Protein AF-A0A954C661-F1 (afdb_monomer_lite)

Sequence (512 aa):
GLPPFAGRNVVLRALSPQPEQRPPLEALVRALELPTQPAAARAGSGTNPFVVLLLLLGGMFVLSGALGLVGFGLAMFGQFGRLLLVGALTVLLGLGGWVLERSFPNTGFALQLLANRLLWAVAGLGFALEDLADEEGPWFAASAAIFLVTYGIACRRGSTLFAVAAVPDAWIAAGFLGSLLSTGSLTGAAIYSTLVALALIGVAALGQTLAGPRVGVPLWVGALAALWVGVGLSVGLVHDEPLFGTLWLALVLALHAPPIAFAASPYRWIAAGDLLALLAWVPTTVALVQAEQLAFLQLTLLLGAAVVSVAFRAPQLATRPELRLLTVLTGLASTCVGPAALCLYRCSGTSGWALLRGGLESAGRVHETLWVYVAMVLGVSAALVGLGFLFAKDAQRKLEYRLLEVAGALLFFGTFTALSLASYQDTFYPLGVLVGGSALLALGVTQKRAALTVVTVGAMTLNVWIQYFAQLSEFLPVWLLSLGFGLALLGCGLVYERKLKRDVLPQLGAWR

Structure (mmCIF, N/CA/C/O backbone):
data_AF-A0A954C661-F1
#
_entry.id   AF-A0A954C661-F1
#
loop_
_atom_site.group_PDB
_atom_site.id
_atom_site.type_symbol
_atom_site.label_atom_id
_atom_site.label_alt_id
_atom_site.label_comp_id
_atom_site.label_asym_id
_atom_site.label_entity_id
_atom_site.label_seq_id
_atom_site.pdbx_PDB_ins_code
_atom_site.Cartn_x
_atom_site.Cartn_y
_atom_site.Cartn_z
_atom_site.occupancy
_atom_site.B_iso_or_equiv
_atom_site.auth_seq_id
_atom_site.auth_comp_id
_atom_site.auth_asym_id
_atom_site.auth_atom_id
_atom_site.pdbx_PDB_model_num
ATOM 1 N N . GLY A 1 1 ? -38.808 -2.297 25.531 1.00 40.34 1 GLY A N 1
ATOM 2 C CA . GLY A 1 1 ? -37.446 -2.858 25.519 1.00 40.34 1 GLY A CA 1
ATOM 3 C C . GLY A 1 1 ? -37.092 -3.295 26.919 1.00 40.34 1 GLY A C 1
ATOM 4 O O . GLY A 1 1 ? -37.009 -2.444 27.790 1.00 40.34 1 GLY A O 1
ATOM 5 N N . LEU A 1 2 ? -36.966 -4.602 27.152 1.00 41.66 2 LEU A N 1
ATOM 6 C CA . LEU A 1 2 ? -36.466 -5.138 28.421 1.00 41.66 2 LEU A CA 1
ATOM 7 C C . LEU A 1 2 ? -34.935 -4.989 28.459 1.00 41.66 2 LEU A C 1
ATOM 9 O O . LEU A 1 2 ? -34.296 -5.158 27.417 1.00 41.66 2 LEU A O 1
ATOM 13 N N . PRO A 1 3 ? -34.330 -4.668 29.615 1.00 44.31 3 PRO A N 1
ATOM 14 C CA . PRO A 1 3 ? -32.886 -4.511 29.719 1.00 44.31 3 PRO A CA 1
ATOM 15 C C . PRO A 1 3 ? -32.172 -5.825 29.333 1.00 44.31 3 PRO A C 1
ATOM 17 O O . PRO A 1 3 ? -32.574 -6.896 29.799 1.00 44.31 3 PRO A O 1
ATOM 20 N N . PRO A 1 4 ? -31.094 -5.773 28.525 1.00 49.16 4 PRO A N 1
ATOM 21 C CA . PRO A 1 4 ? -30.433 -6.943 27.922 1.00 49.16 4 PRO A CA 1
ATOM 22 C C . PRO A 1 4 ? -29.746 -7.903 28.915 1.00 49.16 4 PRO A C 1
ATOM 24 O O . PRO A 1 4 ? -29.115 -8.871 28.500 1.00 49.16 4 PRO A O 1
ATOM 27 N N . PHE A 1 5 ? -29.892 -7.680 30.222 1.00 51.72 5 PHE A N 1
ATOM 28 C CA . PHE A 1 5 ? -29.296 -8.487 31.289 1.00 51.72 5 PHE A CA 1
ATOM 29 C C . PHE A 1 5 ? -30.315 -9.250 32.150 1.00 51.72 5 PHE A C 1
ATOM 31 O O . PHE A 1 5 ? -29.917 -9.947 33.083 1.00 51.72 5 PHE A O 1
ATOM 38 N N . ALA A 1 6 ? -31.615 -9.175 31.835 1.00 56.09 6 ALA A N 1
ATOM 39 C CA . ALA A 1 6 ? -32.655 -9.809 32.649 1.00 56.09 6 ALA A CA 1
ATOM 40 C C . ALA A 1 6 ? -32.492 -11.342 32.756 1.00 56.09 6 ALA A C 1
ATOM 42 O O . ALA A 1 6 ? -32.626 -11.891 33.844 1.00 56.09 6 ALA A O 1
ATOM 43 N N . GLY A 1 7 ? -32.104 -12.031 31.674 1.00 58.59 7 GLY A N 1
ATOM 44 C CA . GLY A 1 7 ? -31.957 -13.496 31.680 1.00 58.59 7 GLY A CA 1
ATOM 45 C C . GLY A 1 7 ? -30.774 -14.015 32.509 1.00 58.59 7 GLY A C 1
ATOM 46 O O . GLY A 1 7 ? -30.879 -15.048 33.166 1.00 58.59 7 GLY A O 1
ATOM 47 N N . ARG A 1 8 ? -29.655 -13.276 32.554 1.00 60.44 8 ARG A N 1
ATOM 48 C CA . ARG A 1 8 ? -28.437 -13.721 33.259 1.00 60.44 8 ARG A CA 1
ATOM 49 C C . ARG A 1 8 ? -28.608 -13.687 34.782 1.00 60.44 8 ARG A C 1
ATOM 51 O O . ARG A 1 8 ? -28.102 -14.562 35.478 1.00 60.44 8 ARG A O 1
ATOM 58 N N . ASN A 1 9 ? -29.386 -12.727 35.281 1.00 68.88 9 ASN A N 1
ATOM 59 C CA . ASN A 1 9 ? -29.720 -12.620 36.702 1.00 68.88 9 ASN A CA 1
ATOM 60 C C . ASN A 1 9 ? -30.708 -13.699 37.170 1.00 68.88 9 ASN A C 1
ATOM 62 O O . ASN A 1 9 ? -30.659 -14.091 38.333 1.00 68.88 9 ASN A O 1
ATOM 66 N N . VAL A 1 10 ? -31.574 -14.210 36.288 1.00 68.50 10 VAL A N 1
ATOM 67 C CA . VAL A 1 10 ? -32.527 -15.280 36.633 1.00 68.50 10 VAL A CA 1
ATOM 68 C C . VAL A 1 10 ? -31.807 -16.617 36.824 1.00 68.50 10 VAL A C 1
ATOM 70 O O . VAL A 1 10 ? -32.061 -17.301 37.812 1.00 68.50 10 VAL A O 1
ATOM 73 N N . VAL A 1 11 ? -30.843 -16.949 35.957 1.00 72.19 11 VAL A N 1
ATOM 74 C CA . VAL A 1 11 ? -30.038 -18.181 36.083 1.00 72.19 11 VAL A CA 1
ATOM 75 C C . VAL A 1 11 ? -29.143 -18.145 37.327 1.00 72.19 11 VAL A C 1
ATOM 77 O O . VAL A 1 11 ? -29.058 -19.131 38.052 1.00 72.19 11 VAL A O 1
ATOM 80 N N . LEU A 1 12 ? -28.525 -16.998 37.630 1.00 76.81 12 LEU A N 1
ATOM 81 C CA . LEU A 1 12 ? -27.708 -16.850 38.841 1.00 76.81 12 LEU A CA 1
ATOM 82 C C . LEU A 1 12 ? -28.538 -16.949 40.131 1.00 76.81 12 LEU A C 1
ATOM 84 O O . LEU A 1 12 ? -28.075 -17.542 41.099 1.00 76.81 12 LEU A O 1
ATOM 88 N N . ARG A 1 13 ? -29.777 -16.434 40.147 1.00 76.88 13 ARG A N 1
ATOM 89 C CA . ARG A 1 13 ? -30.690 -16.590 41.297 1.00 76.88 13 ARG A CA 1
ATOM 90 C C . ARG A 1 13 ? -31.228 -18.011 41.447 1.00 76.88 13 ARG A C 1
ATOM 92 O O . ARG A 1 13 ? -31.425 -18.464 42.569 1.00 76.88 13 ARG A O 1
ATOM 99 N N . ALA A 1 14 ? -31.420 -18.733 40.346 1.00 78.50 14 ALA A N 1
ATOM 100 C CA . ALA A 1 14 ? -31.822 -20.139 40.376 1.00 78.50 14 ALA A CA 1
ATOM 101 C C . ALA A 1 14 ? -30.772 -21.047 41.034 1.00 78.50 14 ALA A C 1
ATOM 103 O O . ALA A 1 14 ? -31.120 -22.045 41.661 1.00 78.50 14 ALA A O 1
ATOM 104 N N . LEU A 1 15 ? -29.497 -20.664 40.931 1.00 81.50 15 LEU A N 1
ATOM 105 C CA . LEU A 1 15 ? -28.367 -21.339 41.569 1.00 81.50 15 LEU A CA 1
ATOM 106 C C . LEU A 1 15 ? -28.119 -20.872 43.014 1.00 81.50 15 LEU A C 1
ATOM 108 O O . LEU A 1 15 ? -27.133 -21.286 43.622 1.00 81.50 15 LEU A O 1
ATOM 112 N N . SER A 1 16 ? -28.990 -20.028 43.586 1.00 85.88 16 SER A N 1
ATOM 113 C CA . SER A 1 16 ? -28.830 -19.580 44.971 1.00 85.88 16 SER A CA 1
ATOM 114 C C . SER A 1 16 ? -28.959 -20.763 45.952 1.00 85.88 16 SER A C 1
ATOM 116 O O . SER A 1 16 ? -29.875 -21.594 45.820 1.00 85.88 16 SER A O 1
ATOM 118 N N . PRO A 1 17 ? -28.068 -20.861 46.960 1.00 82.12 17 PRO A N 1
ATOM 119 C CA . PRO A 1 17 ? -28.155 -21.874 48.009 1.00 82.12 17 PRO A CA 1
ATOM 120 C C . PRO A 1 17 ? -29.354 -21.652 48.943 1.00 82.12 17 PRO A C 1
ATOM 122 O O . PRO A 1 17 ? -29.774 -22.591 49.613 1.00 82.12 17 PRO A O 1
ATOM 125 N N . GLN A 1 18 ? -29.934 -20.446 48.966 1.00 90.19 18 GLN A N 1
ATOM 126 C CA . GLN A 1 18 ? -31.108 -20.127 49.777 1.00 90.19 18 GLN A CA 1
ATOM 127 C C . GLN A 1 18 ? -32.400 -20.443 48.995 1.00 90.19 18 GLN A C 1
ATOM 129 O O . GLN A 1 18 ? -32.636 -19.817 47.958 1.00 90.19 18 GLN A O 1
ATOM 134 N N . PRO A 1 19 ? -33.249 -21.384 49.463 1.00 84.88 19 PRO A N 1
ATOM 135 C CA . PRO A 1 19 ? -34.445 -21.811 48.732 1.00 84.88 19 PRO A CA 1
ATOM 136 C C . PRO A 1 19 ? -35.436 -20.668 48.487 1.00 84.88 19 PRO A C 1
ATOM 138 O O . PRO A 1 19 ? -36.069 -20.624 47.438 1.00 84.88 19 PRO A O 1
ATOM 141 N N . GLU A 1 20 ? -35.510 -19.710 49.411 1.00 88.50 20 GLU A N 1
ATOM 142 C CA . GLU A 1 20 ? -36.411 -18.550 49.354 1.00 88.50 20 GLU A CA 1
ATOM 143 C C . GLU A 1 20 ? -36.053 -17.558 48.236 1.00 88.50 20 GLU A C 1
ATOM 145 O O . GLU A 1 20 ? -36.896 -16.796 47.773 1.00 88.50 20 GLU A O 1
ATOM 150 N N . GLN A 1 21 ? -34.800 -17.575 47.770 1.00 86.44 21 GLN A N 1
ATOM 151 C CA . GLN A 1 21 ? -34.328 -16.704 46.691 1.00 86.44 21 GLN A CA 1
ATOM 152 C C . GLN A 1 21 ? -34.477 -17.333 45.304 1.00 86.44 21 GLN A C 1
ATOM 154 O O . GLN A 1 21 ? -34.208 -16.671 44.293 1.00 86.44 21 GLN A O 1
ATOM 159 N N . ARG A 1 22 ? -34.878 -18.609 45.237 1.00 85.44 22 ARG A N 1
ATOM 160 C CA . ARG A 1 22 ? -35.066 -19.297 43.965 1.00 85.44 22 ARG A CA 1
ATOM 161 C C . ARG A 1 22 ? -36.372 -18.813 43.341 1.00 85.44 22 ARG A C 1
ATOM 163 O O . ARG A 1 22 ? -37.417 -18.879 43.985 1.00 85.44 22 ARG A O 1
ATOM 170 N N . PRO A 1 23 ? -36.342 -18.313 42.097 1.00 84.88 23 PRO A N 1
ATOM 171 C CA . PRO A 1 23 ? -37.569 -17.948 41.412 1.00 84.88 23 PRO A CA 1
ATOM 172 C C . PRO A 1 23 ? -38.472 -19.187 41.260 1.00 84.88 23 PRO A C 1
ATOM 174 O O . PRO A 1 23 ? -37.956 -20.297 41.088 1.00 84.88 23 PRO A O 1
ATOM 177 N N . PRO A 1 24 ? -39.805 -19.018 41.306 1.00 87.44 24 PRO A N 1
ATOM 178 C CA . PRO A 1 24 ? -40.743 -20.115 41.096 1.00 87.44 24 PRO A CA 1
ATOM 179 C C . PRO A 1 24 ? -40.493 -20.788 39.740 1.00 87.44 24 PRO A C 1
ATOM 181 O O . PRO A 1 24 ? -40.106 -20.127 38.773 1.00 87.44 24 PRO A O 1
ATOM 184 N N . LEU A 1 25 ? -40.719 -22.104 39.672 1.00 79.12 25 LEU A N 1
ATOM 185 C CA . LEU A 1 25 ? -40.379 -22.943 38.514 1.00 79.12 25 LEU A CA 1
ATOM 186 C C . LEU A 1 25 ? -40.955 -22.384 37.199 1.00 79.12 25 LEU A C 1
ATOM 188 O O . LEU A 1 25 ? -40.283 -22.389 36.174 1.00 79.12 25 LEU A O 1
ATOM 192 N N . GLU A 1 26 ? -42.156 -21.807 37.249 1.00 80.06 26 GLU A N 1
ATOM 193 C CA . GLU A 1 26 ? -42.833 -21.169 36.112 1.00 80.06 26 GLU A CA 1
ATOM 194 C C . GLU A 1 26 ? -42.084 -19.946 35.557 1.00 80.06 26 GLU A C 1
ATOM 196 O O . GLU A 1 26 ? -42.061 -19.722 34.347 1.00 80.06 26 GLU A O 1
ATOM 201 N N . ALA A 1 27 ? -41.424 -19.163 36.416 1.00 77.62 27 ALA A N 1
ATOM 202 C CA . ALA A 1 27 ? -40.588 -18.043 35.989 1.00 77.62 27 ALA A CA 1
ATOM 203 C C . ALA A 1 27 ? -39.285 -18.530 35.336 1.00 77.62 27 ALA A C 1
ATOM 205 O O . ALA A 1 27 ? -38.766 -17.872 34.435 1.00 77.62 27 ALA A O 1
ATOM 206 N N . LEU A 1 28 ? -38.783 -19.696 35.758 1.00 76.19 28 LEU A N 1
ATOM 207 C CA . LEU A 1 28 ? -37.637 -20.355 35.137 1.00 76.19 28 LEU A CA 1
ATOM 208 C C . LEU A 1 28 ? -37.994 -20.902 33.753 1.00 76.19 28 LEU A C 1
ATOM 210 O O . LEU A 1 28 ? -37.258 -20.674 32.797 1.00 76.19 28 LEU A O 1
ATOM 214 N N . VAL A 1 29 ? -39.149 -21.566 33.648 1.00 79.50 29 VAL A N 1
ATOM 215 C CA . VAL A 1 29 ? -39.682 -22.096 32.390 1.00 79.50 29 VAL A CA 1
ATOM 216 C C . VAL A 1 29 ? -39.939 -20.954 31.413 1.00 79.50 29 VAL A C 1
ATOM 218 O O . VAL A 1 29 ? -39.407 -21.006 30.317 1.00 79.50 29 VAL A O 1
ATOM 221 N N . ARG A 1 30 ? -40.574 -19.843 31.818 1.00 76.19 30 ARG A N 1
ATOM 222 C CA . ARG A 1 30 ? -40.728 -18.658 30.945 1.00 76.19 30 ARG A CA 1
ATOM 223 C C . ARG A 1 30 ? -39.410 -17.993 30.544 1.00 76.19 30 ARG A C 1
ATOM 225 O O . ARG A 1 30 ? -39.319 -17.429 29.458 1.00 76.19 30 ARG A O 1
ATOM 232 N N . ALA A 1 31 ? -38.394 -18.016 31.407 1.00 73.12 31 ALA A N 1
ATOM 233 C CA . ALA A 1 31 ? -37.071 -17.489 31.074 1.00 73.12 31 ALA A CA 1
ATOM 234 C C . ALA A 1 31 ? -36.296 -18.408 30.110 1.00 73.12 31 ALA A C 1
ATOM 236 O O . ALA A 1 31 ? -35.457 -17.917 29.356 1.00 73.12 31 ALA A O 1
ATOM 237 N N . LEU A 1 32 ? -36.583 -19.713 30.122 1.00 71.06 32 LEU A N 1
ATOM 238 C CA . LEU A 1 32 ? -36.030 -20.719 29.207 1.00 71.06 32 LEU A CA 1
ATOM 239 C C . LEU A 1 32 ? -36.837 -20.840 27.900 1.00 71.06 32 LEU A C 1
ATOM 241 O O . LEU A 1 32 ? -36.259 -21.139 26.861 1.00 71.06 32 LEU A O 1
ATOM 245 N N . GLU A 1 33 ? -38.139 -20.555 27.945 1.00 67.38 33 GLU A N 1
ATOM 246 C CA . GLU A 1 33 ? -39.068 -20.459 26.810 1.00 67.38 33 GLU A CA 1
ATOM 247 C C . GLU A 1 33 ? -39.012 -19.104 26.103 1.00 67.38 33 GLU A C 1
ATOM 249 O O . GLU A 1 33 ? -39.708 -18.913 25.103 1.00 67.38 33 GLU A O 1
ATOM 254 N N . LEU A 1 34 ? -38.181 -18.160 26.578 1.00 58.66 34 LEU A N 1
ATOM 255 C CA . LEU A 1 34 ? -37.786 -17.025 25.750 1.00 58.66 34 LEU A CA 1
ATOM 256 C C . LEU A 1 34 ? -37.363 -17.624 24.414 1.00 58.66 34 LEU A C 1
ATOM 258 O O . LEU A 1 34 ? -36.418 -18.421 24.419 1.00 58.66 34 LEU A O 1
ATOM 262 N N . PRO A 1 35 ? -38.058 -17.295 23.305 1.00 51.53 35 PRO A N 1
ATOM 263 C CA . PRO A 1 35 ? -37.731 -17.869 22.027 1.00 51.53 35 PRO A CA 1
ATOM 264 C C . PRO A 1 35 ? -36.245 -17.640 21.879 1.00 51.53 35 PRO A C 1
ATOM 266 O O . PRO A 1 35 ? -35.772 -16.498 21.946 1.00 51.53 35 PRO A O 1
ATOM 269 N N . THR A 1 36 ? -35.504 -18.732 21.736 1.00 53.09 36 THR A N 1
ATOM 270 C CA . THR A 1 36 ? -34.240 -18.712 21.039 1.00 53.09 36 THR A CA 1
ATOM 271 C C . THR A 1 36 ? -34.598 -18.151 19.674 1.00 53.09 36 THR A C 1
ATOM 273 O O . THR A 1 36 ? -34.849 -18.887 18.728 1.00 53.09 36 THR A O 1
ATOM 276 N N . GLN A 1 37 ? -34.705 -16.815 19.581 1.00 47.53 37 GLN A N 1
ATOM 277 C CA . GLN A 1 37 ? -34.583 -16.097 18.335 1.00 47.53 37 GLN A CA 1
ATOM 278 C C . GLN A 1 37 ? -33.352 -16.745 17.740 1.00 47.53 37 GLN A C 1
ATOM 280 O O . GLN A 1 37 ? -32.292 -16.668 18.380 1.00 47.53 37 GLN A O 1
ATOM 285 N N . PRO A 1 38 ? -33.510 -17.513 16.649 1.00 48.41 38 PRO A N 1
ATOM 286 C CA . PRO A 1 38 ? -32.434 -18.339 16.164 1.00 48.41 38 PRO A CA 1
ATOM 287 C C . PRO A 1 38 ? -31.243 -17.407 16.047 1.00 48.41 38 PRO A C 1
ATOM 289 O O . PRO A 1 38 ? -31.352 -16.327 15.461 1.00 48.41 38 PRO A O 1
ATOM 292 N N . ALA A 1 39 ? -30.125 -17.777 16.673 1.00 47.72 39 ALA A N 1
ATOM 293 C CA . ALA A 1 39 ? -28.903 -16.979 16.659 1.00 47.72 39 ALA A CA 1
ATOM 294 C C . ALA A 1 39 ? -28.480 -16.599 15.219 1.00 47.72 39 ALA A C 1
ATOM 296 O O . ALA A 1 39 ? -27.701 -15.672 15.026 1.00 47.72 39 ALA A O 1
ATOM 297 N N . ALA A 1 40 ? -29.082 -17.241 14.211 1.00 48.53 40 ALA A N 1
ATOM 298 C CA . ALA A 1 40 ? -29.134 -16.848 12.809 1.00 48.53 40 ALA A CA 1
ATOM 299 C C . ALA A 1 40 ? -29.531 -15.380 12.528 1.00 48.53 40 ALA A C 1
ATOM 301 O O . ALA A 1 40 ? -29.049 -14.834 11.545 1.00 48.53 40 ALA A O 1
ATOM 302 N N . ALA A 1 41 ? -30.336 -14.700 13.357 1.00 44.16 41 ALA A N 1
ATOM 303 C CA . ALA A 1 41 ? -30.692 -13.286 13.133 1.00 44.16 41 ALA A CA 1
ATOM 304 C C . ALA A 1 41 ? -29.671 -12.286 13.719 1.00 44.16 41 ALA A C 1
ATOM 306 O O . ALA A 1 41 ? -29.725 -11.094 13.424 1.00 44.16 41 ALA A O 1
ATOM 307 N N . ARG A 1 42 ? -28.725 -12.766 14.540 1.00 42.78 42 ARG A N 1
ATOM 308 C CA . ARG A 1 42 ? -27.545 -12.010 15.002 1.00 42.78 42 ARG A CA 1
ATOM 309 C C . ARG A 1 42 ? -26.240 -12.546 14.414 1.00 42.78 42 ARG A C 1
ATOM 311 O O . ARG A 1 42 ? -25.166 -12.138 14.855 1.00 42.78 42 ARG A O 1
ATOM 318 N N . ALA A 1 43 ? -26.309 -13.398 13.389 1.00 45.50 43 ALA A N 1
ATOM 319 C CA . ALA A 1 43 ? -25.259 -13.418 12.386 1.00 45.50 43 ALA A CA 1
ATOM 320 C C . ALA A 1 43 ? -25.340 -12.046 11.724 1.00 45.50 43 ALA A C 1
ATOM 322 O O . ALA A 1 43 ? -26.183 -11.820 10.858 1.00 45.50 43 ALA A O 1
ATOM 323 N N . GLY A 1 44 ? -24.583 -11.096 12.282 1.00 46.72 44 GLY A N 1
ATOM 324 C CA . GLY A 1 44 ? -24.614 -9.708 11.870 1.00 46.72 44 GLY A CA 1
ATOM 325 C C . GLY A 1 44 ? -24.616 -9.658 10.356 1.00 46.72 44 GLY A C 1
ATOM 326 O O . GLY A 1 44 ? -23.871 -10.397 9.706 1.00 46.72 44 GLY A O 1
ATOM 327 N N . SER A 1 45 ? -25.465 -8.801 9.801 1.00 45.84 45 SER A N 1
ATOM 328 C CA . SER A 1 45 ? -25.268 -8.261 8.469 1.00 45.84 45 SER A CA 1
ATOM 329 C C . SER A 1 45 ? -23.915 -7.547 8.480 1.00 45.84 45 SER A C 1
ATOM 331 O O . SER A 1 45 ? -23.842 -6.325 8.580 1.00 45.84 45 SER A O 1
ATOM 333 N N . GLY A 1 46 ? -22.828 -8.318 8.507 1.00 48.09 46 GLY A N 1
ATOM 334 C CA . GLY A 1 46 ? -21.488 -7.848 8.275 1.00 48.09 46 GLY A CA 1
ATOM 335 C C . GLY A 1 46 ? -21.564 -7.328 6.867 1.00 48.09 46 GLY A C 1
ATOM 336 O O . GLY A 1 46 ? -21.634 -8.114 5.921 1.00 48.09 46 GLY A O 1
ATOM 337 N N . THR A 1 47 ? -21.726 -6.013 6.762 1.00 52.94 47 THR A N 1
ATOM 338 C CA . THR A 1 47 ? -21.820 -5.307 5.501 1.00 52.94 47 THR A CA 1
ATOM 339 C C . THR A 1 47 ? -20.663 -5.815 4.671 1.00 52.94 47 THR A C 1
ATOM 341 O O . THR A 1 47 ? -19.511 -5.692 5.092 1.00 52.94 47 THR A O 1
ATOM 344 N N . ASN A 1 48 ? -20.981 -6.509 3.575 1.00 60.53 48 ASN A N 1
ATOM 345 C CA . ASN A 1 48 ? -19.970 -7.178 2.774 1.00 60.53 48 ASN A CA 1
ATOM 346 C C . ASN A 1 48 ? -18.917 -6.110 2.423 1.00 60.53 48 ASN A C 1
ATOM 348 O O . ASN A 1 48 ? -19.301 -5.084 1.851 1.00 60.53 48 ASN A O 1
ATOM 352 N N . PRO A 1 49 ? -17.635 -6.281 2.798 1.00 55.16 49 PRO A N 1
ATOM 353 C CA . PRO A 1 49 ? -16.611 -5.253 2.608 1.00 55.16 49 PRO A CA 1
ATOM 354 C C . PRO A 1 49 ? -16.510 -4.815 1.143 1.00 55.16 49 PRO A C 1
ATOM 356 O O . PRO A 1 49 ? -16.191 -3.664 0.862 1.00 55.16 49 PRO A O 1
ATOM 359 N N . PHE A 1 50 ? -16.891 -5.697 0.213 1.00 52.62 50 PHE A N 1
ATOM 360 C CA . PHE A 1 50 ? -17.016 -5.385 -1.204 1.00 52.62 50 PHE A CA 1
ATOM 361 C C . PHE A 1 50 ? -18.088 -4.319 -1.504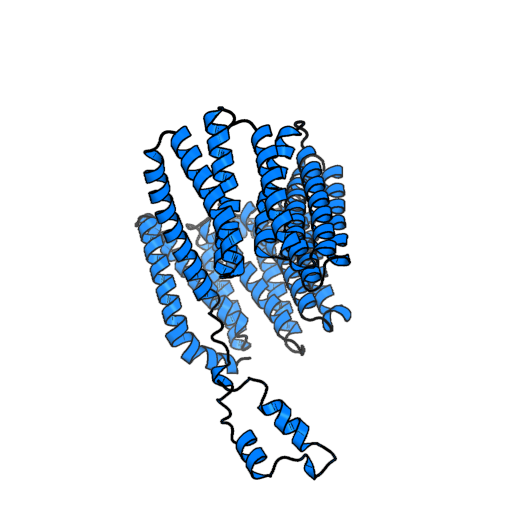 1.00 52.62 50 PHE A C 1
ATOM 363 O O . PHE A 1 50 ? -17.843 -3.403 -2.279 1.00 52.62 50 PHE A O 1
ATOM 370 N N . VAL A 1 51 ? -19.257 -4.379 -0.853 1.00 55.19 51 VAL A N 1
ATOM 371 C CA . VAL A 1 51 ? -20.334 -3.375 -0.988 1.00 55.19 51 VAL A CA 1
ATOM 372 C C . VAL A 1 51 ? -19.918 -2.043 -0.367 1.00 55.19 51 VAL A C 1
ATOM 374 O O . VAL A 1 51 ? -20.197 -0.991 -0.933 1.00 55.19 51 VAL A O 1
ATOM 377 N N . VAL A 1 52 ? -19.210 -2.079 0.766 1.00 59.16 52 VAL A N 1
ATOM 378 C CA . VAL A 1 52 ? -18.661 -0.871 1.403 1.00 59.16 52 VAL A CA 1
ATOM 379 C C . VAL A 1 52 ? -17.647 -0.189 0.484 1.00 59.16 52 VAL A C 1
ATOM 381 O O . VAL A 1 52 ? -17.730 1.020 0.296 1.00 59.16 52 VAL A O 1
ATOM 384 N N . LEU A 1 53 ? -16.741 -0.951 -0.140 1.00 54.34 53 LEU A N 1
ATOM 385 C CA . LEU A 1 53 ? -15.770 -0.422 -1.101 1.00 54.34 53 LEU A CA 1
ATOM 386 C C . LEU A 1 53 ? -16.465 0.236 -2.303 1.00 54.34 53 LEU A C 1
ATOM 388 O O . LEU A 1 53 ? -16.091 1.331 -2.713 1.00 54.34 53 LEU A O 1
ATOM 392 N N . LEU A 1 54 ? -17.513 -0.404 -2.825 1.00 58.72 54 LEU A N 1
ATOM 393 C CA . LEU A 1 54 ? -18.279 0.090 -3.969 1.00 58.72 54 LEU A CA 1
ATOM 394 C C . LEU A 1 54 ? -19.056 1.379 -3.628 1.00 58.72 54 LEU A C 1
ATOM 396 O O . LEU A 1 54 ? -19.087 2.311 -4.431 1.00 58.72 54 LEU A O 1
ATOM 400 N N . LEU A 1 55 ? -19.612 1.475 -2.412 1.00 57.53 55 LEU A N 1
ATOM 401 C CA . LEU A 1 55 ? -20.269 2.684 -1.894 1.00 57.53 55 LEU A CA 1
ATOM 402 C C . LEU A 1 55 ? -19.284 3.825 -1.616 1.00 57.53 55 LEU A C 1
ATOM 404 O O . LEU A 1 55 ? -19.606 4.976 -1.896 1.00 57.53 55 LEU A O 1
ATOM 408 N N . LEU A 1 56 ? -18.093 3.524 -1.091 1.00 57.72 56 LEU A N 1
ATOM 409 C CA . LEU A 1 56 ? -17.037 4.519 -0.892 1.00 57.72 56 LEU A CA 1
ATOM 410 C C . LEU A 1 56 ? -16.577 5.101 -2.230 1.00 57.72 56 LEU A C 1
ATOM 412 O O . LEU A 1 56 ? -16.512 6.321 -2.367 1.00 57.72 56 LEU A O 1
ATOM 416 N N . LEU A 1 57 ? -16.337 4.241 -3.227 1.00 54.00 57 LEU A N 1
ATOM 417 C CA . LEU A 1 57 ? -15.936 4.668 -4.566 1.00 54.00 57 LEU A CA 1
ATOM 418 C C . LEU A 1 57 ? -17.021 5.549 -5.207 1.00 54.00 57 LEU A C 1
ATOM 420 O O . LEU A 1 57 ? -16.725 6.640 -5.683 1.00 54.00 57 LEU A O 1
ATOM 424 N N . GLY A 1 58 ? -18.290 5.126 -5.144 1.00 50.16 58 GLY A N 1
ATOM 425 C CA . GLY A 1 58 ? -19.423 5.918 -5.636 1.00 50.16 58 GLY A CA 1
ATOM 426 C C . GLY A 1 58 ? -19.611 7.249 -4.893 1.00 50.16 58 GLY A C 1
ATOM 427 O O . GLY A 1 58 ? -19.831 8.283 -5.522 1.00 50.16 58 GLY A O 1
ATOM 428 N N . GLY A 1 59 ? -19.472 7.255 -3.564 1.00 54.22 59 GLY A N 1
ATOM 429 C CA . GLY A 1 59 ? -19.581 8.456 -2.732 1.00 54.22 59 GLY A CA 1
ATOM 430 C C . GLY A 1 59 ? -18.478 9.483 -2.997 1.00 54.22 59 GLY A C 1
ATOM 431 O O . GLY A 1 59 ? -18.755 10.682 -3.005 1.00 54.22 59 GLY A O 1
ATOM 432 N N . MET A 1 60 ? -17.251 9.033 -3.284 1.00 57.88 60 MET A N 1
ATOM 433 C CA . MET A 1 60 ? -16.144 9.916 -3.669 1.00 57.88 60 MET A CA 1
ATOM 434 C C . MET A 1 60 ? -16.439 10.696 -4.954 1.00 57.88 60 MET A C 1
ATOM 436 O O . MET A 1 60 ? -16.202 11.904 -4.997 1.00 57.88 60 MET A O 1
ATOM 440 N N . PHE A 1 61 ? -16.999 10.041 -5.977 1.00 52.47 61 PHE A N 1
ATOM 441 C CA . PHE A 1 61 ? -17.362 10.714 -7.229 1.00 52.47 61 PHE A CA 1
ATOM 442 C C . PHE A 1 61 ? -18.458 11.775 -7.022 1.00 52.47 61 PHE A C 1
ATOM 444 O O . PHE A 1 61 ? -18.367 12.867 -7.582 1.00 52.47 61 PHE A O 1
ATOM 451 N N . VAL A 1 62 ? -19.453 11.509 -6.165 1.00 55.31 62 VAL A N 1
ATOM 452 C CA . VAL A 1 62 ? -20.522 12.477 -5.842 1.00 55.31 62 VAL A CA 1
ATOM 453 C C . VAL A 1 62 ? -19.989 13.671 -5.044 1.00 55.31 62 VAL A C 1
ATOM 455 O O . VAL A 1 62 ? -20.306 14.818 -5.359 1.00 55.31 62 VAL A O 1
ATOM 458 N N . LEU A 1 63 ? -19.151 13.420 -4.034 1.00 57.56 63 LEU A N 1
ATOM 459 C CA . LEU A 1 63 ? -18.525 14.473 -3.233 1.00 57.56 63 LEU A CA 1
ATOM 460 C C . LEU A 1 63 ? -17.639 15.385 -4.094 1.00 57.56 63 LEU A C 1
ATOM 462 O O . LEU A 1 63 ? -17.690 16.604 -3.941 1.00 57.56 63 LEU A O 1
ATOM 466 N N . SER A 1 64 ? -16.872 14.809 -5.025 1.00 55.12 64 SER A N 1
ATOM 467 C CA . SER A 1 64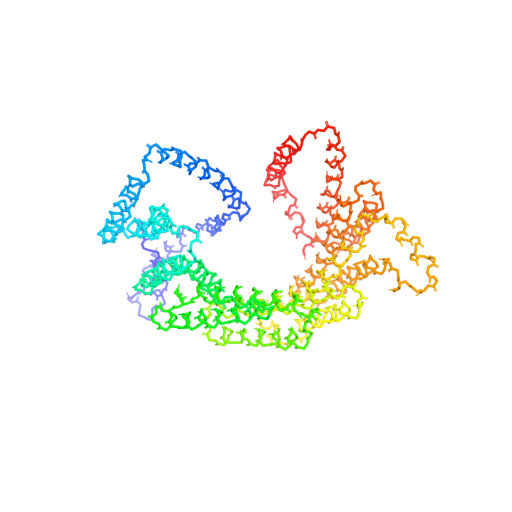 ? -16.050 15.565 -5.978 1.00 55.12 64 SER A CA 1
ATOM 468 C C . SER A 1 64 ? -16.896 16.520 -6.834 1.00 55.12 64 SER A C 1
ATOM 470 O O . SER A 1 64 ? -16.556 17.698 -6.948 1.00 55.12 64 SER A O 1
ATOM 472 N N . GLY A 1 65 ? -18.050 16.064 -7.339 1.00 48.22 65 GLY A N 1
ATOM 473 C CA . GLY A 1 65 ? -18.994 16.916 -8.074 1.00 48.22 65 GLY A CA 1
ATOM 474 C C . GLY A 1 65 ? -19.581 18.057 -7.229 1.00 48.22 65 GLY A C 1
ATOM 475 O O . GLY A 1 65 ? -19.668 19.193 -7.696 1.00 48.22 65 GLY A O 1
ATOM 476 N N . ALA A 1 66 ? -19.928 17.792 -5.966 1.00 56.41 66 ALA A N 1
ATOM 477 C CA . ALA A 1 66 ? -20.450 18.810 -5.050 1.00 56.41 66 ALA A CA 1
ATOM 478 C C . ALA A 1 66 ? -19.401 19.881 -4.692 1.00 56.41 66 ALA A C 1
ATOM 480 O O . ALA A 1 66 ? -19.716 21.072 -4.652 1.00 56.41 66 ALA A O 1
ATOM 481 N N . LEU A 1 67 ? -18.146 19.474 -4.478 1.00 60.84 67 LEU A N 1
ATOM 482 C CA . LEU A 1 67 ? -17.034 20.393 -4.215 1.00 60.84 67 LEU A CA 1
ATOM 483 C C . LEU A 1 67 ? -16.734 21.298 -5.416 1.00 60.84 67 LEU A C 1
ATOM 485 O O . LEU A 1 67 ? -16.470 22.483 -5.222 1.00 60.84 67 LEU A O 1
ATOM 489 N N . GLY A 1 68 ? -16.846 20.782 -6.645 1.00 55.50 68 GLY A N 1
ATOM 490 C CA . GLY A 1 68 ? -16.721 21.593 -7.860 1.00 55.50 68 GLY A CA 1
ATOM 491 C C . GLY A 1 68 ? -17.761 22.717 -7.935 1.00 55.50 68 GLY A C 1
ATOM 492 O O . GLY A 1 68 ? -17.432 23.846 -8.295 1.00 55.50 68 GLY A O 1
ATOM 493 N N . LEU A 1 69 ? -18.998 22.445 -7.511 1.00 57.41 69 LEU A N 1
ATOM 494 C CA . LEU A 1 69 ? -20.094 23.420 -7.514 1.00 57.41 69 LEU A CA 1
ATOM 495 C C . LEU A 1 69 ? -19.899 24.522 -6.457 1.00 57.41 69 LEU A C 1
ATOM 497 O O . LEU A 1 69 ? -20.133 25.699 -6.731 1.00 57.41 69 LEU A O 1
ATOM 501 N N . VAL A 1 70 ? -19.396 24.161 -5.272 1.00 69.75 70 VAL A N 1
ATOM 502 C CA . VAL A 1 70 ? -19.020 25.124 -4.221 1.00 69.75 70 VAL A CA 1
ATOM 503 C C . VAL A 1 70 ? -17.813 25.963 -4.644 1.00 69.75 70 VAL A C 1
ATOM 505 O O . VAL A 1 70 ? -17.819 27.177 -4.447 1.00 69.75 70 VAL A O 1
ATOM 508 N N . GLY A 1 71 ? -16.804 25.348 -5.268 1.00 69.06 71 GLY A N 1
ATOM 509 C CA . GLY A 1 71 ? -15.641 26.054 -5.808 1.00 69.06 71 GLY A CA 1
ATOM 510 C C . GLY A 1 71 ? -16.033 27.095 -6.860 1.00 69.06 71 GLY A C 1
ATOM 511 O O . GLY A 1 71 ? -15.568 28.233 -6.804 1.00 69.06 71 GLY A O 1
ATOM 512 N N . PHE A 1 72 ? -16.960 26.742 -7.756 1.00 69.31 72 PHE A N 1
ATOM 513 C CA . PHE A 1 72 ? -17.504 27.664 -8.753 1.00 69.31 72 PHE A CA 1
ATOM 514 C C . PHE A 1 72 ? -18.300 28.815 -8.116 1.00 69.31 72 PHE A C 1
ATOM 516 O O . PHE A 1 72 ? -18.133 29.970 -8.498 1.00 69.31 72 PHE A O 1
ATOM 523 N N . GLY A 1 73 ? -19.115 28.537 -7.093 1.00 68.19 73 GLY A N 1
ATOM 524 C CA . GLY A 1 73 ? -19.850 29.574 -6.360 1.00 68.19 73 GLY A CA 1
ATOM 525 C C . GLY A 1 73 ? -18.938 30.535 -5.590 1.00 68.19 73 GLY A C 1
ATOM 526 O O . GLY A 1 73 ? -19.166 31.744 -5.582 1.00 68.19 73 GLY A O 1
ATOM 527 N N . LEU A 1 74 ? -17.860 30.021 -4.992 1.00 68.19 74 LEU A N 1
ATOM 528 C CA . LEU A 1 74 ? -16.859 30.841 -4.309 1.00 68.19 74 LEU A CA 1
ATOM 529 C C . LEU A 1 74 ? -16.071 31.721 -5.282 1.00 68.19 74 LEU A C 1
ATOM 531 O O . LEU A 1 74 ? -15.655 32.812 -4.893 1.00 68.19 74 LEU A O 1
ATOM 535 N N . ALA A 1 75 ? -15.924 31.304 -6.546 1.00 76.19 75 ALA A N 1
ATOM 536 C CA . ALA A 1 75 ? -15.228 32.074 -7.572 1.00 76.19 75 ALA A CA 1
ATOM 537 C C . ALA A 1 75 ? -15.833 33.478 -7.799 1.00 76.19 75 ALA A C 1
ATOM 539 O O . ALA A 1 75 ? -15.111 34.409 -8.148 1.00 76.19 75 ALA A O 1
ATOM 540 N N . MET A 1 76 ? -17.132 33.644 -7.527 1.00 80.19 76 MET A N 1
ATOM 541 C CA . MET A 1 76 ? -17.864 34.908 -7.684 1.00 80.19 76 MET A CA 1
ATOM 542 C C . MET A 1 76 ? -17.517 35.965 -6.624 1.00 80.19 76 MET A C 1
ATOM 544 O O . MET A 1 76 ? -17.790 37.147 -6.821 1.00 80.19 76 MET A O 1
ATOM 548 N N . PHE A 1 77 ? -16.910 35.567 -5.505 1.00 80.06 77 PHE A N 1
ATOM 549 C CA . PHE A 1 77 ? -16.443 36.494 -4.476 1.00 80.06 77 PHE A CA 1
ATOM 550 C C . PHE A 1 77 ? -14.987 36.894 -4.744 1.00 80.06 77 PHE A C 1
ATOM 552 O O . PHE A 1 77 ? -14.173 36.051 -5.130 1.00 80.06 77 PHE A O 1
ATOM 559 N N . GLY A 1 78 ? -14.629 38.158 -4.493 1.00 87.12 78 GLY A N 1
ATOM 560 C CA . GLY A 1 78 ? -13.222 38.581 -4.446 1.00 87.12 78 GLY A CA 1
ATOM 561 C C . GLY A 1 78 ? -12.451 37.841 -3.342 1.00 87.12 78 GLY A C 1
ATOM 562 O O . GLY A 1 78 ? -13.059 37.365 -2.382 1.00 87.12 78 GLY A O 1
ATOM 563 N N . GLN A 1 79 ? -11.121 37.740 -3.455 1.00 86.62 79 GLN A N 1
ATOM 564 C CA . GLN A 1 79 ? -10.275 36.966 -2.526 1.00 86.62 79 GLN A CA 1
ATOM 565 C C . GLN A 1 79 ? -10.504 37.343 -1.050 1.00 86.62 79 GLN A C 1
ATOM 567 O O . GLN A 1 79 ? -10.691 36.462 -0.211 1.00 86.62 79 GLN A O 1
ATOM 572 N N . PHE A 1 80 ? -10.610 38.641 -0.747 1.00 90.62 80 PHE A N 1
ATOM 573 C CA . PHE A 1 80 ? -10.890 39.132 0.607 1.00 90.62 80 PHE A CA 1
ATOM 574 C C . PHE A 1 80 ? -12.273 38.701 1.119 1.00 90.62 80 PHE A C 1
ATOM 576 O O . PHE A 1 80 ? -12.415 38.254 2.256 1.00 90.62 80 PHE A O 1
ATOM 583 N N . GLY A 1 81 ? -13.294 38.756 0.257 1.00 88.62 81 GLY A N 1
ATOM 584 C CA . GLY A 1 81 ? -14.640 38.281 0.583 1.00 88.62 81 GLY A CA 1
ATOM 585 C C . GLY A 1 81 ? -14.676 36.777 0.864 1.00 88.62 81 GLY A C 1
ATOM 586 O O . GLY A 1 81 ? -15.346 36.348 1.802 1.00 88.62 81 GLY A O 1
ATOM 587 N N . ARG A 1 82 ? -13.905 35.978 0.109 1.00 87.75 82 ARG A N 1
ATOM 588 C CA . ARG A 1 82 ? -13.743 34.538 0.374 1.00 87.75 82 ARG A CA 1
ATOM 589 C C . ARG A 1 82 ? -13.085 34.298 1.729 1.00 87.75 82 ARG A C 1
ATOM 591 O O . ARG A 1 82 ? -13.593 33.474 2.486 1.00 87.75 82 ARG A O 1
ATOM 598 N N . LEU A 1 83 ? -12.003 35.017 2.051 1.00 91.06 83 LEU A N 1
ATOM 599 C CA . LEU A 1 83 ? -11.320 34.880 3.340 1.00 91.06 83 LEU A CA 1
ATOM 600 C C . LEU A 1 83 ? -12.262 35.211 4.501 1.00 91.06 83 LEU A C 1
ATOM 602 O O . LEU A 1 83 ? -12.380 34.412 5.427 1.00 91.06 83 LEU A O 1
ATOM 606 N N . LEU A 1 84 ? -12.967 36.346 4.440 1.00 92.56 84 LEU A N 1
ATOM 607 C CA . LEU A 1 84 ? -13.917 36.737 5.484 1.00 92.56 84 LEU A CA 1
ATOM 608 C C . LEU A 1 84 ? -15.036 35.709 5.655 1.00 92.56 84 LEU A C 1
ATOM 610 O O . LEU A 1 84 ? -15.352 35.334 6.782 1.00 92.56 84 LEU A O 1
ATOM 614 N N . LEU A 1 85 ? -15.615 35.225 4.553 1.00 89.88 85 LEU A N 1
ATOM 615 C CA . LEU A 1 85 ? -16.692 34.239 4.590 1.00 89.88 85 LEU A CA 1
ATOM 616 C C . LEU A 1 85 ? -16.224 32.912 5.201 1.00 89.88 85 LEU A C 1
ATOM 618 O O . LEU A 1 85 ? -16.861 32.397 6.121 1.00 89.88 85 LEU A O 1
ATOM 622 N N . VAL A 1 86 ? -15.108 32.363 4.712 1.00 90.75 86 VAL A N 1
ATOM 623 C CA . VAL A 1 86 ? -14.561 31.086 5.193 1.00 90.75 86 VAL A CA 1
ATOM 624 C C . VAL A 1 86 ? -14.061 31.223 6.632 1.00 90.75 86 VAL A C 1
ATOM 626 O O . VAL A 1 86 ? -14.311 30.337 7.448 1.00 90.75 86 VAL A O 1
ATOM 629 N N . GLY A 1 87 ? -13.425 32.341 6.982 1.00 92.81 87 GLY A N 1
ATOM 630 C CA . GLY A 1 87 ? -12.983 32.649 8.342 1.00 92.81 87 GLY A CA 1
ATOM 631 C C . GLY A 1 87 ? -14.151 32.745 9.325 1.00 92.81 87 GLY A C 1
ATOM 632 O O . GLY A 1 87 ? -14.155 32.051 10.343 1.00 92.81 87 GLY A O 1
ATOM 633 N N . ALA A 1 88 ? -15.185 33.525 8.993 1.00 92.81 88 ALA A N 1
ATOM 634 C CA . ALA A 1 88 ? -16.391 33.643 9.813 1.00 92.81 88 ALA A CA 1
ATOM 635 C C . ALA A 1 88 ? -17.096 32.291 9.979 1.00 92.81 88 ALA A C 1
ATOM 637 O O . ALA A 1 88 ? -17.455 31.919 11.096 1.00 92.81 88 ALA A O 1
ATOM 638 N N . LEU A 1 89 ? -17.234 31.518 8.896 1.00 91.44 89 LEU A N 1
ATOM 639 C CA . LEU A 1 89 ? -17.805 30.174 8.949 1.00 91.44 89 LEU A CA 1
ATOM 640 C C . LEU A 1 89 ? -16.981 29.255 9.858 1.00 91.44 89 LEU A C 1
ATOM 642 O O . LEU A 1 89 ? -17.548 28.555 10.690 1.00 91.44 89 LEU A O 1
ATOM 646 N N . THR A 1 90 ? -15.652 29.289 9.755 1.00 92.88 90 THR A N 1
ATOM 647 C CA . THR A 1 90 ? -14.748 28.483 10.590 1.00 92.88 90 THR A CA 1
ATOM 648 C C . THR A 1 90 ? -14.949 28.781 12.075 1.00 92.88 90 THR A C 1
ATOM 650 O O . THR A 1 90 ? -15.125 27.858 12.874 1.00 92.88 90 THR A O 1
ATOM 653 N N . VAL A 1 91 ? -15.002 30.065 12.444 1.00 96.19 91 VAL A N 1
ATOM 654 C CA . VAL A 1 91 ? -15.243 30.502 13.827 1.00 96.19 91 VAL A CA 1
ATOM 655 C C . VAL A 1 91 ? -16.640 30.092 14.301 1.00 96.19 91 VAL A C 1
ATOM 657 O O . VAL A 1 91 ? -16.769 29.511 15.379 1.00 96.19 91 VAL A O 1
ATOM 660 N N . LEU A 1 92 ? -17.683 30.332 13.498 1.00 94.75 92 LEU A N 1
ATOM 661 C CA . LEU A 1 92 ? -19.065 29.980 13.840 1.00 94.75 92 LEU A CA 1
ATOM 662 C C . LEU A 1 92 ? -19.251 28.471 14.018 1.00 94.75 92 LEU A C 1
ATOM 664 O O . LEU A 1 92 ? -19.907 28.047 14.966 1.00 94.75 92 LEU A O 1
ATOM 668 N N . LEU A 1 93 ? -18.653 27.653 13.150 1.00 91.56 93 LEU A N 1
ATOM 669 C CA . LEU A 1 93 ? -18.697 26.196 13.264 1.00 91.56 93 LEU A CA 1
ATOM 670 C C . LEU A 1 93 ? -17.905 25.694 14.474 1.00 91.56 93 LEU A C 1
ATOM 672 O O . LEU A 1 93 ? -18.363 24.783 15.164 1.00 91.56 93 LEU A O 1
ATOM 676 N N . GLY A 1 94 ? -16.754 26.302 14.772 1.00 92.06 94 GLY A N 1
ATOM 677 C CA . GLY A 1 94 ? -15.952 25.970 15.949 1.00 92.06 94 GLY A CA 1
ATOM 678 C C . GLY A 1 94 ? -16.688 26.281 17.255 1.00 92.06 94 GLY A C 1
ATOM 679 O O . GLY A 1 94 ? -16.842 25.403 18.106 1.00 92.06 94 GLY A O 1
ATOM 680 N N . LEU A 1 95 ? -17.206 27.508 17.389 1.00 95.69 95 LEU A N 1
ATOM 681 C CA . LEU A 1 95 ? -17.972 27.952 18.558 1.00 95.69 95 LEU A CA 1
ATOM 682 C C . LEU A 1 95 ? -19.309 27.216 18.675 1.00 95.69 95 LEU A C 1
ATOM 684 O O . LEU A 1 95 ? -19.633 26.691 19.739 1.00 95.69 95 LEU A O 1
ATOM 688 N N . GLY A 1 96 ? -20.066 27.125 17.580 1.00 93.19 96 GLY A N 1
ATOM 689 C CA . GLY A 1 96 ? -21.339 26.411 17.527 1.00 93.19 96 GLY A CA 1
ATOM 690 C C . GLY A 1 96 ? -21.161 24.932 17.844 1.00 93.19 96 GLY A C 1
ATOM 691 O O . GLY A 1 96 ? -21.911 24.377 18.642 1.00 93.19 96 GLY A O 1
ATOM 692 N N . GLY A 1 97 ? -20.111 24.310 17.312 1.00 92.00 97 GLY A N 1
ATOM 693 C CA . GLY A 1 97 ? -19.744 22.944 17.644 1.00 92.00 97 GLY A CA 1
ATOM 694 C C . GLY A 1 97 ? -19.363 22.766 19.115 1.00 92.00 97 GLY A C 1
ATOM 695 O O . GLY A 1 97 ? -19.727 21.752 19.705 1.00 92.00 97 GLY A O 1
ATOM 696 N N . TRP A 1 98 ? -18.670 23.730 19.731 1.00 94.62 98 TRP A N 1
ATOM 697 C CA . TRP A 1 98 ? -18.327 23.701 21.162 1.00 94.62 98 TRP A CA 1
ATOM 698 C C . TRP A 1 98 ? -19.553 23.841 22.071 1.00 94.62 98 TRP A C 1
ATOM 700 O O . TRP A 1 98 ? -19.681 23.115 23.057 1.00 94.62 98 TRP A O 1
ATOM 710 N N . VAL A 1 99 ? -20.484 24.733 21.722 1.00 96.19 99 VAL A N 1
ATOM 711 C CA . VAL A 1 99 ? -21.741 24.918 22.462 1.00 96.19 99 VAL A CA 1
ATOM 712 C C . VAL A 1 99 ? -22.652 23.697 22.302 1.00 96.19 99 VAL A C 1
ATOM 714 O O . VAL A 1 99 ? -23.146 23.162 23.297 1.00 96.19 99 VAL A O 1
ATOM 717 N N . LEU A 1 100 ? -22.852 23.226 21.065 1.00 93.50 100 LEU A N 1
ATOM 718 C CA . LEU A 1 100 ? -23.762 22.121 20.753 1.00 93.50 100 LEU A CA 1
ATOM 719 C C . LEU A 1 100 ? -23.289 20.784 21.305 1.00 93.50 100 LEU A C 1
ATOM 721 O O . LEU A 1 100 ? -24.127 19.936 21.574 1.00 93.50 100 LEU A O 1
ATOM 725 N N . GLU A 1 101 ? -21.991 20.583 21.520 1.00 92.31 101 GLU A N 1
ATOM 726 C CA . GLU A 1 101 ? -21.459 19.325 22.053 1.00 92.31 101 GLU A CA 1
ATOM 727 C C . GLU A 1 101 ? -22.063 18.942 23.413 1.00 92.31 101 GLU A C 1
ATOM 729 O O . GLU A 1 101 ? -22.184 17.755 23.710 1.00 92.31 101 GLU A O 1
ATOM 734 N N . ARG A 1 102 ? -22.513 19.923 24.212 1.00 93.81 102 ARG A N 1
ATOM 735 C CA . ARG A 1 102 ? -23.175 19.669 25.503 1.00 93.81 102 ARG A CA 1
ATOM 736 C C . ARG A 1 102 ? -24.531 18.974 25.355 1.00 93.81 102 ARG A C 1
ATOM 738 O O . ARG A 1 102 ? -24.879 18.154 26.198 1.00 93.81 102 ARG A O 1
ATOM 745 N N . SER A 1 103 ? -25.278 19.295 24.299 1.00 94.44 103 SER A N 1
ATOM 746 C CA . SER A 1 103 ? -26.639 18.784 24.063 1.00 94.44 103 SER A CA 1
ATOM 747 C C . SER A 1 103 ? -26.691 17.719 22.961 1.00 94.44 103 SER A C 1
ATOM 749 O O . SER A 1 103 ? -27.510 16.806 23.007 1.00 94.44 103 SER A O 1
ATOM 751 N N . PHE A 1 104 ? -25.799 17.820 21.975 1.00 90.88 104 PHE A N 1
ATOM 752 C CA . PHE A 1 104 ? -25.714 16.992 20.773 1.00 90.88 104 PHE A CA 1
ATOM 753 C C . PHE A 1 104 ? -24.243 16.640 20.491 1.00 90.88 104 PHE A C 1
ATOM 755 O O . PHE A 1 104 ? -23.617 17.239 19.609 1.00 90.88 104 PHE A O 1
ATOM 762 N N . PRO A 1 105 ? -23.663 15.664 21.214 1.00 85.06 105 PRO A N 1
ATOM 763 C CA . PRO A 1 105 ? -22.224 15.396 21.186 1.00 85.06 105 PRO A CA 1
ATOM 764 C C . PRO A 1 105 ? -21.705 15.054 19.785 1.00 85.06 105 PRO A C 1
ATOM 766 O O . PRO A 1 105 ? -20.666 15.563 19.381 1.00 85.06 105 PRO A O 1
ATOM 769 N N . ASN A 1 106 ? -22.450 14.266 19.003 1.00 84.81 106 ASN A N 1
ATOM 770 C CA . ASN A 1 106 ? -22.032 13.875 17.651 1.00 84.81 106 ASN A CA 1
ATOM 771 C C . ASN A 1 106 ? -22.045 15.053 16.667 1.00 84.81 106 ASN A C 1
ATOM 773 O O . ASN A 1 106 ? -21.127 15.198 15.861 1.00 84.81 106 ASN A O 1
ATOM 777 N N . THR A 1 107 ? -23.063 15.912 16.743 1.00 85.19 107 THR A N 1
ATOM 778 C CA . THR A 1 107 ? -23.165 17.101 15.889 1.00 85.19 107 THR A CA 1
ATOM 779 C C . THR A 1 107 ? -22.095 18.114 16.270 1.00 85.19 107 THR A C 1
ATOM 781 O O . THR A 1 107 ? -21.352 18.569 15.405 1.00 85.19 107 THR A O 1
ATOM 784 N N . GLY A 1 108 ? -21.950 18.409 17.566 1.00 87.81 108 GLY A N 1
ATOM 785 C CA . GLY A 1 108 ? -20.905 19.300 18.064 1.00 87.81 108 GLY A CA 1
ATOM 786 C C . GLY A 1 108 ? -19.503 18.822 17.680 1.00 87.81 108 GLY A C 1
ATOM 787 O O . GLY A 1 108 ? -18.680 19.613 17.224 1.00 87.81 108 GLY A O 1
ATOM 788 N N . PHE A 1 109 ? -19.263 17.511 17.761 1.00 87.25 109 PHE A N 1
ATOM 789 C CA . PHE A 1 109 ? -18.030 16.877 17.304 1.00 87.25 109 PHE A CA 1
ATOM 790 C C . PHE A 1 109 ? -17.767 17.104 15.808 1.00 87.25 109 PHE A C 1
ATOM 792 O O . PHE A 1 109 ? -16.682 17.555 15.439 1.00 87.25 109 PHE A O 1
ATOM 799 N N . ALA A 1 110 ? -18.752 16.816 14.951 1.00 87.56 110 ALA A N 1
ATOM 800 C CA . ALA A 1 110 ? -18.616 16.951 13.502 1.00 87.56 110 ALA A CA 1
ATOM 801 C C . ALA A 1 110 ? -18.357 18.404 13.078 1.00 87.56 110 ALA A C 1
ATOM 803 O O . ALA A 1 110 ? -17.486 18.652 12.244 1.00 87.56 110 ALA A O 1
ATOM 804 N N . LEU A 1 111 ? -19.053 19.366 13.695 1.00 87.06 111 LEU A N 1
ATOM 805 C CA . LEU A 1 111 ? -18.862 20.791 13.416 1.00 87.06 111 LEU A CA 1
ATOM 806 C C . LEU A 1 111 ? -17.457 21.271 13.785 1.00 87.06 111 LEU A C 1
ATOM 808 O O . LEU A 1 111 ? -16.850 22.030 13.036 1.00 87.06 111 LEU A O 1
ATOM 812 N N . GLN A 1 112 ? -16.905 20.789 14.899 1.00 91.94 112 GLN A N 1
ATOM 813 C CA . GLN A 1 112 ? -15.544 21.145 15.295 1.00 91.94 112 GLN A CA 1
ATOM 814 C C . GLN A 1 112 ? -14.482 20.501 14.404 1.00 91.94 112 GLN A C 1
ATOM 816 O O . GLN A 1 112 ? -13.470 21.134 14.113 1.00 91.94 112 GLN A O 1
ATOM 821 N N . LEU A 1 113 ? -14.701 19.265 13.945 1.00 89.00 113 LEU A N 1
ATOM 822 C CA . LEU A 1 113 ? -13.803 18.629 12.982 1.00 89.00 113 LEU A CA 1
ATOM 823 C C . LEU A 1 113 ? -13.813 19.388 11.649 1.00 89.00 113 LEU A C 1
ATOM 825 O O . LEU A 1 113 ? -12.754 19.621 11.070 1.00 89.00 113 LEU A O 1
ATOM 829 N N . LEU A 1 114 ? -14.995 19.817 11.197 1.00 90.06 114 LEU A N 1
ATOM 830 C CA . LEU A 1 114 ? -15.147 20.633 9.996 1.00 90.06 114 LEU A CA 1
ATOM 831 C C . LEU A 1 114 ? -14.462 21.996 10.150 1.00 90.06 114 LEU A C 1
ATOM 833 O O . LEU A 1 114 ? -13.682 22.371 9.281 1.00 90.06 114 LEU A O 1
ATOM 837 N N . ALA A 1 115 ? -14.681 22.696 11.266 1.00 91.31 115 ALA A N 1
ATOM 838 C CA . ALA A 1 115 ? -13.999 23.954 11.567 1.00 91.31 115 ALA A CA 1
ATOM 839 C C . ALA A 1 115 ? -12.472 23.789 11.527 1.00 91.31 115 ALA A C 1
ATOM 841 O O . ALA A 1 115 ? -11.775 24.562 10.880 1.00 91.31 115 ALA A O 1
ATOM 842 N N . ASN A 1 116 ? -11.951 22.720 12.131 1.00 91.25 116 ASN A N 1
ATOM 843 C CA . ASN A 1 116 ? -10.523 22.426 12.106 1.00 91.25 116 ASN A CA 1
ATOM 844 C C . ASN A 1 116 ? -9.981 22.200 10.683 1.00 91.25 116 ASN A C 1
ATOM 846 O O . ASN A 1 116 ? -8.876 22.628 10.369 1.00 91.25 116 ASN A O 1
ATOM 850 N N . ARG A 1 117 ? -10.756 21.560 9.797 1.00 92.31 117 ARG A N 1
ATOM 851 C CA . ARG A 1 117 ? -10.364 21.381 8.389 1.00 92.31 117 ARG A CA 1
ATOM 852 C C . ARG A 1 117 ? -10.448 22.683 7.592 1.00 92.31 117 ARG A C 1
ATOM 854 O O . ARG A 1 117 ? -9.614 22.895 6.720 1.00 92.31 117 ARG A O 1
ATOM 861 N N . LEU A 1 118 ? -11.392 23.569 7.911 1.00 90.94 118 LEU A N 1
ATOM 862 C CA . LEU A 1 118 ? -11.499 24.879 7.263 1.00 90.94 118 LEU A CA 1
ATOM 863 C C . LEU A 1 118 ? -10.338 25.823 7.604 1.00 90.94 118 LEU A C 1
ATOM 865 O O . LEU A 1 118 ? -10.066 26.720 6.811 1.00 90.94 118 LEU A O 1
ATOM 869 N N . LEU A 1 119 ? -9.596 25.593 8.696 1.00 92.31 119 LEU A N 1
ATOM 870 C CA . LEU A 1 119 ? -8.372 26.354 8.994 1.00 92.31 119 LEU A CA 1
ATOM 871 C C . LEU A 1 119 ? -7.355 26.306 7.842 1.00 92.31 119 LEU A C 1
ATOM 873 O O . LEU A 1 119 ? -6.693 27.306 7.587 1.00 92.31 119 LEU A O 1
ATOM 877 N N . TRP A 1 120 ? -7.283 25.196 7.099 1.00 92.62 120 TRP A N 1
ATOM 878 C CA . TRP A 1 120 ? -6.445 25.091 5.898 1.00 92.62 120 TRP A CA 1
ATOM 879 C C . TRP A 1 120 ? -6.880 26.051 4.790 1.00 92.62 120 TRP A C 1
ATOM 881 O O . TRP A 1 120 ? -6.044 26.692 4.159 1.00 92.62 120 TRP A O 1
ATOM 891 N N . ALA A 1 121 ? -8.190 26.178 4.572 1.00 90.50 121 ALA A N 1
ATOM 892 C CA . ALA A 1 121 ? -8.733 27.104 3.586 1.00 90.50 121 ALA A CA 1
ATOM 893 C C . ALA A 1 121 ? -8.529 28.564 4.017 1.00 90.50 121 ALA A C 1
ATOM 895 O O . ALA A 1 121 ? -8.202 29.402 3.182 1.00 90.50 121 ALA A O 1
ATOM 896 N N . VAL A 1 122 ? -8.670 28.861 5.316 1.00 92.44 122 VAL A N 1
ATOM 897 C CA . VAL A 1 122 ? -8.368 30.189 5.874 1.00 92.44 122 VAL A CA 1
ATOM 898 C C . VAL A 1 122 ? -6.893 30.538 5.672 1.00 92.44 122 VAL A C 1
ATOM 900 O O . VAL A 1 122 ? -6.604 31.622 5.176 1.00 92.44 122 VAL A O 1
ATOM 903 N N . ALA A 1 123 ? -5.973 29.621 5.992 1.00 92.69 123 ALA A N 1
ATOM 904 C CA . ALA A 1 123 ? -4.539 29.829 5.800 1.00 92.69 123 ALA A CA 1
ATOM 905 C C . ALA A 1 123 ? -4.194 30.079 4.323 1.00 92.69 123 ALA A C 1
ATOM 907 O O . ALA A 1 123 ? -3.596 31.101 4.005 1.00 92.69 123 ALA A O 1
ATOM 908 N N . GLY A 1 124 ? -4.656 29.213 3.413 1.00 91.56 124 GLY A N 1
ATOM 909 C CA . GLY A 1 124 ? -4.377 29.360 1.982 1.00 91.56 124 GLY A CA 1
ATOM 910 C C . GLY A 1 124 ? -4.941 30.645 1.370 1.00 91.56 124 GLY A C 1
ATOM 911 O O . GLY A 1 124 ? -4.272 31.284 0.565 1.00 91.56 124 GLY A O 1
ATOM 912 N N . LEU A 1 125 ? -6.145 31.067 1.775 1.00 91.00 125 LEU A N 1
ATOM 913 C CA . LEU A 1 125 ? -6.718 32.342 1.329 1.00 91.00 125 LEU A CA 1
ATOM 914 C C . LEU A 1 125 ? -5.972 33.549 1.909 1.00 91.00 125 LEU A C 1
ATOM 916 O O . LEU A 1 125 ? -5.826 34.548 1.212 1.00 91.00 125 LEU A O 1
ATOM 920 N N . GLY A 1 126 ? -5.505 33.461 3.157 1.00 92.75 126 GLY A N 1
ATOM 921 C CA . GLY A 1 126 ? -4.670 34.491 3.773 1.00 92.75 126 GLY A CA 1
ATOM 922 C C . GLY A 1 126 ? -3.339 34.650 3.042 1.00 92.75 126 GLY A C 1
ATOM 923 O O . GLY A 1 126 ? -2.977 35.761 2.674 1.00 92.75 126 GLY A O 1
ATOM 924 N N . PHE A 1 127 ? -2.657 33.543 2.743 1.00 94.88 127 PHE A N 1
ATOM 925 C CA . PHE A 1 127 ? -1.397 33.576 1.998 1.00 94.88 127 PHE A CA 1
ATOM 926 C C . PHE A 1 127 ? -1.575 34.077 0.567 1.00 94.88 127 PHE A C 1
ATOM 928 O O . PHE A 1 127 ? -0.754 34.849 0.095 1.00 94.88 127 PHE A O 1
ATOM 935 N N . ALA A 1 128 ? -2.672 33.716 -0.103 1.00 91.44 128 ALA A N 1
ATOM 936 C CA . ALA A 1 128 ? -2.969 34.228 -1.439 1.00 91.44 128 ALA A CA 1
ATOM 937 C C . ALA A 1 128 ? -3.242 35.744 -1.472 1.00 91.44 128 ALA A C 1
ATOM 939 O O . ALA A 1 128 ? -3.032 36.368 -2.505 1.00 91.44 128 ALA A O 1
ATOM 940 N N . LEU A 1 129 ? -3.733 36.332 -0.375 1.00 92.62 129 LEU A N 1
ATOM 941 C CA . LEU A 1 129 ? -3.970 37.778 -0.280 1.00 92.62 129 LEU A CA 1
ATOM 942 C C . LEU A 1 129 ? -2.685 38.577 -0.055 1.00 92.62 129 LEU A C 1
ATOM 944 O O . LEU A 1 129 ? -2.584 39.695 -0.547 1.00 92.62 129 LEU A O 1
ATOM 948 N N . GLU A 1 130 ? -1.733 38.000 0.674 1.00 94.44 130 GLU A N 1
ATOM 949 C CA . GLU A 1 130 ? -0.439 38.621 0.992 1.00 94.44 130 GLU A CA 1
ATOM 950 C C . GLU A 1 130 ? 0.665 38.248 -0.017 1.00 94.44 130 GLU A C 1
ATOM 952 O O . GLU A 1 130 ? 1.823 38.584 0.199 1.00 94.44 130 GLU A O 1
ATOM 957 N N . ASP A 1 131 ? 0.323 37.538 -1.099 1.00 93.69 131 ASP A N 1
ATOM 958 C CA . ASP A 1 131 ? 1.271 37.006 -2.097 1.00 93.69 131 ASP A CA 1
ATOM 959 C C . ASP A 1 131 ? 2.342 36.064 -1.500 1.00 93.69 131 ASP A C 1
ATOM 961 O O . ASP A 1 131 ? 3.442 35.907 -2.015 1.00 93.69 131 ASP A O 1
ATOM 965 N N . LEU A 1 132 ? 1.995 35.395 -0.396 1.00 94.00 132 LEU A N 1
ATOM 966 C CA . LEU A 1 132 ? 2.841 34.446 0.340 1.00 94.00 132 LEU A CA 1
ATOM 967 C C . LEU A 1 132 ? 2.531 32.982 -0.005 1.00 94.00 132 LEU A C 1
ATOM 969 O O . LEU A 1 132 ? 3.021 32.065 0.653 1.00 94.00 132 LEU A O 1
ATOM 973 N N . ALA A 1 133 ? 1.656 32.733 -0.984 1.00 91.06 133 ALA A N 1
ATOM 974 C CA . ALA A 1 133 ? 1.184 31.384 -1.303 1.00 91.06 133 ALA A CA 1
ATOM 975 C C . ALA A 1 133 ? 2.306 30.456 -1.797 1.00 91.06 133 ALA A C 1
ATOM 977 O O . ALA A 1 133 ? 2.213 29.245 -1.583 1.00 91.06 133 ALA A O 1
ATOM 978 N N . ASP A 1 134 ? 3.355 31.023 -2.391 1.00 92.19 134 ASP A N 1
ATOM 979 C CA . ASP A 1 134 ? 4.517 30.290 -2.894 1.00 92.19 134 ASP A CA 1
ATOM 980 C C . ASP A 1 134 ? 5.649 30.174 -1.853 1.00 92.19 134 ASP A C 1
ATOM 982 O O . ASP A 1 134 ? 6.630 29.465 -2.077 1.00 92.19 134 ASP A O 1
ATOM 986 N N . GLU A 1 135 ? 5.522 30.826 -0.691 1.00 92.56 135 GLU A N 1
ATOM 987 C CA . GLU A 1 135 ? 6.527 30.769 0.370 1.00 92.56 135 GLU A CA 1
ATOM 988 C C . GLU A 1 135 ? 6.295 29.589 1.325 1.00 92.56 135 GLU A C 1
ATOM 990 O O . GLU A 1 135 ? 5.239 29.432 1.935 1.00 92.56 135 GLU A O 1
ATOM 995 N N . GLU A 1 136 ? 7.324 28.776 1.546 1.00 91.56 136 GLU A N 1
ATOM 996 C CA . GLU A 1 136 ? 7.236 27.569 2.383 1.00 91.56 136 GLU A CA 1
ATOM 997 C C . GLU A 1 136 ? 7.112 27.873 3.887 1.00 91.56 136 GLU A C 1
ATOM 999 O O . GLU A 1 136 ? 6.486 27.119 4.638 1.00 91.56 136 GLU A O 1
ATOM 1004 N N . GLY A 1 137 ? 7.695 28.990 4.337 1.00 93.81 137 GLY A N 1
ATOM 1005 C CA . GLY A 1 137 ? 7.717 29.429 5.738 1.00 93.81 137 GLY A CA 1
ATOM 1006 C C . GLY A 1 137 ? 6.321 29.603 6.347 1.00 93.81 137 GLY A C 1
ATOM 1007 O O . GLY A 1 137 ? 6.011 28.962 7.360 1.00 93.81 137 GLY A O 1
ATOM 1008 N N . PRO A 1 138 ? 5.454 30.430 5.737 1.00 94.81 138 PRO A N 1
ATOM 1009 C CA . PRO A 1 138 ? 4.065 30.596 6.155 1.00 94.81 138 PRO A CA 1
ATOM 1010 C C . PRO A 1 138 ? 3.300 29.269 6.226 1.00 94.81 138 PRO A C 1
ATOM 1012 O O . PRO A 1 138 ? 2.614 28.998 7.218 1.00 94.81 138 PRO A O 1
ATOM 1015 N N . TRP A 1 139 ? 3.472 28.391 5.234 1.00 93.38 139 TRP A N 1
ATOM 1016 C CA . TRP A 1 139 ? 2.820 27.083 5.225 1.00 93.38 139 TRP A CA 1
ATOM 1017 C C . TRP A 1 139 ? 3.308 26.151 6.336 1.00 93.38 139 TRP A C 1
ATOM 1019 O O . TRP A 1 139 ? 2.485 25.463 6.952 1.00 93.38 139 TRP A O 1
ATOM 1029 N N . PHE A 1 140 ? 4.605 26.151 6.657 1.00 94.06 140 PHE A N 1
ATOM 1030 C CA . PHE A 1 140 ? 5.129 25.446 7.829 1.00 94.06 140 PHE A CA 1
ATOM 1031 C C . PHE A 1 140 ? 4.477 25.952 9.123 1.00 94.06 140 PHE A C 1
ATOM 1033 O O . PHE A 1 140 ? 3.966 25.157 9.914 1.00 94.06 140 PHE A O 1
ATOM 1040 N N . ALA A 1 141 ? 4.432 27.271 9.328 1.00 94.31 141 AL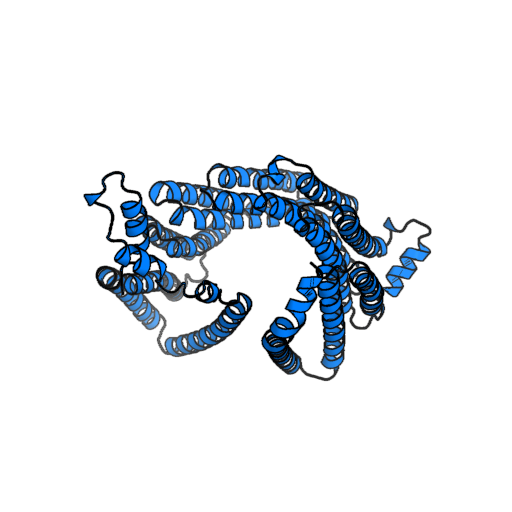A A N 1
ATOM 1041 C CA . ALA A 1 141 ? 3.853 27.854 10.535 1.00 94.31 141 ALA A CA 1
ATOM 1042 C C . ALA A 1 141 ? 2.356 27.519 10.679 1.00 94.31 141 ALA A C 1
ATOM 1044 O O . ALA A 1 141 ? 1.914 27.092 11.750 1.00 94.31 141 ALA A O 1
ATOM 1045 N N . ALA A 1 142 ? 1.580 27.651 9.598 1.00 95.31 142 ALA A N 1
ATOM 1046 C CA . ALA A 1 142 ? 0.157 27.313 9.592 1.00 95.31 142 ALA A CA 1
ATOM 1047 C C . ALA A 1 142 ? -0.090 25.825 9.858 1.00 95.31 142 ALA A C 1
ATOM 1049 O O . ALA A 1 142 ? -0.902 25.479 10.714 1.00 95.31 142 ALA A O 1
ATOM 1050 N N . SER A 1 143 ? 0.617 24.939 9.160 1.00 94.62 143 SER A N 1
ATOM 1051 C CA . SER A 1 143 ? 0.460 23.491 9.322 1.00 94.62 143 SER A CA 1
ATOM 1052 C C . SER A 1 143 ? 0.857 23.016 10.722 1.00 94.62 143 SER A C 1
ATOM 1054 O O . SER A 1 143 ? 0.122 22.234 11.325 1.00 94.62 143 SER A O 1
ATOM 1056 N N . ALA A 1 144 ? 1.940 23.552 11.296 1.00 95.00 144 ALA A N 1
ATOM 1057 C CA . ALA A 1 144 ? 2.333 23.283 12.676 1.00 95.00 144 ALA A CA 1
ATOM 1058 C C . ALA A 1 144 ? 1.273 23.772 13.679 1.00 95.00 144 ALA A C 1
ATOM 1060 O O . ALA A 1 144 ? 0.909 23.040 14.601 1.00 95.00 144 ALA A O 1
ATOM 1061 N N . ALA A 1 145 ? 0.721 24.974 13.486 1.00 96.62 145 ALA A N 1
ATOM 1062 C CA . ALA A 1 145 ? -0.342 25.502 14.340 1.00 96.62 145 ALA A CA 1
ATOM 1063 C C . ALA A 1 145 ? -1.625 24.657 14.252 1.00 96.62 145 ALA A C 1
ATOM 1065 O O . ALA A 1 145 ? -2.189 24.279 15.282 1.00 96.62 145 ALA A O 1
ATOM 1066 N N . ILE A 1 146 ? -2.061 24.304 13.038 1.00 95.88 146 ILE A N 1
ATOM 1067 C CA . ILE A 1 146 ? -3.236 23.451 12.811 1.00 95.88 146 ILE A CA 1
ATOM 1068 C C . ILE A 1 146 ? -3.009 22.068 13.424 1.00 95.88 146 ILE A C 1
ATOM 1070 O O . ILE A 1 146 ? -3.897 21.554 14.107 1.00 95.88 146 ILE A O 1
ATOM 1074 N N . PHE A 1 147 ? -1.821 21.485 13.259 1.00 96.50 147 PHE A N 1
ATOM 1075 C CA . PHE A 1 147 ? -1.450 20.231 13.907 1.00 96.50 147 PHE A CA 1
ATOM 1076 C C . PHE A 1 147 ? -1.582 20.323 15.430 1.00 96.50 147 PHE A C 1
ATOM 1078 O O . PHE A 1 147 ? -2.271 19.495 16.027 1.00 96.50 147 PHE A O 1
ATOM 1085 N N . LEU A 1 148 ? -0.987 21.341 16.060 1.00 96.38 148 LEU A N 1
ATOM 1086 C CA . LEU A 1 148 ? -1.035 21.527 17.513 1.00 96.38 148 LEU A CA 1
ATOM 1087 C C . LEU A 1 148 ? -2.468 21.704 18.026 1.00 96.38 148 LEU A C 1
ATOM 1089 O O . LEU A 1 148 ? -2.827 21.114 19.045 1.00 96.38 148 LEU A O 1
ATOM 1093 N N . VAL A 1 149 ? -3.308 22.459 17.311 1.00 95.62 149 VAL A N 1
ATOM 1094 C CA . VAL A 1 149 ? -4.732 22.624 17.645 1.00 95.62 149 VAL A CA 1
ATOM 1095 C C . VAL A 1 149 ? -5.473 21.292 17.525 1.00 95.62 149 VAL A C 1
ATOM 1097 O O . VAL A 1 149 ? -6.130 20.860 18.476 1.00 95.62 149 VAL A O 1
ATOM 1100 N N . THR A 1 150 ? -5.328 20.600 16.394 1.00 95.50 150 THR A N 1
ATOM 1101 C CA . THR A 1 150 ? -5.987 19.312 16.122 1.00 95.50 150 THR A CA 1
ATOM 1102 C C . THR A 1 150 ? -5.590 18.265 17.158 1.00 95.50 150 THR A C 1
ATOM 1104 O O . THR A 1 150 ? -6.438 17.568 17.723 1.00 95.50 150 THR A O 1
ATOM 1107 N N . TYR A 1 151 ? -4.293 18.183 17.443 1.00 96.19 151 TYR A N 1
ATOM 1108 C CA . TYR A 1 151 ? -3.718 17.256 18.400 1.00 96.19 151 TYR A CA 1
ATOM 1109 C C . TYR A 1 151 ? -4.108 17.600 19.841 1.00 96.19 151 TYR A C 1
ATOM 1111 O O . TYR A 1 151 ? -4.505 16.717 20.599 1.00 96.19 151 TYR A O 1
ATOM 1119 N N . GLY A 1 152 ? -4.104 18.882 20.211 1.00 96.56 152 GLY A N 1
ATOM 1120 C CA . GLY A 1 152 ? -4.583 19.349 21.510 1.00 96.56 152 GLY A CA 1
ATOM 1121 C C . GLY A 1 152 ? -6.052 18.988 21.749 1.00 96.56 152 GLY A C 1
ATOM 1122 O O . GLY A 1 152 ? -6.403 18.483 22.819 1.00 96.56 152 GLY A O 1
ATOM 1123 N N . ILE A 1 153 ? -6.910 19.155 20.734 1.00 94.50 153 ILE A N 1
ATOM 1124 C CA . ILE A 1 153 ? -8.313 18.715 20.782 1.00 94.50 153 ILE A CA 1
ATOM 1125 C C . ILE A 1 153 ? -8.396 17.188 20.912 1.00 94.50 153 ILE A C 1
ATOM 1127 O O . ILE A 1 153 ? -9.198 16.695 21.713 1.00 94.50 153 ILE A O 1
ATOM 1131 N N . ALA A 1 154 ? -7.567 16.440 20.175 1.00 95.81 154 ALA A N 1
ATOM 1132 C CA . ALA A 1 154 ? -7.505 14.982 20.266 1.00 95.81 154 ALA A CA 1
ATOM 1133 C C . ALA A 1 154 ? -7.167 14.521 21.690 1.00 95.81 154 ALA A C 1
ATOM 1135 O O . ALA A 1 154 ? -7.913 13.715 22.249 1.00 95.81 154 ALA A O 1
ATOM 1136 N N . CYS A 1 155 ? -6.111 15.081 22.291 1.00 96.00 155 CYS A N 1
ATOM 1137 C CA . CYS A 1 155 ? -5.675 14.809 23.661 1.00 96.00 155 CYS A CA 1
ATOM 1138 C C . CYS A 1 155 ? -6.764 15.143 24.679 1.00 96.00 155 CYS A C 1
ATOM 1140 O O . CYS A 1 155 ? -7.148 14.287 25.471 1.00 96.00 155 CYS A O 1
ATOM 1142 N N . ARG A 1 156 ? -7.327 16.357 24.614 1.00 95.25 156 ARG A N 1
ATOM 1143 C CA . ARG A 1 156 ? -8.373 16.805 25.546 1.00 95.25 156 ARG A CA 1
ATOM 1144 C C . ARG A 1 156 ? -9.602 15.894 25.525 1.00 95.25 156 ARG A C 1
ATOM 1146 O O . ARG A 1 156 ? -10.262 15.728 26.545 1.00 95.25 156 ARG A O 1
ATOM 1153 N N . ARG A 1 157 ? -9.934 15.332 24.360 1.00 91.69 157 ARG A N 1
ATOM 1154 C CA . ARG A 1 157 ? -11.127 14.492 24.168 1.00 91.69 157 ARG A CA 1
ATOM 1155 C C . ARG A 1 157 ? -10.880 12.992 24.235 1.00 91.69 157 ARG A C 1
ATOM 1157 O O . ARG A 1 157 ? -11.846 12.233 24.237 1.00 91.69 157 ARG A O 1
ATOM 1164 N N . GLY A 1 158 ? -9.630 12.545 24.176 1.00 93.75 158 GLY A N 1
ATOM 1165 C CA . GLY A 1 158 ? -9.325 11.144 23.891 1.00 93.75 158 GLY A CA 1
ATOM 1166 C C . GLY A 1 158 ? -9.925 10.663 22.558 1.00 93.75 158 GLY A C 1
ATOM 1167 O O . GLY A 1 158 ? -10.430 9.539 22.486 1.00 93.75 158 GLY A O 1
ATOM 1168 N N . SER A 1 159 ? -9.944 11.515 21.520 1.00 93.56 159 SER A N 1
ATOM 1169 C CA . SER A 1 159 ? -10.603 11.220 20.235 1.00 93.56 159 SER A CA 1
ATOM 1170 C C . SER A 1 159 ? -9.634 10.701 19.172 1.00 93.56 159 SER A C 1
ATOM 1172 O O . SER A 1 159 ? -8.737 11.415 18.727 1.00 93.56 159 SER A O 1
ATOM 1174 N N . THR A 1 160 ? -9.886 9.481 18.690 1.00 92.00 160 THR A N 1
ATOM 1175 C CA . THR A 1 160 ? -9.110 8.855 17.608 1.00 92.00 160 THR A CA 1
ATOM 1176 C C . THR A 1 160 ? -9.279 9.563 16.272 1.00 92.00 160 THR A C 1
ATOM 1178 O O . THR A 1 160 ? -8.314 9.674 15.531 1.00 92.00 160 THR A O 1
ATOM 1181 N N . LEU A 1 161 ? -10.466 10.090 15.965 1.00 90.81 161 LEU A N 1
ATOM 1182 C CA . LEU A 1 161 ? -10.704 10.776 14.692 1.00 90.81 161 LEU A CA 1
ATOM 1183 C C . LEU A 1 161 ? -9.884 12.066 14.577 1.00 90.81 161 LEU A C 1
ATOM 1185 O O . LEU A 1 161 ? -9.277 12.292 13.537 1.00 90.81 161 LEU A O 1
ATOM 1189 N N . PHE A 1 162 ? -9.800 12.872 15.642 1.00 92.31 162 PHE A N 1
ATOM 1190 C CA . PHE A 1 162 ? -8.926 14.052 15.644 1.00 92.31 162 PHE A CA 1
ATOM 1191 C C . PHE A 1 162 ? -7.446 13.664 15.602 1.00 92.31 162 PHE A C 1
ATOM 1193 O O . PHE A 1 162 ? -6.682 14.297 14.888 1.00 92.31 162 PHE A O 1
ATOM 1200 N N . ALA A 1 163 ? -7.041 12.597 16.296 1.00 93.25 163 ALA A N 1
ATOM 1201 C CA . ALA A 1 163 ? -5.664 12.113 16.222 1.00 93.25 163 ALA A CA 1
ATOM 1202 C C . ALA A 1 163 ? -5.290 11.626 14.808 1.00 93.25 163 ALA A C 1
ATOM 1204 O O . ALA A 1 163 ? -4.225 11.978 14.317 1.00 93.25 163 ALA A O 1
ATOM 1205 N N . VAL A 1 164 ? -6.175 10.887 14.122 1.00 91.62 164 VAL A N 1
ATOM 1206 C CA . VAL A 1 164 ? -6.002 10.508 12.704 1.00 91.62 164 VAL A CA 1
ATOM 1207 C C . VAL A 1 164 ? -5.912 11.749 11.826 1.00 91.62 164 VAL A C 1
ATOM 1209 O O . VAL A 1 164 ? -5.059 11.819 10.951 1.00 91.62 164 VAL A O 1
ATOM 1212 N N . ALA A 1 165 ? -6.764 12.740 12.077 1.00 90.56 165 ALA A N 1
ATOM 1213 C CA . ALA A 1 165 ? -6.776 13.972 11.312 1.00 90.56 165 ALA A CA 1
ATOM 1214 C C . ALA A 1 165 ? -5.503 14.813 11.545 1.00 90.56 165 ALA A C 1
ATOM 1216 O O . ALA A 1 165 ? -5.075 15.497 10.622 1.00 90.56 165 ALA A O 1
ATOM 1217 N N . ALA A 1 166 ? -4.874 14.740 12.721 1.00 93.81 166 ALA A N 1
ATOM 1218 C CA . ALA A 1 166 ? -3.631 15.451 13.028 1.00 93.81 166 ALA A CA 1
ATOM 1219 C C . ALA A 1 166 ? -2.410 14.878 12.282 1.00 93.81 166 ALA A C 1
ATOM 1221 O O . ALA A 1 166 ? -1.455 15.608 12.037 1.00 93.81 166 ALA A O 1
ATOM 1222 N N . VAL A 1 167 ? -2.430 13.595 11.895 1.00 92.75 167 VAL A N 1
ATOM 1223 C CA . VAL A 1 167 ? -1.326 12.953 11.155 1.00 92.75 167 VAL A CA 1
ATOM 1224 C C . VAL A 1 167 ? -0.980 13.700 9.859 1.00 92.75 167 VAL A C 1
ATOM 1226 O O . VAL A 1 167 ? 0.167 14.124 9.742 1.00 92.75 167 VAL A O 1
ATOM 1229 N N . PRO A 1 168 ? -1.904 13.914 8.898 1.00 91.69 168 PRO A N 1
ATOM 1230 C CA . PRO A 1 168 ? -1.577 14.651 7.681 1.00 91.69 168 PRO A CA 1
ATOM 1231 C C . PRO A 1 168 ? -1.129 16.087 7.974 1.00 91.69 168 PRO A C 1
ATOM 1233 O O . PRO A 1 168 ? -0.250 16.582 7.282 1.00 91.69 168 PRO A O 1
ATOM 1236 N N . ASP A 1 169 ? -1.659 16.734 9.019 1.00 92.50 169 ASP A N 1
ATOM 1237 C CA . ASP A 1 169 ? -1.250 18.096 9.380 1.00 92.50 169 ASP A CA 1
ATOM 1238 C C . ASP A 1 169 ? 0.229 18.131 9.821 1.00 92.50 169 ASP A C 1
ATOM 1240 O O . ASP A 1 169 ? 0.995 18.986 9.377 1.00 92.50 169 ASP A O 1
ATOM 1244 N N . ALA A 1 170 ? 0.660 17.143 10.615 1.00 92.00 170 ALA A N 1
ATOM 1245 C CA . ALA A 1 170 ? 2.059 16.975 11.014 1.00 92.00 170 ALA A CA 1
ATOM 1246 C C . ALA A 1 170 ? 2.978 16.658 9.827 1.00 92.00 170 ALA A C 1
ATOM 1248 O O . ALA A 1 170 ? 4.109 17.134 9.769 1.00 92.00 170 ALA A O 1
ATOM 1249 N N . TRP A 1 171 ? 2.494 15.855 8.880 1.00 90.88 171 TRP A N 1
ATOM 1250 C CA . TRP A 1 171 ? 3.229 15.503 7.668 1.00 90.88 171 TRP A CA 1
ATOM 1251 C C . TRP A 1 171 ? 3.420 16.685 6.730 1.00 90.88 171 TRP A C 1
ATOM 1253 O O . TRP A 1 171 ? 4.500 16.846 6.175 1.00 90.88 171 TRP A O 1
ATOM 1263 N N . ILE A 1 172 ? 2.398 17.525 6.572 1.00 89.88 172 ILE A N 1
ATOM 1264 C CA . ILE A 1 172 ? 2.509 18.743 5.770 1.00 89.88 172 ILE A CA 1
ATOM 1265 C C . ILE A 1 172 ? 3.492 19.715 6.437 1.00 89.88 172 ILE A C 1
ATOM 1267 O O . ILE A 1 172 ? 4.366 20.247 5.757 1.00 89.88 172 ILE A O 1
ATOM 1271 N N . ALA A 1 173 ? 3.427 19.872 7.765 1.00 91.31 173 ALA A N 1
ATOM 1272 C CA . ALA A 1 173 ? 4.400 20.673 8.512 1.00 91.31 173 ALA A CA 1
ATOM 1273 C C . ALA A 1 173 ? 5.826 20.151 8.342 1.00 91.31 173 ALA A C 1
ATOM 1275 O O . ALA A 1 173 ? 6.744 20.915 8.054 1.00 91.31 173 ALA A O 1
ATOM 1276 N N . ALA A 1 174 ? 6.004 18.836 8.449 1.00 89.06 174 ALA A N 1
ATOM 1277 C CA . ALA A 1 174 ? 7.271 18.201 8.150 1.00 89.06 174 ALA A CA 1
ATOM 1278 C C . ALA A 1 174 ? 7.704 18.453 6.694 1.00 89.06 174 ALA A C 1
ATOM 1280 O O . ALA A 1 174 ? 8.854 18.797 6.467 1.00 89.06 174 ALA A O 1
ATOM 1281 N N . GLY A 1 175 ? 6.822 18.349 5.704 1.00 87.50 175 GLY A N 1
ATOM 1282 C CA . GLY A 1 175 ? 7.163 18.626 4.306 1.00 87.50 175 GLY A CA 1
ATOM 1283 C C . GLY A 1 175 ? 7.748 20.029 4.112 1.00 87.50 175 GLY A C 1
ATOM 1284 O O . GLY A 1 175 ? 8.863 20.164 3.611 1.00 87.50 175 GLY A O 1
ATOM 1285 N N . PHE A 1 176 ? 7.043 21.057 4.591 1.00 90.69 176 PHE A N 1
ATOM 1286 C CA . PHE A 1 176 ? 7.493 22.446 4.460 1.00 90.69 176 PHE A CA 1
ATOM 1287 C C . PHE A 1 176 ? 8.766 22.744 5.255 1.00 90.69 176 PHE A C 1
ATOM 1289 O O . PHE A 1 176 ? 9.672 23.384 4.733 1.00 90.69 176 PHE A O 1
ATOM 1296 N N . LEU A 1 177 ? 8.896 22.226 6.482 1.00 89.06 177 LEU A N 1
ATOM 1297 C CA . LEU A 1 177 ? 10.136 22.377 7.248 1.00 89.06 177 LEU A CA 1
ATOM 1298 C C . LEU A 1 177 ? 11.327 21.698 6.558 1.00 89.06 177 LEU A C 1
ATOM 1300 O O . LEU A 1 177 ? 12.436 22.221 6.597 1.00 89.06 177 LEU A O 1
ATOM 1304 N N . GLY A 1 178 ? 11.109 20.556 5.906 1.00 86.62 178 GLY A N 1
ATOM 1305 C CA . GLY A 1 178 ? 12.160 19.855 5.170 1.00 86.62 178 GLY A CA 1
ATOM 1306 C C . GLY A 1 178 ? 12.647 20.650 3.970 1.00 86.62 178 GLY A C 1
ATOM 1307 O O . GLY A 1 178 ? 13.846 20.672 3.701 1.00 86.62 178 GLY A O 1
ATOM 1308 N N . SER A 1 179 ? 11.727 21.331 3.292 1.00 87.00 179 SER A N 1
ATOM 1309 C CA . SER A 1 179 ? 12.048 22.188 2.156 1.00 87.00 179 SER A CA 1
ATOM 1310 C C . SER A 1 179 ? 12.834 23.436 2.589 1.00 87.00 179 SER A C 1
ATOM 1312 O O . SER A 1 179 ? 13.919 23.688 2.058 1.00 87.00 179 SER A O 1
ATOM 1314 N N . LEU A 1 180 ? 12.421 24.080 3.691 1.00 87.00 180 LEU A N 1
ATOM 1315 C CA . LEU A 1 180 ? 13.142 25.205 4.309 1.00 87.00 180 LEU A CA 1
ATOM 1316 C C . LEU A 1 180 ? 14.559 24.843 4.775 1.00 87.00 180 LEU A C 1
ATOM 1318 O O . LEU A 1 180 ? 15.464 25.673 4.734 1.00 87.00 180 LEU A O 1
ATOM 1322 N N . LEU A 1 181 ? 14.747 23.615 5.265 1.00 84.62 181 LEU A N 1
ATOM 1323 C CA . LEU A 1 181 ? 16.037 23.109 5.739 1.00 84.62 181 LEU A CA 1
ATOM 1324 C C . LEU A 1 181 ? 16.859 22.437 4.632 1.00 84.62 181 LEU A C 1
ATOM 1326 O O . LEU A 1 181 ? 17.930 21.893 4.920 1.00 84.62 181 LEU A O 1
ATOM 1330 N N . SER A 1 182 ? 16.370 22.417 3.390 1.00 85.38 182 SER A N 1
ATOM 1331 C CA . SER A 1 182 ? 17.029 21.687 2.316 1.00 85.38 182 SER A CA 1
ATOM 1332 C C . SER A 1 182 ? 18.409 22.286 2.021 1.00 85.38 182 SER A C 1
ATOM 1334 O O . SER A 1 182 ? 18.575 23.461 1.710 1.00 85.38 182 SER A O 1
ATOM 1336 N N . THR A 1 183 ? 19.445 21.456 2.149 1.00 78.88 183 THR A N 1
ATOM 1337 C CA . THR A 1 183 ? 20.846 21.850 1.917 1.00 78.88 183 THR A CA 1
ATOM 1338 C C . THR A 1 183 ? 21.350 21.456 0.529 1.00 78.88 183 THR A C 1
ATOM 1340 O O . THR A 1 183 ? 22.516 21.671 0.212 1.00 78.88 183 THR A O 1
ATOM 1343 N N . GLY A 1 184 ? 20.504 20.812 -0.283 1.00 83.56 184 GLY A N 1
ATOM 1344 C CA . GLY A 1 184 ? 20.885 20.195 -1.557 1.00 83.56 184 GLY A CA 1
ATOM 1345 C C . GLY A 1 184 ? 21.636 18.861 -1.426 1.00 83.56 184 GLY A C 1
ATOM 1346 O O . GLY A 1 184 ? 21.934 18.236 -2.439 1.00 83.56 184 GLY A O 1
ATOM 1347 N N . SER A 1 185 ? 21.928 18.388 -0.207 1.00 87.75 185 SER A N 1
ATOM 1348 C CA . SER A 1 185 ? 22.556 17.076 -0.004 1.00 87.75 185 SER A CA 1
ATOM 1349 C C . SER A 1 185 ? 21.606 15.928 -0.358 1.00 87.75 185 SER A C 1
ATOM 1351 O O . SER A 1 185 ? 20.474 15.887 0.130 1.00 87.75 185 SER A O 1
ATOM 1353 N N . LEU A 1 186 ? 22.109 14.930 -1.094 1.00 82.75 186 LEU A N 1
ATOM 1354 C CA . LEU A 1 186 ? 21.393 13.681 -1.395 1.00 82.75 186 LEU A CA 1
ATOM 1355 C C . LEU A 1 186 ? 20.973 12.933 -0.117 1.00 82.75 186 LEU A C 1
ATOM 1357 O O . LEU A 1 186 ? 19.878 12.377 -0.039 1.00 82.75 186 LEU A O 1
ATOM 1361 N N . THR A 1 187 ? 21.802 12.975 0.931 1.00 87.06 187 THR A N 1
ATOM 1362 C CA . THR A 1 187 ? 21.510 12.325 2.221 1.00 87.06 187 THR A CA 1
ATOM 1363 C C . THR A 1 187 ? 20.521 13.112 3.082 1.00 87.06 187 THR A C 1
ATOM 1365 O O . THR A 1 187 ? 19.937 12.558 4.017 1.00 87.06 187 THR A O 1
ATOM 1368 N N . GLY A 1 188 ? 20.291 14.392 2.762 1.00 86.38 188 GLY A N 1
ATOM 1369 C CA . GLY A 1 188 ? 19.476 15.304 3.562 1.00 86.38 188 GLY A CA 1
ATOM 1370 C C . GLY A 1 188 ? 18.041 14.813 3.746 1.00 86.38 188 GLY A C 1
ATOM 1371 O O . GLY A 1 188 ? 17.541 14.797 4.868 1.00 86.38 188 GLY A O 1
ATOM 1372 N N . ALA A 1 189 ? 17.401 14.323 2.680 1.00 85.12 189 ALA A N 1
ATOM 1373 C CA . ALA A 1 189 ? 16.019 13.842 2.738 1.00 85.12 189 ALA A CA 1
ATOM 1374 C C . ALA A 1 189 ? 15.860 12.582 3.616 1.00 85.12 189 ALA A C 1
ATOM 1376 O O . ALA A 1 189 ? 14.883 12.449 4.362 1.00 85.12 189 ALA A O 1
ATOM 1377 N N . ALA A 1 190 ? 16.834 11.665 3.572 1.00 85.62 190 ALA A N 1
ATOM 1378 C CA . ALA A 1 190 ? 16.839 10.458 4.402 1.00 85.62 190 ALA A CA 1
ATOM 1379 C C . ALA A 1 190 ? 17.042 10.796 5.890 1.00 85.62 190 ALA A C 1
ATOM 1381 O O . ALA A 1 190 ? 16.359 10.241 6.750 1.00 85.62 190 ALA A O 1
ATOM 1382 N N . ILE A 1 191 ? 17.928 11.752 6.196 1.00 87.88 191 ILE A N 1
ATOM 1383 C CA . ILE A 1 191 ? 18.123 12.262 7.562 1.00 87.88 191 ILE A CA 1
ATOM 1384 C C . ILE A 1 191 ? 16.851 12.944 8.061 1.00 87.88 191 ILE A C 1
ATOM 1386 O O . ILE A 1 191 ? 16.362 12.646 9.152 1.00 87.88 191 ILE A O 1
ATOM 1390 N N . TYR A 1 192 ? 16.288 13.824 7.239 1.00 87.44 192 TYR A N 1
ATOM 1391 C CA . TYR A 1 192 ? 15.122 14.618 7.582 1.00 87.44 192 TYR A CA 1
ATOM 1392 C C . TYR A 1 192 ? 13.881 13.759 7.866 1.00 87.44 192 TYR A C 1
ATOM 1394 O O . TYR A 1 192 ? 13.251 13.910 8.912 1.00 87.44 192 TYR A O 1
ATOM 1402 N N . SER A 1 193 ? 13.563 12.798 6.995 1.00 86.56 193 SER A N 1
ATOM 1403 C CA . SER A 1 193 ? 12.435 11.872 7.201 1.00 86.56 193 SER A CA 1
ATOM 1404 C C . SER A 1 193 ? 12.576 11.040 8.482 1.00 86.56 193 SER A C 1
ATOM 1406 O O . SER A 1 193 ? 11.595 10.861 9.207 1.00 86.56 193 SER A O 1
ATOM 1408 N N . THR A 1 194 ? 13.792 10.606 8.829 1.00 86.44 194 THR A N 1
ATOM 1409 C CA . THR A 1 194 ? 14.062 9.930 10.106 1.00 86.44 194 THR A CA 1
ATOM 1410 C C . THR A 1 194 ? 13.832 10.853 11.304 1.00 86.44 194 THR A C 1
ATOM 1412 O O . THR A 1 194 ? 13.225 10.433 12.289 1.00 86.44 194 THR A O 1
ATOM 1415 N N . LEU A 1 195 ? 14.268 12.115 11.238 1.00 90.50 195 LEU A N 1
ATOM 1416 C CA . LEU A 1 195 ? 14.019 13.091 12.306 1.00 90.50 195 LEU A CA 1
ATOM 1417 C C . LEU A 1 195 ? 12.520 13.360 12.491 1.00 90.50 195 LEU A C 1
ATOM 1419 O O . LEU A 1 195 ? 12.041 13.399 13.623 1.00 90.50 195 LEU A O 1
ATOM 1423 N N . VAL A 1 196 ? 11.769 13.470 11.393 1.00 89.12 196 VAL A N 1
ATOM 1424 C CA . VAL A 1 196 ? 10.304 13.599 11.417 1.00 89.12 196 VAL A CA 1
ATOM 1425 C C . VAL A 1 196 ? 9.665 12.376 12.067 1.00 89.12 196 VAL A C 1
ATOM 1427 O O . VAL A 1 196 ? 8.810 12.521 12.941 1.00 89.12 196 VAL A O 1
ATOM 1430 N N . ALA A 1 197 ? 10.103 11.171 11.700 1.00 90.12 197 ALA A N 1
ATOM 1431 C CA . ALA A 1 197 ? 9.620 9.947 12.321 1.00 90.12 197 ALA A CA 1
ATOM 1432 C C . ALA A 1 197 ? 9.900 9.928 13.831 1.00 90.12 197 ALA A C 1
ATOM 1434 O O . ALA A 1 197 ? 8.994 9.645 14.610 1.00 90.12 197 ALA A O 1
ATOM 1435 N N . LEU A 1 198 ? 11.110 10.294 14.265 1.00 91.56 198 LEU A N 1
ATOM 1436 C CA . LEU A 1 198 ? 11.469 10.389 15.685 1.00 91.56 198 LEU A CA 1
ATOM 1437 C C . LEU A 1 198 ? 10.614 11.420 16.435 1.00 91.56 198 LEU A C 1
ATOM 1439 O O . LEU A 1 198 ? 10.153 11.144 17.544 1.00 91.56 198 LEU A O 1
ATOM 1443 N N . ALA A 1 199 ? 10.354 12.579 15.826 1.00 92.69 199 ALA A N 1
ATOM 1444 C CA . ALA A 1 199 ? 9.468 13.588 16.394 1.00 92.69 199 ALA A CA 1
ATOM 1445 C C . ALA A 1 199 ? 8.039 13.043 16.549 1.00 92.69 199 ALA A C 1
ATOM 1447 O O . ALA A 1 199 ? 7.460 13.136 17.632 1.00 92.69 199 ALA A O 1
ATOM 1448 N N . LEU A 1 200 ? 7.494 12.397 15.513 1.00 91.81 200 LEU A N 1
ATOM 1449 C CA . LEU A 1 200 ? 6.172 11.768 15.559 1.00 91.81 200 LEU A CA 1
ATOM 1450 C C . LEU A 1 200 ? 6.099 10.633 16.586 1.00 91.81 200 LEU A C 1
ATOM 1452 O O . LEU A 1 200 ? 5.090 10.529 17.277 1.00 91.81 200 LEU A O 1
ATOM 1456 N N . ILE A 1 201 ? 7.158 9.833 16.747 1.00 91.44 201 ILE A N 1
ATOM 1457 C CA . ILE A 1 201 ? 7.285 8.826 17.813 1.00 91.44 201 ILE A CA 1
ATOM 1458 C C . ILE A 1 201 ? 7.195 9.493 19.189 1.00 91.44 201 ILE A C 1
ATOM 1460 O O . ILE A 1 201 ? 6.446 9.029 20.050 1.00 91.44 201 ILE A O 1
ATOM 1464 N N . GLY A 1 202 ? 7.916 10.599 19.394 1.00 92.94 202 GLY A N 1
ATOM 1465 C CA . GLY A 1 202 ? 7.876 11.369 20.636 1.00 92.94 202 GLY A CA 1
ATOM 1466 C C . GLY A 1 202 ? 6.479 11.913 20.939 1.00 92.94 202 GLY A C 1
ATOM 1467 O O . GLY A 1 202 ? 5.969 11.734 22.049 1.00 92.94 202 GLY A O 1
ATOM 1468 N N . VAL A 1 203 ? 5.816 12.511 19.943 1.00 94.06 203 VAL A N 1
ATOM 1469 C CA . VAL A 1 203 ? 4.445 13.018 20.105 1.00 94.06 203 VAL A CA 1
ATOM 1470 C C . VAL A 1 203 ? 3.457 11.869 20.329 1.00 94.06 203 VAL A C 1
ATOM 1472 O O . VAL A 1 203 ? 2.609 11.969 21.211 1.00 94.06 203 VAL A O 1
ATOM 1475 N N . ALA A 1 204 ? 3.586 10.753 19.610 1.00 91.75 204 ALA A N 1
ATOM 1476 C CA . ALA A 1 204 ? 2.753 9.565 19.787 1.00 91.75 204 ALA A CA 1
ATOM 1477 C C . ALA A 1 204 ? 2.869 8.991 21.205 1.00 91.75 204 ALA A C 1
ATOM 1479 O O . ALA A 1 204 ? 1.851 8.703 21.843 1.00 91.75 204 ALA A O 1
ATOM 1480 N N . ALA A 1 205 ? 4.096 8.873 21.722 1.00 91.50 205 ALA A N 1
ATOM 1481 C CA . ALA A 1 205 ? 4.362 8.429 23.084 1.00 91.50 205 ALA A CA 1
ATOM 1482 C C . ALA A 1 205 ? 3.730 9.379 24.112 1.00 91.50 205 ALA A C 1
ATOM 1484 O O . ALA A 1 205 ? 3.033 8.918 25.016 1.00 91.50 205 ALA A O 1
ATOM 1485 N N . LEU A 1 206 ? 3.887 10.694 23.933 1.00 93.56 206 LEU A N 1
ATOM 1486 C CA . LEU A 1 206 ? 3.264 11.704 24.791 1.00 93.56 206 LEU A CA 1
ATOM 1487 C C . LEU A 1 206 ? 1.726 11.642 24.744 1.00 93.56 206 LEU A C 1
ATOM 1489 O O . LEU A 1 206 ? 1.058 11.718 25.769 1.00 93.56 206 LEU A O 1
ATOM 1493 N N . GLY A 1 207 ? 1.132 11.462 23.567 1.00 92.75 207 GLY A N 1
ATOM 1494 C CA . GLY A 1 207 ? -0.322 11.341 23.422 1.00 92.75 207 GLY A CA 1
ATOM 1495 C C . GLY A 1 207 ? -0.865 10.080 24.069 1.00 92.75 207 GLY A C 1
ATOM 1496 O O . GLY A 1 207 ? -1.934 10.095 24.681 1.00 92.75 207 GLY A O 1
ATOM 1497 N N . GLN A 1 208 ? -0.100 8.992 23.980 1.00 91.88 208 GLN A N 1
ATOM 1498 C CA . GLN A 1 208 ? -0.424 7.737 24.638 1.00 91.88 208 GLN A CA 1
ATOM 1499 C C . GLN A 1 208 ? -0.373 7.862 26.164 1.00 91.88 208 GLN A C 1
ATOM 1501 O O . GLN A 1 208 ? -1.243 7.298 26.827 1.00 91.88 208 GLN A O 1
ATOM 1506 N N . THR A 1 209 ? 0.600 8.590 26.723 1.00 92.75 209 THR A N 1
ATOM 1507 C CA . THR A 1 209 ? 0.692 8.804 28.177 1.00 92.75 209 THR A CA 1
ATOM 1508 C C . THR A 1 209 ? -0.380 9.763 28.690 1.00 92.75 209 THR A C 1
ATOM 1510 O O . THR A 1 209 ? -0.965 9.495 29.736 1.00 92.75 209 THR A O 1
ATOM 1513 N N . LEU A 1 210 ? -0.683 10.839 27.955 1.00 94.00 210 LEU A N 1
ATOM 1514 C CA . LEU A 1 210 ? -1.636 11.867 28.390 1.00 94.00 210 LEU A CA 1
ATOM 1515 C C . LEU A 1 210 ? -3.106 11.475 28.189 1.00 94.00 210 LEU A C 1
ATOM 1517 O O . LEU A 1 210 ? -3.937 11.744 29.052 1.00 94.00 210 LEU A O 1
ATOM 1521 N N . ALA A 1 211 ? -3.444 10.873 27.048 1.00 94.44 211 ALA A N 1
ATOM 1522 C CA . ALA A 1 211 ? -4.831 10.654 26.623 1.00 94.44 211 ALA A CA 1
ATOM 1523 C C . ALA A 1 211 ? -5.132 9.193 26.242 1.00 94.44 211 ALA A C 1
ATOM 1525 O O . ALA A 1 211 ? -6.223 8.865 25.759 1.00 94.44 211 ALA A O 1
ATOM 1526 N N . GLY A 1 212 ? -4.175 8.294 26.474 1.00 92.62 212 GLY A N 1
ATOM 1527 C CA . GLY A 1 212 ? -4.320 6.868 26.231 1.00 92.62 212 GLY A CA 1
ATOM 1528 C C . GLY A 1 212 ? -4.153 6.460 24.761 1.00 92.62 212 GLY A C 1
ATOM 1529 O O . GLY A 1 212 ? -3.832 7.264 23.879 1.00 92.62 212 GLY A O 1
ATOM 1530 N N . PRO A 1 213 ? -4.400 5.174 24.454 1.00 90.94 213 PRO A N 1
ATOM 1531 C CA . PRO A 1 213 ? -4.110 4.603 23.140 1.00 90.94 213 PRO A CA 1
ATOM 1532 C C . PRO A 1 213 ? -4.939 5.229 22.017 1.00 90.94 213 PRO A C 1
ATOM 1534 O O . PRO A 1 213 ? -4.514 5.209 20.872 1.00 90.94 213 PRO A O 1
ATOM 1537 N N . ARG A 1 214 ? -6.101 5.823 22.314 1.00 91.31 214 ARG A N 1
ATOM 1538 C CA . ARG A 1 214 ? -6.958 6.445 21.294 1.00 91.31 214 ARG A CA 1
ATOM 1539 C C . ARG A 1 214 ? -6.281 7.599 20.561 1.00 91.31 214 ARG A C 1
ATOM 1541 O O . ARG A 1 214 ? -6.646 7.837 19.415 1.00 91.31 214 ARG A O 1
ATOM 1548 N N . VAL A 1 215 ? -5.338 8.282 21.209 1.00 92.94 215 VAL A N 1
ATOM 1549 C CA . VAL A 1 215 ? -4.660 9.467 20.670 1.00 92.94 215 VAL A CA 1
ATOM 1550 C C . VAL A 1 215 ? -3.243 9.150 20.206 1.00 92.94 215 VAL A C 1
ATOM 1552 O O . VAL A 1 215 ? -2.868 9.548 19.109 1.00 92.94 215 VAL A O 1
ATOM 1555 N N . GLY A 1 216 ? -2.467 8.396 20.991 1.00 89.38 216 GLY A N 1
ATOM 1556 C CA . GLY A 1 216 ? -1.086 8.074 20.612 1.00 89.38 216 GLY A CA 1
ATOM 1557 C C . GLY A 1 216 ? -0.978 7.175 19.378 1.00 89.38 216 GLY A C 1
ATOM 1558 O O . GLY A 1 216 ? -0.053 7.299 18.585 1.00 89.38 216 GLY A O 1
ATOM 1559 N N . VAL A 1 217 ? -1.943 6.282 19.166 1.00 87.94 217 VAL A N 1
ATOM 1560 C CA . VAL A 1 217 ? -1.869 5.265 18.109 1.00 87.94 217 VAL A CA 1
ATOM 1561 C C . VAL A 1 217 ? -1.889 5.822 16.690 1.00 87.94 217 VAL A C 1
ATOM 1563 O O . VAL A 1 217 ? -1.039 5.403 15.907 1.00 87.94 217 VAL A O 1
ATOM 1566 N N . PRO A 1 218 ? -2.829 6.704 16.298 1.00 90.31 218 PRO A N 1
ATOM 1567 C CA . PRO A 1 218 ? -2.807 7.249 14.945 1.00 90.31 218 PRO A CA 1
ATOM 1568 C C . PRO A 1 218 ? -1.475 7.919 14.607 1.00 90.31 218 PRO A C 1
ATOM 1570 O O . PRO A 1 218 ? -0.985 7.777 13.492 1.00 90.31 218 PRO A O 1
ATOM 1573 N N . LEU A 1 219 ? -0.845 8.564 15.591 1.00 89.75 219 LEU A N 1
ATOM 1574 C CA . LEU A 1 219 ? 0.479 9.157 15.428 1.00 89.75 219 LEU A CA 1
ATOM 1575 C C . LEU A 1 219 ? 1.593 8.117 15.317 1.00 89.75 219 LEU A C 1
ATOM 1577 O O . LEU A 1 219 ? 2.506 8.329 14.529 1.00 89.75 219 LEU A O 1
ATOM 1581 N N . TRP A 1 220 ? 1.507 6.980 16.018 1.00 89.81 220 TRP A N 1
ATOM 1582 C CA . TRP A 1 220 ? 2.414 5.853 15.767 1.00 89.81 220 TRP A CA 1
ATOM 1583 C C . TRP A 1 220 ? 2.315 5.376 14.316 1.00 89.81 220 TRP A C 1
ATOM 1585 O O . TRP A 1 220 ? 3.342 5.186 13.679 1.00 89.81 220 TRP A O 1
ATOM 1595 N N . VAL A 1 221 ? 1.103 5.241 13.764 1.00 87.44 221 VAL A N 1
ATOM 1596 C CA . VAL A 1 221 ? 0.913 4.889 12.342 1.00 87.44 221 VAL A CA 1
ATOM 1597 C C . VAL A 1 221 ? 1.510 5.963 11.427 1.00 87.44 221 VAL A C 1
ATOM 1599 O O . VAL A 1 221 ? 2.199 5.635 10.466 1.00 87.44 221 VAL A O 1
ATOM 1602 N N . GLY A 1 222 ? 1.308 7.242 11.758 1.00 88.00 222 GLY A N 1
ATOM 1603 C CA . GLY A 1 222 ? 1.941 8.359 11.058 1.00 88.00 222 GLY A CA 1
ATOM 1604 C C . GLY A 1 222 ? 3.471 8.311 11.097 1.00 88.00 222 GLY A C 1
ATOM 1605 O O . GLY A 1 222 ? 4.107 8.615 10.093 1.00 88.00 222 GLY A O 1
ATOM 1606 N N . ALA A 1 223 ? 4.060 7.899 12.221 1.00 88.44 223 ALA A N 1
ATOM 1607 C CA . ALA A 1 223 ? 5.501 7.740 12.367 1.00 88.44 223 ALA A CA 1
ATOM 1608 C C . ALA A 1 223 ? 6.045 6.559 11.553 1.00 88.44 223 ALA A C 1
ATOM 1610 O O . ALA A 1 223 ? 7.066 6.707 10.889 1.00 88.44 223 ALA A O 1
ATOM 1611 N N . LEU A 1 224 ? 5.350 5.415 11.557 1.00 88.69 224 LEU A N 1
ATOM 1612 C CA . LEU A 1 224 ? 5.710 4.253 10.734 1.00 88.69 224 LEU A CA 1
ATOM 1613 C C . LEU A 1 224 ? 5.716 4.622 9.247 1.00 88.69 224 LEU A C 1
ATOM 1615 O O . LEU A 1 224 ? 6.688 4.362 8.547 1.00 88.69 224 LEU A O 1
ATOM 1619 N N . ALA A 1 225 ? 4.690 5.335 8.777 1.00 87.12 225 ALA A N 1
ATOM 1620 C CA . ALA A 1 225 ? 4.664 5.830 7.404 1.00 87.12 225 ALA A CA 1
ATOM 1621 C C . ALA A 1 225 ? 5.860 6.761 7.087 1.00 87.12 225 ALA A C 1
ATOM 1623 O O . ALA A 1 225 ? 6.376 6.734 5.971 1.00 87.12 225 ALA A O 1
ATOM 1624 N N . ALA A 1 226 ? 6.344 7.552 8.054 1.00 86.81 226 ALA A N 1
ATOM 1625 C CA . ALA A 1 226 ? 7.481 8.453 7.848 1.00 86.81 226 ALA A CA 1
ATOM 1626 C C . ALA A 1 226 ? 8.790 7.660 7.759 1.00 86.81 226 ALA A C 1
ATOM 1628 O O . ALA A 1 226 ? 9.640 7.958 6.918 1.00 86.81 226 ALA A O 1
ATOM 1629 N N . LEU A 1 227 ? 8.911 6.593 8.557 1.00 87.56 227 LEU A N 1
ATOM 1630 C CA . LEU A 1 227 ? 10.005 5.637 8.429 1.00 87.56 227 LEU A CA 1
ATOM 1631 C C . LEU A 1 227 ? 9.993 4.972 7.047 1.00 87.56 227 LEU A C 1
ATOM 1633 O O . LEU A 1 227 ? 11.052 4.892 6.435 1.00 87.56 227 LEU A O 1
ATOM 1637 N N . TRP A 1 228 ? 8.832 4.583 6.505 1.00 85.56 228 TRP A N 1
ATOM 1638 C CA . TRP A 1 228 ? 8.723 4.041 5.140 1.00 85.56 228 TRP A CA 1
ATOM 1639 C C . TRP A 1 228 ? 9.272 4.981 4.067 1.00 85.56 228 TRP A C 1
ATOM 1641 O O . TRP A 1 228 ? 9.976 4.531 3.161 1.00 85.56 228 TRP A O 1
ATOM 1651 N N . VAL A 1 229 ? 8.997 6.284 4.175 1.00 84.12 229 VAL A N 1
ATOM 1652 C CA . VAL A 1 229 ? 9.586 7.284 3.270 1.00 84.12 229 VAL A CA 1
ATOM 1653 C C . VAL A 1 229 ? 11.105 7.309 3.419 1.00 84.12 229 VAL A C 1
ATOM 1655 O O . VAL A 1 229 ? 11.814 7.261 2.414 1.00 84.12 229 VAL A O 1
ATOM 1658 N N . GLY A 1 230 ? 11.611 7.293 4.655 1.00 83.31 230 GLY A N 1
ATOM 1659 C CA . GLY A 1 230 ? 13.046 7.202 4.926 1.00 83.31 230 GLY A CA 1
ATOM 1660 C C . GLY A 1 230 ? 13.688 5.952 4.324 1.00 83.31 230 GLY A C 1
ATOM 1661 O O . GLY A 1 230 ? 14.747 6.044 3.703 1.00 83.31 230 GLY A O 1
ATOM 1662 N N . VAL A 1 231 ? 13.032 4.793 4.421 1.00 83.12 231 VAL A N 1
ATOM 1663 C CA . VAL A 1 231 ? 13.486 3.553 3.778 1.00 83.12 231 VAL A CA 1
ATOM 1664 C C . VAL A 1 231 ? 13.538 3.718 2.260 1.00 83.12 231 VAL A C 1
ATOM 1666 O O . VAL A 1 231 ? 14.559 3.398 1.658 1.00 83.12 231 VAL A O 1
ATOM 1669 N N . GLY A 1 232 ? 12.478 4.236 1.634 1.00 83.12 232 GLY A N 1
ATOM 1670 C CA . GLY A 1 232 ? 12.443 4.429 0.183 1.00 83.12 232 GLY A CA 1
ATOM 1671 C C . GLY A 1 232 ? 13.567 5.331 -0.324 1.00 83.12 232 GLY A C 1
ATOM 1672 O O . GLY A 1 232 ? 14.255 4.974 -1.280 1.00 83.12 232 GLY A O 1
ATOM 1673 N N . LEU A 1 233 ? 13.817 6.441 0.373 1.00 83.19 233 LEU A N 1
ATOM 1674 C CA . LEU A 1 233 ? 14.937 7.339 0.082 1.00 83.19 233 LEU A CA 1
ATOM 1675 C C . LEU A 1 233 ? 16.290 6.637 0.262 1.00 83.19 233 LEU A C 1
ATOM 1677 O O . LEU A 1 233 ? 17.171 6.766 -0.583 1.00 83.19 233 LEU A O 1
ATOM 1681 N N . SER A 1 234 ? 16.438 5.842 1.324 1.00 81.25 234 SER A N 1
ATOM 1682 C CA . SER A 1 234 ? 17.675 5.101 1.605 1.00 81.25 234 SER A CA 1
ATOM 1683 C C . SER A 1 234 ? 18.001 4.089 0.521 1.00 81.25 234 SER A C 1
ATOM 1685 O O . SER A 1 234 ? 19.166 3.933 0.177 1.00 81.25 234 SER A O 1
ATOM 1687 N N . VAL A 1 235 ? 16.988 3.414 -0.029 1.00 81.88 235 VAL A N 1
ATOM 1688 C CA . VAL A 1 235 ? 17.195 2.450 -1.113 1.00 81.88 235 VAL A CA 1
ATOM 1689 C C . VAL A 1 235 ? 17.701 3.140 -2.382 1.00 81.88 235 VAL A C 1
ATOM 1691 O O . VAL A 1 235 ? 18.575 2.587 -3.043 1.00 81.88 235 VAL A O 1
ATOM 1694 N N . GLY A 1 236 ? 17.236 4.357 -2.685 1.00 82.06 236 GLY A N 1
ATOM 1695 C CA . GLY A 1 236 ? 17.821 5.172 -3.758 1.00 82.06 236 GLY A CA 1
ATOM 1696 C C . GLY A 1 236 ? 19.303 5.472 -3.510 1.00 82.06 236 GLY A C 1
ATOM 1697 O O . GLY A 1 236 ? 20.136 5.266 -4.387 1.00 82.06 236 GLY A O 1
ATOM 1698 N N . LEU A 1 237 ? 19.649 5.831 -2.270 1.00 86.31 237 LEU A N 1
ATOM 1699 C CA . LEU A 1 237 ? 21.030 6.120 -1.869 1.00 86.31 237 LEU A CA 1
ATOM 1700 C C . LEU A 1 237 ? 21.949 4.891 -1.851 1.00 86.31 237 LEU A C 1
ATOM 1702 O O . LEU A 1 237 ? 23.159 5.065 -1.825 1.00 86.31 237 LEU A O 1
ATOM 1706 N N . VAL A 1 238 ? 21.433 3.656 -1.882 1.00 84.06 238 VAL A N 1
ATOM 1707 C CA . VAL A 1 238 ? 22.290 2.455 -1.973 1.00 84.06 238 VAL A CA 1
ATOM 1708 C C . VAL A 1 238 ? 23.090 2.437 -3.280 1.00 84.06 238 VAL A C 1
ATOM 1710 O O . VAL A 1 238 ? 24.161 1.833 -3.319 1.00 84.06 238 VAL A O 1
ATOM 1713 N N . HIS A 1 239 ? 22.593 3.079 -4.342 1.00 82.25 239 HIS A N 1
ATOM 1714 C CA . HIS A 1 239 ? 23.328 3.191 -5.599 1.00 82.25 239 HIS A CA 1
ATOM 1715 C C . HIS A 1 239 ? 24.442 4.242 -5.519 1.00 82.25 239 HIS A C 1
ATOM 1717 O O . HIS A 1 239 ? 25.594 3.926 -5.804 1.00 82.25 239 HIS A O 1
ATOM 1723 N N . ASP A 1 240 ? 24.100 5.458 -5.087 1.00 86.31 240 ASP A N 1
ATOM 1724 C CA . ASP A 1 240 ? 25.017 6.603 -5.113 1.00 86.31 240 ASP A CA 1
ATOM 1725 C C . ASP A 1 240 ? 26.008 6.605 -3.933 1.00 86.31 240 ASP A C 1
ATOM 1727 O O . ASP A 1 240 ? 27.165 6.981 -4.084 1.00 86.31 240 ASP A O 1
ATOM 1731 N N . GLU A 1 241 ? 25.567 6.154 -2.755 1.00 89.38 241 GLU A N 1
ATOM 1732 C CA . GLU A 1 241 ? 26.297 6.199 -1.481 1.00 89.38 241 GLU A CA 1
ATOM 1733 C C . GLU A 1 241 ? 26.118 4.872 -0.704 1.00 89.38 241 GLU A C 1
ATOM 1735 O O . GLU A 1 241 ? 25.447 4.822 0.336 1.00 89.38 241 GLU A O 1
ATOM 1740 N N . PRO A 1 242 ? 26.706 3.753 -1.175 1.00 84.38 242 PRO A N 1
ATOM 1741 C CA . PRO A 1 242 ? 26.344 2.398 -0.746 1.00 84.38 242 PRO A CA 1
ATOM 1742 C C . PRO A 1 242 ? 26.543 2.144 0.752 1.00 84.38 242 PRO A C 1
ATOM 1744 O O . PRO A 1 242 ? 25.720 1.476 1.386 1.00 84.38 242 PRO A O 1
ATOM 1747 N N . LEU A 1 243 ? 27.614 2.692 1.341 1.00 86.50 243 LEU A N 1
ATOM 1748 C CA . LEU A 1 243 ? 27.877 2.563 2.775 1.00 86.50 243 LEU A CA 1
ATOM 1749 C C . LEU A 1 243 ? 26.808 3.296 3.596 1.00 86.50 243 LEU A C 1
ATOM 1751 O O . LEU A 1 243 ? 26.251 2.713 4.527 1.00 86.50 243 LEU A O 1
ATOM 1755 N N . PHE A 1 244 ? 26.498 4.546 3.235 1.00 88.19 244 PHE A N 1
ATOM 1756 C CA . PHE A 1 244 ? 25.475 5.336 3.917 1.00 88.19 244 PHE A CA 1
ATOM 1757 C C . PHE A 1 244 ? 24.098 4.697 3.745 1.00 88.19 244 PHE A C 1
ATOM 1759 O O . PHE A 1 244 ? 23.444 4.424 4.745 1.00 88.19 244 PHE A O 1
ATOM 1766 N N . GLY A 1 245 ? 23.688 4.381 2.513 1.00 85.81 245 GLY A N 1
ATOM 1767 C CA . GLY A 1 245 ? 22.390 3.769 2.225 1.00 85.81 245 GLY A CA 1
ATOM 1768 C C . GLY A 1 245 ? 22.166 2.473 3.009 1.00 85.81 245 GLY A C 1
ATOM 1769 O O . GLY A 1 245 ? 21.110 2.291 3.613 1.00 85.81 245 GLY A O 1
ATOM 1770 N N . THR A 1 246 ? 23.183 1.608 3.096 1.00 82.12 246 THR A N 1
ATOM 1771 C CA . THR A 1 246 ? 23.091 0.335 3.835 1.00 82.12 246 THR A CA 1
ATOM 1772 C C . THR A 1 246 ? 23.019 0.539 5.351 1.00 82.12 246 THR A C 1
ATOM 1774 O O . THR A 1 246 ? 22.168 -0.058 6.017 1.00 82.12 246 THR A O 1
ATOM 1777 N N . LEU A 1 247 ? 23.889 1.383 5.919 1.00 86.12 247 LEU A N 1
ATOM 1778 C CA . LEU A 1 247 ? 23.881 1.669 7.359 1.00 86.12 247 LEU A CA 1
ATOM 1779 C C . LEU A 1 247 ? 22.605 2.406 7.782 1.00 86.12 247 LEU A C 1
ATOM 1781 O O . LEU A 1 247 ? 22.036 2.106 8.832 1.00 86.12 247 LEU A O 1
ATOM 1785 N N . TRP A 1 248 ? 22.127 3.335 6.954 1.00 86.75 248 TRP A N 1
ATOM 1786 C CA . TRP A 1 248 ? 20.914 4.101 7.215 1.00 86.75 248 TRP A CA 1
ATOM 1787 C C . TRP A 1 248 ? 19.675 3.216 7.184 1.00 86.75 248 TRP A C 1
ATOM 1789 O O . TRP A 1 248 ? 18.820 3.303 8.059 1.00 86.75 248 TRP A O 1
ATOM 1799 N N . LEU A 1 249 ? 19.613 2.290 6.233 1.00 85.00 249 LEU A N 1
ATOM 1800 C CA . LEU A 1 249 ? 18.559 1.293 6.163 1.00 85.00 249 LEU A CA 1
ATOM 1801 C C . LEU A 1 249 ? 18.502 0.428 7.434 1.00 85.00 249 LEU A C 1
ATOM 1803 O O . LEU A 1 249 ? 17.424 0.220 7.993 1.00 85.00 249 LEU A O 1
ATOM 1807 N N . ALA A 1 250 ? 19.655 -0.027 7.936 1.00 83.19 250 ALA A N 1
ATOM 1808 C CA . ALA A 1 250 ? 19.730 -0.759 9.201 1.00 83.19 250 ALA A CA 1
ATOM 1809 C C . ALA A 1 250 ? 19.267 0.097 10.394 1.00 83.19 250 ALA A C 1
ATOM 1811 O O . ALA A 1 250 ? 18.529 -0.393 11.253 1.00 83.19 250 ALA A O 1
ATOM 1812 N N . LEU A 1 251 ? 19.644 1.380 10.425 1.00 87.94 251 LEU A N 1
ATOM 1813 C CA . LEU A 1 251 ? 19.187 2.331 11.439 1.00 87.94 251 LEU A CA 1
ATOM 1814 C C . LEU A 1 251 ? 17.662 2.503 11.403 1.00 87.94 251 LEU A C 1
ATOM 1816 O O . LEU A 1 251 ? 17.012 2.374 12.438 1.00 87.94 251 LEU A O 1
ATOM 1820 N N . VAL A 1 252 ? 17.072 2.742 10.229 1.00 86.12 252 VAL A N 1
ATOM 1821 C CA . VAL A 1 252 ? 15.620 2.926 10.078 1.00 86.12 252 VAL A CA 1
ATOM 1822 C C . VAL A 1 252 ? 14.860 1.660 10.486 1.00 86.12 252 VAL A C 1
ATOM 1824 O O . VAL A 1 252 ? 13.845 1.750 11.177 1.00 86.12 252 VAL A O 1
ATOM 1827 N N . LEU A 1 253 ? 15.370 0.467 10.164 1.00 84.69 253 LEU A N 1
ATOM 1828 C CA . LEU A 1 253 ? 14.801 -0.793 10.655 1.00 84.69 253 LEU A CA 1
ATOM 1829 C C . LEU A 1 253 ? 14.879 -0.900 12.187 1.00 84.69 253 LEU A C 1
ATOM 1831 O O . LEU A 1 253 ? 13.896 -1.280 12.824 1.00 84.69 253 LEU A O 1
ATOM 1835 N N . ALA A 1 254 ? 15.999 -0.508 12.802 1.00 86.25 254 ALA A N 1
ATOM 1836 C CA . ALA A 1 254 ? 16.135 -0.490 14.259 1.00 86.25 254 ALA A CA 1
ATOM 1837 C C . ALA A 1 254 ? 15.138 0.476 14.931 1.00 86.25 254 ALA A C 1
ATOM 1839 O O . ALA A 1 254 ? 14.611 0.176 16.005 1.00 86.25 254 ALA A O 1
ATOM 1840 N N . LEU A 1 255 ? 14.800 1.591 14.274 1.00 87.06 255 LEU A N 1
ATOM 1841 C CA . LEU A 1 255 ? 13.809 2.562 14.753 1.00 87.06 255 LEU A CA 1
ATOM 1842 C C . LEU A 1 255 ? 12.358 2.049 14.757 1.00 87.06 255 LEU A C 1
ATOM 1844 O O . LEU A 1 255 ? 11.488 2.710 15.323 1.00 87.06 255 LEU A O 1
ATOM 1848 N N . HIS A 1 256 ? 12.085 0.854 14.226 1.00 85.25 256 HIS A N 1
ATOM 1849 C CA . HIS A 1 256 ? 10.789 0.181 14.389 1.00 85.25 256 HIS A CA 1
ATOM 1850 C C . HIS A 1 256 ? 10.665 -0.571 15.722 1.00 85.25 256 HIS A C 1
ATOM 1852 O O . HIS A 1 256 ? 9.558 -0.932 16.131 1.00 85.25 256 HIS A O 1
ATOM 1858 N N . ALA A 1 257 ? 11.770 -0.787 16.445 1.00 84.38 257 ALA A N 1
ATOM 1859 C CA . ALA A 1 257 ? 11.746 -1.478 17.732 1.00 84.38 257 ALA A CA 1
ATOM 1860 C C . ALA A 1 257 ? 10.951 -0.727 18.826 1.00 84.38 257 ALA A C 1
ATOM 1862 O O . ALA A 1 257 ? 10.166 -1.381 19.522 1.00 84.38 257 ALA A O 1
ATOM 1863 N N . PRO A 1 258 ? 11.060 0.611 18.989 1.00 80.88 258 PRO A N 1
ATOM 1864 C CA . PRO A 1 258 ? 10.283 1.340 19.991 1.00 80.88 258 PRO A CA 1
ATOM 1865 C C . PRO A 1 258 ? 8.755 1.226 19.816 1.00 80.88 258 PRO A C 1
ATOM 1867 O O . PRO A 1 258 ? 8.101 0.878 20.802 1.00 80.88 258 PRO A O 1
ATOM 1870 N N . PRO A 1 259 ? 8.151 1.413 18.620 1.00 78.69 259 PRO A N 1
ATOM 1871 C CA . PRO A 1 259 ? 6.724 1.143 18.429 1.00 78.69 259 PRO A CA 1
ATOM 1872 C C . PRO A 1 259 ? 6.312 -0.279 18.849 1.00 78.69 259 PRO A C 1
ATOM 1874 O O . PRO A 1 259 ? 5.288 -0.463 19.504 1.00 78.69 259 PRO A O 1
ATOM 1877 N N . ILE A 1 260 ? 7.123 -1.296 18.537 1.00 83.62 260 ILE A N 1
ATOM 1878 C CA . ILE A 1 260 ? 6.838 -2.696 18.901 1.00 83.62 260 ILE A CA 1
ATOM 1879 C C . ILE A 1 260 ? 6.889 -2.900 20.423 1.00 83.62 260 ILE A C 1
ATOM 1881 O O . ILE A 1 260 ? 6.032 -3.586 20.990 1.00 83.62 260 ILE A O 1
ATOM 1885 N N . ALA A 1 261 ? 7.874 -2.301 21.094 1.00 83.06 261 ALA A N 1
ATOM 1886 C CA . ALA A 1 261 ? 8.068 -2.439 22.534 1.00 83.06 261 ALA A CA 1
ATOM 1887 C C . ALA A 1 261 ? 7.032 -1.645 23.354 1.00 83.06 261 ALA A C 1
ATOM 1889 O O . ALA A 1 261 ? 6.503 -2.149 24.351 1.00 83.06 261 ALA A O 1
ATOM 1890 N N . PHE A 1 262 ? 6.716 -0.418 22.931 1.00 78.44 262 PHE A N 1
ATOM 1891 C CA . PHE A 1 262 ? 6.011 0.565 23.761 1.00 78.44 262 PHE A CA 1
ATOM 1892 C C . PHE A 1 262 ? 4.561 0.849 23.341 1.00 78.44 262 PHE A C 1
ATOM 1894 O O . PHE A 1 262 ? 3.775 1.310 24.176 1.00 78.44 262 PHE A O 1
ATOM 1901 N N . ALA A 1 263 ? 4.143 0.532 22.108 1.00 76.88 263 ALA A N 1
ATOM 1902 C CA . ALA A 1 263 ? 2.745 0.725 21.713 1.00 76.88 263 ALA A CA 1
ATOM 1903 C C . ALA A 1 263 ? 1.806 -0.168 22.545 1.00 76.88 263 ALA A C 1
ATOM 1905 O O . ALA A 1 263 ? 2.184 -1.242 23.011 1.00 76.88 263 ALA A O 1
ATOM 1906 N N . ALA A 1 264 ? 0.560 0.252 22.756 1.00 78.69 264 ALA A N 1
ATOM 1907 C CA . ALA A 1 264 ? -0.444 -0.592 23.404 1.00 78.69 264 ALA A CA 1
ATOM 1908 C C . ALA A 1 264 ? -0.922 -1.713 22.458 1.00 78.69 264 ALA A C 1
ATOM 1910 O O . ALA A 1 264 ? -0.932 -1.540 21.242 1.00 78.69 264 ALA A O 1
ATOM 1911 N N . SER A 1 265 ? -1.369 -2.855 22.992 1.00 78.50 265 SER A N 1
ATOM 1912 C CA . SER A 1 265 ? -2.129 -3.839 22.196 1.00 78.50 265 SER A CA 1
ATOM 1913 C C . SER A 1 265 ? -3.457 -3.210 21.738 1.00 78.50 265 SER A C 1
ATOM 1915 O O . SER A 1 265 ? -4.090 -2.538 22.559 1.00 78.50 265 SER A O 1
ATOM 1917 N N . PRO A 1 266 ? -3.903 -3.379 20.475 1.00 73.06 266 PRO A N 1
ATOM 1918 C CA . PRO A 1 266 ? -3.391 -4.275 19.421 1.00 73.06 266 PRO A CA 1
ATOM 1919 C C . PRO A 1 266 ? -2.262 -3.705 18.538 1.00 73.06 266 PRO A C 1
ATOM 1921 O O . PRO A 1 266 ? -1.774 -4.383 17.642 1.00 73.06 266 PRO A O 1
ATOM 1924 N N . TYR A 1 267 ? -1.814 -2.476 18.760 1.00 74.69 267 TYR A N 1
ATOM 1925 C CA . TYR A 1 267 ? -0.952 -1.733 17.831 1.00 74.69 267 TYR A CA 1
ATOM 1926 C C . TYR A 1 267 ? 0.500 -2.189 17.791 1.00 74.69 267 TYR A C 1
ATOM 1928 O O . TYR A 1 267 ? 1.163 -2.001 16.774 1.00 74.69 267 TYR A O 1
ATOM 1936 N N . ARG A 1 268 ? 0.956 -2.899 18.828 1.00 81.38 268 ARG A N 1
ATOM 1937 C CA . ARG A 1 268 ? 2.200 -3.684 18.752 1.00 81.38 268 ARG A CA 1
ATOM 1938 C C . ARG A 1 268 ? 2.211 -4.610 17.536 1.00 81.38 268 ARG A C 1
ATOM 1940 O O . ARG A 1 268 ? 3.259 -4.807 16.937 1.00 81.38 268 ARG A O 1
ATOM 1947 N N . TRP A 1 269 ? 1.052 -5.147 17.150 1.00 80.38 269 TRP A N 1
ATOM 1948 C CA . TRP A 1 269 ? 0.930 -6.018 15.983 1.00 80.38 269 TRP A CA 1
ATOM 1949 C C . TRP A 1 269 ? 0.969 -5.262 14.667 1.00 80.38 269 TRP A C 1
ATOM 1951 O O . TRP A 1 269 ? 1.505 -5.793 13.703 1.00 80.38 269 TRP A O 1
ATOM 1961 N N . ILE A 1 270 ? 0.463 -4.027 14.632 1.00 79.50 270 ILE A N 1
ATOM 1962 C CA . ILE A 1 270 ? 0.604 -3.170 13.453 1.00 79.50 270 ILE A CA 1
ATOM 1963 C C . ILE A 1 270 ? 2.079 -2.829 13.255 1.00 79.50 270 ILE A C 1
ATOM 1965 O O . ILE A 1 270 ? 2.594 -3.059 12.175 1.00 79.50 270 ILE A O 1
ATOM 1969 N N . ALA A 1 271 ? 2.781 -2.402 14.307 1.00 81.69 271 ALA A N 1
ATOM 1970 C CA . ALA A 1 271 ? 4.215 -2.122 14.239 1.00 81.69 271 ALA A CA 1
ATOM 1971 C C . ALA A 1 271 ? 5.059 -3.362 13.890 1.00 81.69 271 ALA A C 1
ATOM 1973 O O . ALA A 1 271 ? 6.000 -3.275 13.109 1.00 81.69 271 ALA A O 1
ATOM 1974 N N . ALA A 1 272 ? 4.720 -4.532 14.440 1.00 82.62 272 ALA A N 1
ATOM 1975 C CA . ALA A 1 272 ? 5.398 -5.777 14.090 1.00 82.62 272 ALA A CA 1
ATOM 1976 C C . ALA A 1 272 ? 5.115 -6.189 12.638 1.00 82.62 272 ALA A C 1
ATOM 1978 O O . ALA A 1 272 ? 6.025 -6.615 11.936 1.00 82.62 272 ALA A O 1
ATOM 1979 N N . GLY A 1 273 ? 3.866 -6.050 12.185 1.00 81.44 273 GLY A N 1
ATOM 1980 C CA . GLY A 1 273 ? 3.478 -6.281 10.795 1.00 81.44 273 GLY A CA 1
ATOM 1981 C C . GLY A 1 273 ? 4.167 -5.316 9.832 1.00 81.44 273 GLY A C 1
ATOM 1982 O O . GLY A 1 273 ? 4.576 -5.733 8.757 1.00 81.44 273 GLY A O 1
ATOM 1983 N N . ASP A 1 274 ? 4.351 -4.066 10.243 1.00 83.44 274 ASP A N 1
ATOM 1984 C CA . ASP A 1 274 ? 5.040 -3.024 9.487 1.00 83.44 274 ASP A CA 1
ATOM 1985 C C . ASP A 1 274 ? 6.540 -3.314 9.335 1.00 83.44 274 ASP A C 1
ATOM 1987 O O . ASP A 1 274 ? 7.053 -3.359 8.219 1.00 83.44 274 ASP A O 1
ATOM 1991 N N . LEU A 1 275 ? 7.222 -3.655 10.436 1.00 86.06 275 LEU A N 1
ATOM 1992 C CA . LEU A 1 275 ? 8.614 -4.110 10.396 1.00 86.06 275 LEU A CA 1
ATOM 1993 C C . LEU A 1 275 ? 8.774 -5.349 9.510 1.00 86.06 275 LEU A C 1
ATOM 1995 O O . LEU A 1 275 ? 9.716 -5.445 8.728 1.00 86.06 275 LEU A O 1
ATOM 1999 N N . LEU A 1 276 ? 7.856 -6.308 9.625 1.00 83.00 276 LEU A N 1
ATOM 2000 C CA . LEU A 1 276 ? 7.850 -7.484 8.766 1.00 83.00 276 LEU A CA 1
ATOM 2001 C C . LEU A 1 276 ? 7.685 -7.079 7.290 1.00 83.00 276 LEU A C 1
ATOM 2003 O O . LEU A 1 276 ? 8.488 -7.494 6.457 1.00 83.00 276 LEU A O 1
ATOM 2007 N N . ALA A 1 277 ? 6.724 -6.214 6.965 1.00 82.88 277 ALA A N 1
ATOM 2008 C CA . ALA A 1 277 ? 6.532 -5.706 5.610 1.00 82.88 277 ALA A CA 1
ATOM 2009 C C . ALA A 1 277 ? 7.791 -5.006 5.069 1.00 82.88 277 ALA A C 1
ATOM 2011 O O . ALA A 1 277 ? 8.166 -5.244 3.921 1.00 82.88 277 ALA A O 1
ATOM 2012 N N . LEU A 1 278 ? 8.501 -4.237 5.897 1.00 84.38 278 LEU A N 1
ATOM 2013 C CA . LEU A 1 278 ? 9.789 -3.646 5.535 1.00 84.38 278 LEU A CA 1
ATOM 2014 C C . LEU A 1 278 ? 10.875 -4.690 5.291 1.00 84.38 278 LEU A C 1
ATOM 2016 O O . LEU A 1 278 ? 11.593 -4.589 4.302 1.00 84.38 278 LEU A O 1
ATOM 2020 N N . LEU A 1 279 ? 10.971 -5.724 6.128 1.00 82.12 279 LEU A N 1
ATOM 2021 C CA . LEU A 1 279 ? 11.914 -6.827 5.913 1.00 82.12 279 LEU A CA 1
ATOM 2022 C C . LEU A 1 279 ? 11.659 -7.566 4.592 1.00 82.12 279 LEU A C 1
ATOM 2024 O O . LEU A 1 279 ? 12.596 -8.106 4.010 1.00 82.12 279 LEU A O 1
ATOM 2028 N N . ALA A 1 280 ? 10.419 -7.576 4.099 1.00 80.88 280 ALA A N 1
ATOM 2029 C CA . ALA A 1 280 ? 10.100 -8.103 2.776 1.00 80.88 280 ALA A CA 1
ATOM 2030 C C . ALA A 1 280 ? 10.395 -7.110 1.643 1.00 80.88 280 ALA A C 1
ATOM 2032 O O . ALA A 1 280 ? 10.915 -7.499 0.593 1.00 80.88 280 ALA A O 1
ATOM 2033 N N . TRP A 1 281 ? 10.047 -5.840 1.845 1.00 84.56 281 TRP A N 1
ATOM 2034 C CA . TRP A 1 281 ? 10.121 -4.803 0.823 1.00 84.56 281 TRP A CA 1
ATOM 2035 C C . TRP A 1 281 ? 11.551 -4.343 0.556 1.00 84.56 281 TRP A C 1
ATOM 2037 O O . TRP A 1 281 ? 11.967 -4.262 -0.591 1.00 84.56 281 TRP A O 1
ATOM 2047 N N . VAL A 1 282 ? 12.336 -4.112 1.604 1.00 87.00 282 VAL A N 1
ATOM 2048 C CA . VAL A 1 282 ? 13.687 -3.553 1.516 1.00 87.00 282 VAL A CA 1
ATOM 2049 C C . VAL A 1 282 ? 14.625 -4.371 0.623 1.00 87.00 282 VAL A C 1
ATOM 2051 O O . VAL A 1 282 ? 15.171 -3.797 -0.320 1.00 87.00 282 VAL A O 1
ATOM 2054 N N . PRO A 1 283 ? 14.804 -5.691 0.835 1.00 85.19 283 PRO A N 1
ATOM 2055 C CA . PRO A 1 283 ? 15.680 -6.487 -0.025 1.00 85.19 283 PRO A CA 1
ATOM 2056 C C . PRO A 1 283 ? 15.164 -6.526 -1.463 1.00 85.19 283 PRO A C 1
ATOM 2058 O O . PRO A 1 283 ? 15.951 -6.455 -2.401 1.00 85.19 283 PRO A O 1
ATOM 2061 N N . THR A 1 284 ? 13.838 -6.555 -1.630 1.00 83.69 284 THR A N 1
ATOM 2062 C CA . THR A 1 284 ? 13.185 -6.523 -2.940 1.00 83.69 284 THR A CA 1
ATOM 2063 C C . THR A 1 284 ? 13.524 -5.246 -3.704 1.00 83.69 284 THR A C 1
ATOM 2065 O O . THR A 1 284 ? 13.923 -5.312 -4.864 1.00 83.69 284 THR A O 1
ATOM 2068 N N . THR A 1 285 ? 13.411 -4.085 -3.060 1.00 84.81 285 THR A N 1
ATOM 2069 C CA . THR A 1 285 ? 13.728 -2.798 -3.682 1.00 84.81 285 THR A CA 1
ATOM 2070 C C . THR A 1 285 ? 15.226 -2.668 -3.947 1.00 84.81 285 THR A C 1
ATOM 2072 O O . THR A 1 285 ? 15.606 -2.219 -5.022 1.00 84.81 285 THR A O 1
ATOM 2075 N N . VAL A 1 286 ? 16.090 -3.137 -3.038 1.00 85.38 286 VAL A N 1
ATOM 2076 C CA . VAL A 1 286 ? 17.544 -3.183 -3.282 1.00 85.38 286 VAL A CA 1
ATOM 2077 C C . VAL A 1 286 ? 17.870 -4.069 -4.486 1.00 85.38 286 VAL A C 1
ATOM 2079 O O . VAL A 1 286 ? 18.655 -3.663 -5.336 1.00 85.38 286 VAL A O 1
ATOM 2082 N N . ALA A 1 287 ? 17.231 -5.235 -4.621 1.00 85.62 287 ALA A N 1
ATOM 2083 C CA . ALA A 1 287 ? 17.400 -6.105 -5.783 1.00 85.62 287 ALA A CA 1
ATOM 2084 C C . ALA A 1 287 ? 16.895 -5.465 -7.088 1.00 85.62 287 ALA A C 1
ATOM 2086 O O . ALA A 1 287 ? 17.453 -5.735 -8.148 1.00 85.62 287 ALA A O 1
ATOM 2087 N N . LEU A 1 288 ? 15.864 -4.616 -7.022 1.00 85.44 288 LEU A N 1
ATOM 2088 C CA . LEU A 1 288 ? 15.369 -3.848 -8.168 1.00 85.44 288 LEU A CA 1
ATOM 2089 C C . LEU A 1 288 ? 16.325 -2.724 -8.573 1.00 85.44 288 LEU A C 1
ATOM 2091 O O . LEU A 1 288 ? 16.579 -2.547 -9.760 1.00 85.44 288 LEU A O 1
ATOM 2095 N N . VAL A 1 289 ? 16.877 -1.990 -7.606 1.00 85.62 289 VAL A N 1
ATOM 2096 C CA . VAL A 1 289 ? 17.879 -0.945 -7.873 1.00 85.62 289 VAL A CA 1
ATOM 2097 C C . VAL A 1 289 ? 19.168 -1.568 -8.412 1.00 85.62 289 VAL A C 1
ATOM 2099 O O . VAL A 1 289 ? 19.751 -1.070 -9.368 1.00 85.62 289 VAL A O 1
ATOM 2102 N N . GLN A 1 290 ? 19.573 -2.711 -7.860 1.00 86.19 290 GLN A N 1
ATOM 2103 C CA . GLN A 1 290 ? 20.762 -3.465 -8.261 1.00 86.19 290 GLN A CA 1
ATOM 2104 C C . GLN A 1 290 ? 20.416 -4.600 -9.241 1.00 86.19 290 GLN A C 1
ATOM 2106 O O . GLN A 1 290 ? 20.971 -5.697 -9.158 1.00 86.19 290 GLN A O 1
ATOM 2111 N N . ALA A 1 291 ? 19.494 -4.354 -10.180 1.00 83.81 291 ALA A N 1
ATOM 2112 C CA . ALA A 1 291 ? 18.926 -5.366 -11.081 1.00 83.81 291 ALA A CA 1
ATOM 2113 C C . ALA A 1 291 ? 19.946 -6.109 -11.964 1.00 83.81 291 ALA A C 1
ATOM 2115 O O . ALA A 1 291 ? 19.583 -7.076 -12.638 1.00 83.81 291 ALA A O 1
ATOM 2116 N N . GLU A 1 292 ? 21.183 -5.626 -12.059 1.00 84.88 292 GLU A N 1
ATOM 2117 C CA . GLU A 1 292 ? 22.282 -6.273 -12.790 1.00 84.88 292 GLU A CA 1
ATOM 2118 C C . GLU A 1 292 ? 22.940 -7.400 -11.986 1.00 84.88 292 GLU A C 1
ATOM 2120 O O . GLU A 1 292 ? 23.543 -8.307 -12.552 1.00 84.88 292 GLU A O 1
ATOM 2125 N N . GLN A 1 293 ? 22.782 -7.390 -10.663 1.00 88.81 293 GLN A N 1
ATOM 2126 C CA . GLN A 1 293 ? 23.409 -8.349 -9.767 1.00 88.81 293 GLN A CA 1
ATOM 2127 C C . GLN A 1 293 ? 22.379 -9.361 -9.267 1.00 88.81 293 GLN A C 1
ATOM 2129 O O . GLN A 1 293 ? 21.684 -9.163 -8.268 1.00 88.81 293 GLN A O 1
ATOM 2134 N N . LEU A 1 294 ? 22.325 -10.511 -9.942 1.00 88.94 294 LEU A N 1
ATOM 2135 C CA . LEU A 1 294 ? 21.397 -11.604 -9.629 1.00 88.94 294 LEU A CA 1
ATOM 2136 C C . LEU A 1 294 ? 21.531 -12.124 -8.178 1.00 88.94 294 LEU A C 1
ATOM 2138 O O . LEU A 1 294 ? 20.581 -12.679 -7.624 1.00 88.94 294 LEU A O 1
ATOM 2142 N N . ALA A 1 295 ? 22.676 -11.879 -7.532 1.00 89.81 295 ALA A N 1
ATOM 2143 C CA . ALA A 1 295 ? 22.925 -12.193 -6.127 1.00 89.81 295 ALA A CA 1
ATOM 2144 C C . ALA A 1 295 ? 21.927 -11.520 -5.163 1.00 89.81 295 ALA A C 1
ATOM 2146 O O . ALA A 1 295 ? 21.450 -12.178 -4.238 1.00 89.81 295 ALA A O 1
ATOM 2147 N N . PHE A 1 296 ? 21.542 -10.254 -5.380 1.00 87.00 296 PHE A N 1
ATOM 2148 C CA . PHE A 1 296 ? 20.578 -9.573 -4.496 1.00 87.00 296 PHE A CA 1
ATOM 2149 C C . PHE A 1 296 ? 19.171 -10.158 -4.608 1.00 87.00 296 PHE A C 1
ATOM 2151 O O . PHE A 1 296 ? 18.432 -10.248 -3.624 1.00 87.00 296 PHE A O 1
ATOM 2158 N N . LEU A 1 297 ? 18.810 -10.615 -5.804 1.00 89.25 297 LEU A N 1
ATOM 2159 C CA . LEU A 1 297 ? 17.541 -11.282 -6.047 1.00 89.25 297 LEU A CA 1
ATOM 2160 C C . LEU A 1 297 ? 17.492 -12.661 -5.384 1.00 89.25 297 LEU A C 1
ATOM 2162 O O . LEU A 1 297 ? 16.509 -12.994 -4.721 1.00 89.25 297 LEU A O 1
ATOM 2166 N N . GLN A 1 298 ? 18.576 -13.433 -5.489 1.00 91.12 298 GLN A N 1
ATOM 2167 C CA . GLN A 1 298 ? 18.724 -14.696 -4.764 1.00 91.12 298 GLN A CA 1
ATOM 2168 C C . GLN A 1 298 ? 18.692 -14.480 -3.248 1.00 91.12 298 GLN A C 1
ATOM 2170 O O . GLN A 1 298 ? 18.006 -15.219 -2.548 1.00 91.12 298 GLN A O 1
ATOM 2175 N N . LEU A 1 299 ? 19.365 -13.447 -2.736 1.00 88.06 299 LEU A N 1
ATOM 2176 C CA . LEU A 1 299 ? 19.337 -13.102 -1.316 1.00 88.06 299 LEU A CA 1
ATOM 2177 C C . LEU A 1 299 ? 17.917 -12.763 -0.843 1.00 88.06 299 LEU A C 1
ATOM 2179 O O . LEU A 1 299 ? 17.492 -13.253 0.200 1.00 88.06 299 LEU A O 1
ATOM 2183 N N . THR A 1 300 ? 17.165 -11.986 -1.627 1.00 88.56 300 THR A N 1
ATOM 2184 C CA . THR A 1 300 ? 15.758 -11.651 -1.340 1.00 88.56 300 THR A CA 1
ATOM 2185 C C . THR A 1 300 ? 14.893 -12.907 -1.278 1.00 88.56 300 THR A C 1
ATOM 2187 O O . THR A 1 300 ? 14.127 -13.102 -0.335 1.00 88.56 300 THR A O 1
ATOM 2190 N N . LEU A 1 301 ? 15.064 -13.810 -2.246 1.00 91.56 301 LEU A N 1
ATOM 2191 C CA . LEU A 1 301 ? 14.377 -15.098 -2.274 1.00 91.56 301 LEU A CA 1
ATOM 2192 C C . LEU A 1 301 ? 14.707 -15.967 -1.061 1.00 91.56 301 LEU A C 1
ATOM 2194 O O . LEU A 1 301 ? 13.795 -16.510 -0.435 1.00 91.56 301 LEU A O 1
ATOM 2198 N N . LEU A 1 302 ? 15.994 -16.081 -0.724 1.00 91.50 302 LEU A N 1
ATOM 2199 C CA . LEU A 1 302 ? 16.472 -16.847 0.424 1.00 91.50 302 LEU A CA 1
ATOM 2200 C C . LEU A 1 302 ? 15.949 -16.264 1.736 1.00 91.50 302 LEU A C 1
ATOM 2202 O O . LEU A 1 302 ? 15.514 -17.026 2.597 1.00 91.50 302 LEU A O 1
ATOM 2206 N N . LEU A 1 303 ? 15.929 -14.937 1.876 1.00 88.38 303 LEU A N 1
ATOM 2207 C CA . LEU A 1 303 ? 15.379 -14.272 3.052 1.00 88.38 303 LEU A CA 1
ATOM 2208 C C . LEU A 1 303 ? 13.874 -14.529 3.175 1.00 88.38 303 LEU A C 1
ATOM 2210 O O . LEU A 1 303 ? 13.420 -14.967 4.230 1.00 88.38 303 LEU A O 1
ATOM 2214 N N . GLY A 1 304 ? 13.105 -14.337 2.100 1.00 90.88 304 GLY A N 1
ATOM 2215 C CA . GLY A 1 304 ? 11.670 -14.624 2.094 1.00 90.88 304 GLY A CA 1
ATOM 2216 C C . GLY A 1 304 ? 11.370 -16.086 2.438 1.00 90.88 304 GLY A C 1
ATOM 2217 O O . GLY A 1 304 ? 10.554 -16.368 3.319 1.00 90.88 304 GLY A O 1
ATOM 2218 N N . ALA A 1 305 ? 12.111 -17.027 1.844 1.00 92.75 305 ALA A N 1
ATOM 2219 C CA . ALA A 1 305 ? 11.986 -18.453 2.134 1.00 92.75 305 ALA A CA 1
ATOM 2220 C C . ALA A 1 305 ? 12.383 -18.798 3.581 1.00 92.75 305 ALA A C 1
ATOM 2222 O O . ALA A 1 305 ? 11.730 -19.632 4.218 1.00 92.75 305 ALA A O 1
ATOM 2223 N N . ALA A 1 306 ? 13.412 -18.145 4.129 1.00 91.31 306 ALA A N 1
ATOM 2224 C CA . ALA A 1 306 ? 13.807 -18.288 5.526 1.00 91.31 306 ALA A CA 1
ATOM 2225 C C . ALA A 1 306 ? 12.710 -17.772 6.468 1.00 91.31 306 ALA A C 1
ATOM 2227 O O . ALA A 1 306 ? 12.361 -18.466 7.421 1.00 91.31 306 ALA A O 1
ATOM 2228 N N . VAL A 1 307 ? 12.098 -16.621 6.170 1.00 90.12 307 VAL A N 1
ATOM 2229 C CA . VAL A 1 307 ? 10.977 -16.061 6.944 1.00 90.12 307 VAL A CA 1
ATOM 2230 C C . VAL A 1 307 ? 9.768 -17.002 6.922 1.00 90.12 307 VAL A C 1
ATOM 2232 O O . VAL A 1 307 ? 9.221 -17.313 7.983 1.00 90.12 307 VAL A O 1
ATOM 2235 N N . VAL A 1 308 ? 9.391 -17.538 5.752 1.00 92.62 308 VAL A N 1
ATOM 2236 C CA . VAL A 1 308 ? 8.342 -18.570 5.651 1.00 92.62 308 VAL A CA 1
ATOM 2237 C C . VAL A 1 308 ? 8.719 -19.796 6.491 1.00 92.62 308 VAL A C 1
ATOM 2239 O O . VAL A 1 308 ? 7.913 -20.278 7.285 1.00 92.62 308 VAL A O 1
ATOM 2242 N N . SER A 1 309 ? 9.958 -20.275 6.385 1.00 92.44 309 SER A N 1
ATOM 2243 C CA . SER A 1 309 ? 10.438 -21.444 7.133 1.00 92.44 309 SER A CA 1
ATOM 2244 C C . SER A 1 309 ? 10.380 -21.232 8.647 1.00 92.44 309 SER A C 1
ATOM 2246 O O . SER A 1 309 ? 9.924 -22.117 9.375 1.00 92.44 309 SER A O 1
ATOM 2248 N N . VAL A 1 310 ? 10.778 -20.053 9.131 1.00 90.31 310 VAL A N 1
ATOM 2249 C CA . VAL A 1 310 ? 10.664 -19.659 10.542 1.00 90.31 310 VAL A CA 1
ATOM 2250 C C . VAL A 1 310 ? 9.198 -19.634 10.972 1.00 90.31 310 VAL A C 1
ATOM 2252 O O . VAL A 1 310 ? 8.877 -20.168 12.033 1.00 90.31 310 VAL A O 1
ATOM 2255 N N . ALA A 1 311 ? 8.290 -19.119 10.136 1.00 91.12 311 ALA A N 1
ATOM 2256 C CA . ALA A 1 311 ? 6.857 -19.104 10.429 1.00 91.12 311 ALA A CA 1
ATOM 2257 C C . ALA A 1 311 ? 6.267 -20.510 10.645 1.00 91.12 311 ALA A C 1
ATOM 2259 O O . ALA A 1 311 ? 5.356 -20.688 11.456 1.00 91.12 311 ALA A O 1
ATOM 2260 N N . PHE A 1 312 ? 6.781 -21.523 9.942 1.00 90.75 312 PHE A N 1
ATOM 2261 C CA . PHE A 1 312 ? 6.350 -22.913 10.109 1.00 90.75 312 PHE A CA 1
ATOM 2262 C C . PHE A 1 312 ? 7.080 -23.658 11.234 1.00 90.75 312 PHE A C 1
ATOM 2264 O O . PHE A 1 312 ? 6.475 -24.536 11.848 1.00 90.75 312 PHE A O 1
ATOM 2271 N N . ARG A 1 313 ? 8.346 -23.327 11.518 1.00 92.31 313 ARG A N 1
ATOM 2272 C CA . ARG A 1 313 ? 9.182 -24.059 12.488 1.00 92.31 313 ARG A CA 1
ATOM 2273 C C . ARG A 1 313 ? 9.174 -23.483 13.900 1.00 92.31 313 ARG A C 1
ATOM 2275 O O . ARG A 1 313 ? 9.428 -24.227 14.841 1.00 92.31 313 ARG A O 1
ATOM 2282 N N . ALA A 1 314 ? 8.911 -22.189 14.078 1.00 91.25 314 ALA A N 1
ATOM 2283 C CA . ALA A 1 314 ? 8.999 -21.559 15.390 1.00 91.25 314 ALA A CA 1
ATOM 2284 C C . ALA A 1 314 ? 7.799 -21.951 16.283 1.00 91.25 314 ALA A C 1
ATOM 2286 O O . ALA A 1 314 ? 6.669 -21.525 16.016 1.00 91.25 314 ALA A O 1
ATOM 2287 N N . PRO A 1 315 ? 8.009 -22.684 17.397 1.00 88.94 315 PRO A N 1
ATOM 2288 C CA . PRO A 1 315 ? 6.914 -23.117 18.273 1.00 88.94 315 PRO A CA 1
ATOM 2289 C C . PRO A 1 315 ? 6.191 -21.932 18.931 1.00 88.94 315 PRO A C 1
ATOM 2291 O O . PRO A 1 315 ? 4.991 -21.990 19.191 1.00 88.94 315 PRO A O 1
ATOM 2294 N N . GLN A 1 316 ? 6.897 -20.816 19.131 1.00 89.56 316 GLN A N 1
ATOM 2295 C CA . GLN A 1 316 ? 6.327 -19.576 19.662 1.00 89.56 316 GLN A CA 1
ATOM 2296 C C . GLN A 1 316 ? 5.283 -18.951 18.720 1.00 89.56 316 GLN A C 1
ATOM 2298 O O . GLN A 1 316 ? 4.328 -18.340 19.190 1.00 89.56 316 GLN A O 1
ATOM 2303 N N . LEU A 1 317 ? 5.429 -19.120 17.400 1.00 86.56 317 LEU A N 1
ATOM 2304 C CA . LEU A 1 317 ? 4.449 -18.642 16.419 1.00 86.56 317 LEU A CA 1
ATOM 2305 C C . LEU A 1 317 ? 3.250 -19.593 16.311 1.00 86.56 317 LEU A C 1
ATOM 2307 O O . LEU A 1 317 ? 2.140 -19.159 16.016 1.00 86.56 317 LEU A O 1
ATOM 2311 N N . ALA A 1 318 ? 3.421 -20.881 16.624 1.00 87.00 318 ALA A N 1
ATOM 2312 C CA . ALA A 1 318 ? 2.314 -21.839 16.629 1.00 87.00 318 ALA A CA 1
ATOM 2313 C C . ALA A 1 318 ? 1.231 -21.487 17.668 1.00 87.00 318 ALA A C 1
ATOM 2315 O O . ALA A 1 318 ? 0.036 -21.667 17.402 1.00 87.00 318 ALA A O 1
ATOM 2316 N N . THR A 1 319 ? 1.635 -20.926 18.815 1.00 89.88 319 THR A N 1
ATOM 2317 C CA . THR A 1 319 ? 0.713 -20.453 19.863 1.00 89.88 319 THR A CA 1
ATOM 2318 C C . THR A 1 319 ? 0.029 -19.128 19.509 1.00 89.88 319 THR A C 1
ATOM 2320 O O . THR A 1 319 ? -0.965 -18.773 20.140 1.00 89.88 319 THR A O 1
ATOM 2323 N N . ARG A 1 320 ? 0.507 -18.411 18.478 1.00 87.81 320 ARG A N 1
ATOM 2324 C CA . ARG A 1 320 ? 0.013 -17.091 18.055 1.00 87.81 320 ARG A CA 1
ATOM 2325 C C . ARG A 1 320 ? -0.327 -17.080 16.554 1.00 87.81 320 ARG A C 1
ATOM 2327 O O . ARG A 1 320 ? 0.492 -16.640 15.746 1.00 87.81 320 ARG A O 1
ATOM 2334 N N . PRO A 1 321 ? -1.530 -17.542 16.157 1.00 86.44 321 PRO A N 1
ATOM 2335 C CA . PRO A 1 321 ? -1.886 -17.736 14.747 1.00 86.44 321 PRO A CA 1
ATOM 2336 C C . PRO A 1 321 ? -1.819 -16.452 13.911 1.00 86.44 321 PRO A C 1
ATOM 2338 O O . PRO A 1 321 ? -1.428 -16.509 12.751 1.00 86.44 321 PRO A O 1
ATOM 2341 N N . GLU A 1 322 ? -2.154 -15.302 14.495 1.00 84.94 322 GLU A N 1
ATOM 2342 C CA . GLU A 1 322 ? -2.115 -13.999 13.817 1.00 84.94 322 GLU A CA 1
ATOM 2343 C C . GLU A 1 322 ? -0.690 -13.612 13.411 1.00 84.94 322 GLU A C 1
ATOM 2345 O O . GLU A 1 322 ? -0.443 -13.260 12.260 1.00 84.94 322 GLU A O 1
ATOM 2350 N N . LEU A 1 323 ? 0.268 -13.757 14.332 1.00 84.19 323 LEU A N 1
ATOM 2351 C CA . LEU A 1 323 ? 1.679 -13.513 14.044 1.00 84.19 323 LEU A CA 1
ATOM 2352 C C . LEU A 1 323 ? 2.214 -14.481 13.007 1.00 84.19 323 LEU A C 1
ATOM 2354 O O . LEU A 1 323 ? 2.882 -14.060 12.073 1.00 84.19 323 LEU A O 1
ATOM 2358 N N . ARG A 1 324 ? 1.892 -15.769 13.149 1.00 89.25 324 ARG A N 1
ATOM 2359 C CA . ARG A 1 324 ? 2.295 -16.777 12.173 1.00 89.25 324 ARG A CA 1
ATOM 2360 C C . ARG A 1 324 ? 1.799 -16.418 10.775 1.00 89.25 324 ARG A C 1
ATOM 2362 O O . ARG A 1 324 ? 2.577 -16.483 9.831 1.00 89.25 324 ARG A O 1
ATOM 2369 N N . LEU A 1 325 ? 0.533 -16.019 10.653 1.00 89.25 325 LEU A N 1
ATOM 2370 C CA . LEU A 1 325 ? -0.055 -15.585 9.391 1.00 89.25 325 LEU A CA 1
ATOM 2371 C C . LEU A 1 325 ? 0.678 -14.366 8.821 1.00 89.25 325 LEU A C 1
ATOM 2373 O O . LEU A 1 325 ? 1.059 -14.392 7.655 1.00 89.25 325 LEU A O 1
ATOM 2377 N N . LEU A 1 326 ? 0.926 -13.336 9.635 1.00 85.81 326 LEU A N 1
ATOM 2378 C CA . LEU A 1 326 ? 1.677 -12.150 9.212 1.00 85.81 326 LEU A CA 1
ATOM 2379 C C . LEU A 1 326 ? 3.090 -12.513 8.736 1.00 85.81 326 LEU A C 1
ATOM 2381 O O . LEU A 1 326 ? 3.512 -12.056 7.676 1.00 85.81 326 LEU A O 1
ATOM 2385 N N . THR A 1 327 ? 3.801 -13.381 9.460 1.00 87.62 327 THR A N 1
ATOM 2386 C CA . THR A 1 327 ? 5.141 -13.848 9.072 1.00 87.62 327 THR A CA 1
ATOM 2387 C C . THR A 1 327 ? 5.108 -14.652 7.769 1.00 87.62 327 THR A C 1
ATOM 2389 O O . THR A 1 327 ? 5.949 -14.424 6.904 1.00 87.62 327 THR A O 1
ATOM 2392 N N . VAL A 1 328 ? 4.118 -15.536 7.572 1.00 92.19 328 VAL A N 1
ATOM 2393 C CA . VAL A 1 328 ? 3.933 -16.259 6.297 1.00 92.19 328 VAL A CA 1
ATOM 2394 C C . VAL A 1 328 ? 3.679 -15.282 5.151 1.00 92.19 328 VAL A C 1
ATOM 2396 O O . VAL A 1 328 ? 4.353 -15.372 4.131 1.00 92.19 328 VAL A O 1
ATOM 2399 N N . LEU A 1 329 ? 2.748 -14.335 5.312 1.00 90.62 329 LEU A N 1
ATOM 2400 C CA . LEU A 1 329 ? 2.424 -13.346 4.277 1.00 90.62 329 LEU A CA 1
ATOM 2401 C C . LEU A 1 329 ? 3.628 -12.472 3.923 1.00 90.62 329 LEU A C 1
ATOM 2403 O O . LEU A 1 329 ? 3.850 -12.177 2.755 1.00 90.62 329 LEU A O 1
ATOM 2407 N N . THR A 1 330 ? 4.430 -12.116 4.921 1.00 87.81 330 THR A N 1
ATOM 2408 C CA . THR A 1 330 ? 5.656 -11.336 4.745 1.00 87.81 330 THR A CA 1
ATOM 2409 C C . THR A 1 330 ? 6.702 -12.107 3.958 1.00 87.81 330 THR A C 1
ATOM 2411 O O . THR A 1 330 ? 7.228 -11.609 2.964 1.00 87.81 330 THR A O 1
ATOM 2414 N N . GLY A 1 331 ? 6.981 -13.344 4.376 1.00 90.56 331 GLY A N 1
ATOM 2415 C CA . GLY A 1 331 ? 7.923 -14.199 3.668 1.00 90.56 331 GLY A CA 1
ATOM 2416 C C . GLY A 1 331 ? 7.475 -14.437 2.225 1.00 90.56 331 GLY A C 1
ATOM 2417 O O . GLY A 1 331 ? 8.273 -14.292 1.307 1.00 90.56 331 GLY A O 1
ATOM 2418 N N . LEU A 1 332 ? 6.177 -14.681 2.010 1.00 93.50 332 LEU A N 1
ATOM 2419 C CA . LEU A 1 332 ? 5.589 -14.818 0.678 1.00 93.50 332 LEU A CA 1
ATOM 2420 C C . LEU A 1 332 ? 5.712 -13.546 -0.163 1.00 93.50 332 LEU A C 1
ATOM 2422 O O . LEU A 1 332 ? 6.082 -13.642 -1.330 1.00 93.50 332 LEU A O 1
ATOM 2426 N N . ALA A 1 333 ? 5.432 -12.370 0.403 1.00 89.69 333 ALA A N 1
ATOM 2427 C CA . ALA A 1 333 ? 5.579 -11.098 -0.297 1.00 89.69 333 ALA A CA 1
ATOM 2428 C C . ALA A 1 333 ? 7.031 -10.890 -0.749 1.00 89.69 333 ALA A C 1
ATOM 2430 O O . ALA A 1 333 ? 7.266 -10.612 -1.920 1.00 89.69 333 ALA A O 1
ATOM 2431 N N . SER A 1 334 ? 8.001 -11.127 0.137 1.00 88.62 334 SER A N 1
ATOM 2432 C CA . SER A 1 334 ? 9.429 -11.050 -0.195 1.00 88.62 334 SER A CA 1
ATOM 2433 C C . SER A 1 334 ? 9.816 -12.041 -1.299 1.00 88.62 334 SER A C 1
ATOM 2435 O O . SER A 1 334 ? 10.442 -11.671 -2.290 1.00 88.62 334 SER A O 1
ATOM 2437 N N . THR A 1 335 ? 9.373 -13.296 -1.178 1.00 93.88 335 THR A N 1
ATOM 2438 C CA . THR A 1 335 ? 9.667 -14.353 -2.152 1.00 93.88 335 THR A CA 1
ATOM 2439 C C . THR A 1 335 ? 9.010 -14.110 -3.514 1.00 93.88 335 THR A C 1
ATOM 2441 O O . THR A 1 335 ? 9.558 -14.536 -4.524 1.00 93.88 335 THR A O 1
ATOM 2444 N N . CYS A 1 336 ? 7.854 -13.443 -3.581 1.00 94.94 336 CYS A N 1
ATOM 2445 C CA . CYS A 1 336 ? 7.110 -13.270 -4.833 1.00 94.94 336 CYS A CA 1
ATOM 2446 C C . CYS A 1 336 ? 7.395 -11.933 -5.530 1.00 94.94 336 CYS A C 1
ATOM 2448 O O . CYS A 1 336 ? 7.568 -11.907 -6.749 1.00 94.94 336 CYS A O 1
ATOM 2450 N N . VAL A 1 337 ? 7.431 -10.821 -4.787 1.00 91.38 337 VAL A N 1
ATOM 2451 C CA . VAL A 1 337 ? 7.445 -9.472 -5.378 1.00 91.38 337 VAL A CA 1
ATOM 2452 C C . VAL A 1 337 ? 8.754 -9.196 -6.114 1.00 91.38 337 VAL A C 1
ATOM 2454 O O . VAL A 1 337 ? 8.701 -8.687 -7.228 1.00 91.38 337 VAL A O 1
ATOM 2457 N N . GLY A 1 338 ? 9.908 -9.581 -5.559 1.00 89.75 338 GLY A N 1
ATOM 2458 C CA . GLY A 1 338 ? 11.209 -9.386 -6.214 1.00 89.75 338 GLY A CA 1
ATOM 2459 C C . GLY A 1 338 ? 11.306 -10.052 -7.587 1.00 89.75 338 GLY A C 1
ATOM 2460 O O . GLY A 1 338 ? 11.510 -9.350 -8.580 1.00 89.75 338 GLY A O 1
ATOM 2461 N N . PRO A 1 339 ? 11.098 -11.379 -7.686 1.00 93.88 339 PRO A N 1
ATOM 2462 C CA . PRO A 1 339 ? 11.021 -12.079 -8.966 1.00 93.88 339 PRO A CA 1
ATOM 2463 C C . PRO A 1 339 ? 10.033 -11.467 -9.949 1.00 93.88 339 PRO A C 1
ATOM 2465 O O . PRO A 1 339 ? 10.379 -11.265 -11.111 1.00 93.88 339 PRO A O 1
ATOM 2468 N N . ALA A 1 340 ? 8.814 -11.165 -9.490 1.00 95.62 340 ALA A N 1
ATOM 2469 C CA . ALA A 1 340 ? 7.770 -10.612 -10.338 1.00 95.62 340 ALA A CA 1
ATOM 2470 C C . ALA A 1 340 ? 8.174 -9.249 -10.904 1.00 95.62 340 ALA A C 1
ATOM 2472 O O . ALA A 1 340 ? 8.104 -9.045 -12.113 1.00 95.62 340 ALA A O 1
ATOM 2473 N N . ALA A 1 341 ? 8.616 -8.334 -10.042 1.00 92.12 341 ALA A N 1
ATOM 2474 C CA . ALA A 1 341 ? 8.971 -6.976 -10.418 1.00 92.12 341 ALA A CA 1
ATOM 2475 C C . ALA A 1 341 ? 10.186 -6.945 -11.354 1.00 92.12 341 ALA A C 1
ATOM 2477 O O . ALA A 1 341 ? 10.142 -6.249 -12.364 1.00 92.12 341 ALA A O 1
ATOM 2478 N N . LEU A 1 342 ? 11.230 -7.740 -11.087 1.00 92.12 342 LEU A N 1
ATOM 2479 C CA . LEU A 1 342 ? 12.397 -7.812 -11.973 1.00 92.12 342 LEU A CA 1
ATOM 2480 C C . LEU A 1 342 ? 12.078 -8.466 -13.315 1.00 92.12 342 LEU A C 1
ATOM 2482 O O . LEU A 1 342 ? 12.556 -7.992 -14.341 1.00 92.12 342 LEU A O 1
ATOM 2486 N N . CYS A 1 343 ? 11.252 -9.514 -13.327 1.00 96.12 343 CYS A N 1
ATOM 2487 C CA . CYS A 1 343 ? 10.782 -10.125 -14.567 1.00 96.12 343 CYS A CA 1
ATOM 2488 C C . CYS A 1 343 ? 9.972 -9.123 -15.397 1.00 96.12 343 CYS A C 1
ATOM 2490 O O . CYS A 1 343 ? 10.245 -8.947 -16.578 1.00 96.12 343 CYS A O 1
ATOM 2492 N N . LEU A 1 344 ? 9.049 -8.383 -14.775 1.00 95.69 344 LEU A N 1
ATOM 2493 C CA . LEU A 1 344 ? 8.303 -7.326 -15.460 1.00 95.69 344 LEU A CA 1
ATOM 2494 C C . LEU A 1 344 ? 9.225 -6.223 -15.979 1.00 95.69 344 LEU A C 1
ATOM 2496 O O . LEU A 1 344 ? 9.114 -5.839 -17.135 1.00 95.69 344 LEU A O 1
ATOM 2500 N N . TYR A 1 345 ? 10.165 -5.753 -15.163 1.00 93.94 345 TYR A N 1
ATOM 2501 C CA . TYR A 1 345 ? 11.095 -4.697 -15.550 1.00 93.94 345 TYR A CA 1
ATOM 2502 C C . TYR A 1 345 ? 12.008 -5.109 -16.716 1.00 93.94 345 TYR A C 1
ATOM 2504 O O . TYR A 1 345 ? 12.180 -4.347 -17.661 1.00 93.94 345 TYR A O 1
ATOM 2512 N N . ARG A 1 346 ? 12.578 -6.320 -16.671 1.00 94.44 346 ARG A N 1
ATOM 2513 C CA . ARG A 1 346 ? 13.575 -6.793 -17.648 1.00 94.44 346 ARG A CA 1
ATOM 2514 C C . ARG A 1 346 ? 12.977 -7.440 -18.895 1.00 94.44 346 ARG A C 1
ATOM 2516 O O . ARG A 1 346 ? 13.633 -7.438 -19.930 1.00 94.44 346 ARG A O 1
ATOM 2523 N N . CYS A 1 347 ? 11.783 -8.023 -18.804 1.00 96.38 347 CYS A N 1
ATOM 2524 C CA . CYS A 1 347 ? 11.156 -8.749 -19.913 1.00 96.38 347 CYS A CA 1
ATOM 2525 C C . CYS A 1 347 ? 10.027 -7.963 -20.596 1.00 96.38 347 CYS A C 1
ATOM 2527 O O . CYS A 1 347 ? 9.571 -8.382 -21.660 1.00 96.38 347 CYS A O 1
ATOM 2529 N N . SER A 1 348 ? 9.575 -6.835 -20.029 1.00 95.56 348 SER A N 1
ATOM 2530 C CA . SER A 1 348 ? 8.578 -5.971 -20.676 1.00 95.56 348 SER A CA 1
ATOM 2531 C C . SER A 1 348 ? 9.065 -5.500 -22.050 1.00 95.56 348 SER A C 1
ATOM 2533 O O . SER A 1 348 ? 10.221 -5.114 -22.217 1.00 95.56 348 SER A O 1
ATOM 2535 N N . GLY A 1 349 ? 8.187 -5.577 -23.053 1.00 92.31 349 GLY A N 1
ATOM 2536 C CA . GLY A 1 349 ? 8.483 -5.210 -24.440 1.00 92.31 349 GLY A CA 1
ATOM 2537 C C . GLY A 1 349 ? 9.356 -6.210 -25.206 1.00 92.31 349 GLY A C 1
ATOM 2538 O O . GLY A 1 349 ? 9.605 -6.007 -26.391 1.00 92.31 349 GLY A O 1
ATOM 2539 N N . THR A 1 350 ? 9.808 -7.297 -24.572 1.00 95.00 350 THR A N 1
ATOM 2540 C CA . THR A 1 350 ? 10.567 -8.355 -25.250 1.00 95.00 350 THR A CA 1
ATOM 2541 C C . THR A 1 350 ? 9.650 -9.516 -25.606 1.00 95.00 350 THR A C 1
ATOM 2543 O O . THR A 1 350 ? 8.857 -9.969 -24.774 1.00 95.00 350 THR A O 1
ATOM 2546 N N . SER A 1 351 ? 9.789 -10.046 -26.828 1.00 96.25 351 SER A N 1
ATOM 2547 C CA . SER A 1 351 ? 9.013 -11.221 -27.215 1.00 96.25 351 SER A CA 1
ATOM 2548 C C . SER A 1 351 ? 9.389 -12.435 -26.362 1.00 96.25 351 SER A C 1
ATOM 2550 O O . SER A 1 351 ? 10.551 -12.841 -26.312 1.00 96.25 351 SER A O 1
ATOM 2552 N N . GLY A 1 352 ? 8.398 -13.059 -25.734 1.00 96.00 352 GLY A N 1
ATOM 2553 C CA . GLY A 1 352 ? 8.548 -14.264 -24.932 1.00 96.00 352 GLY A CA 1
ATOM 2554 C C . GLY A 1 352 ? 9.120 -15.441 -25.725 1.00 96.00 352 GLY A C 1
ATOM 2555 O O . GLY A 1 352 ? 9.944 -16.190 -25.201 1.00 96.00 352 GLY A O 1
ATOM 2556 N N . TRP A 1 353 ? 8.793 -15.555 -27.017 1.00 97.12 353 TRP A N 1
ATOM 2557 C CA . TRP A 1 353 ? 9.415 -16.545 -27.903 1.00 97.12 353 TRP A CA 1
ATOM 2558 C C . TRP A 1 353 ? 10.916 -16.304 -28.097 1.00 97.12 353 TRP A C 1
ATOM 2560 O O . TRP A 1 353 ? 11.691 -17.262 -28.136 1.00 97.12 353 TRP A O 1
ATOM 2570 N N . ALA A 1 354 ? 11.338 -15.040 -28.188 1.00 96.62 354 ALA A N 1
ATOM 2571 C CA . ALA A 1 354 ? 12.751 -14.684 -28.272 1.00 96.62 354 ALA A CA 1
ATOM 2572 C C . ALA A 1 354 ? 13.479 -14.965 -26.948 1.00 96.62 354 ALA A C 1
ATOM 2574 O O . ALA A 1 354 ? 14.578 -15.518 -26.969 1.00 96.62 354 ALA A O 1
ATOM 2575 N N . LEU A 1 355 ? 12.842 -14.669 -25.807 1.00 96.38 355 LEU A N 1
ATOM 2576 C CA . LEU A 1 355 ? 13.371 -15.011 -24.482 1.00 96.38 355 LEU A CA 1
ATOM 2577 C C . LEU A 1 355 ? 13.591 -16.523 -24.343 1.00 96.38 355 LEU A C 1
ATOM 2579 O O . LEU A 1 355 ? 14.674 -16.948 -23.944 1.00 96.38 355 LEU A O 1
ATOM 2583 N N . LEU A 1 356 ? 12.593 -17.337 -24.711 1.00 96.38 356 LEU A N 1
ATOM 2584 C CA . LEU A 1 356 ? 12.692 -18.797 -24.655 1.00 96.38 356 LEU A CA 1
ATOM 2585 C C . LEU A 1 356 ? 13.816 -19.319 -25.557 1.00 96.38 356 LEU A C 1
ATOM 2587 O O . LEU A 1 356 ? 14.615 -20.147 -25.121 1.00 96.38 356 LEU A O 1
ATOM 2591 N N . ARG A 1 357 ? 13.897 -18.829 -26.800 1.00 96.69 357 ARG A N 1
ATOM 2592 C CA . ARG A 1 357 ? 14.945 -19.229 -27.746 1.00 96.69 357 ARG A CA 1
ATOM 2593 C C . ARG A 1 357 ? 16.338 -18.891 -27.215 1.00 96.69 357 ARG A C 1
ATOM 2595 O O . ARG A 1 357 ? 17.181 -19.779 -27.169 1.00 96.69 357 ARG A O 1
ATOM 2602 N N . GLY A 1 358 ? 16.547 -17.662 -26.738 1.00 95.19 358 GLY A N 1
ATOM 2603 C CA . GLY A 1 358 ? 17.821 -17.252 -26.143 1.00 95.19 358 GLY A CA 1
ATOM 2604 C C . GLY A 1 358 ? 18.199 -18.101 -24.925 1.00 95.19 358 GLY A C 1
ATOM 2605 O O . GLY A 1 358 ? 19.356 -18.483 -24.766 1.00 95.19 358 GLY A O 1
ATOM 2606 N N . GLY A 1 359 ? 17.213 -18.480 -24.103 1.00 95.06 359 GLY A N 1
ATOM 2607 C CA . GLY A 1 359 ? 17.412 -19.421 -23.001 1.00 95.06 359 GLY A CA 1
ATOM 2608 C C . GLY A 1 359 ? 17.877 -20.805 -23.471 1.00 95.06 359 GLY A C 1
ATOM 2609 O O . GLY A 1 359 ? 18.839 -21.340 -22.919 1.00 95.06 359 GLY A O 1
ATOM 2610 N N . LEU A 1 360 ? 17.241 -21.369 -24.504 1.00 95.56 360 LEU A N 1
ATOM 2611 C CA . LEU A 1 360 ? 17.593 -22.680 -25.072 1.00 95.56 360 LEU A CA 1
ATOM 2612 C C . LEU A 1 360 ? 18.968 -22.681 -25.758 1.00 95.56 360 LEU A C 1
ATOM 2614 O O . LEU A 1 360 ? 19.720 -23.645 -25.626 1.00 95.56 360 LEU A O 1
ATOM 2618 N N . GLU A 1 361 ? 19.318 -21.599 -26.451 1.00 96.56 361 GLU A N 1
ATOM 2619 C CA . GLU A 1 361 ? 20.591 -21.453 -27.169 1.00 96.56 361 GLU A CA 1
ATOM 2620 C C . GLU A 1 361 ? 21.787 -21.206 -26.232 1.00 96.56 361 GLU A C 1
ATOM 2622 O O . GLU A 1 361 ? 22.928 -21.475 -26.603 1.00 96.56 361 GLU A O 1
ATOM 2627 N N . SER A 1 362 ? 21.550 -20.767 -24.990 1.00 92.50 362 SER A N 1
ATOM 2628 C CA . SER A 1 362 ? 22.605 -20.424 -24.018 1.00 92.50 362 SER A CA 1
ATOM 2629 C C . SER A 1 362 ? 23.475 -21.597 -23.530 1.00 92.50 362 SER A C 1
ATOM 2631 O O . SER A 1 362 ? 24.419 -21.382 -22.765 1.00 92.50 362 SER A O 1
ATOM 2633 N N . ALA A 1 363 ? 23.187 -22.837 -23.944 1.00 89.38 363 ALA A N 1
ATOM 2634 C CA . ALA A 1 363 ? 23.96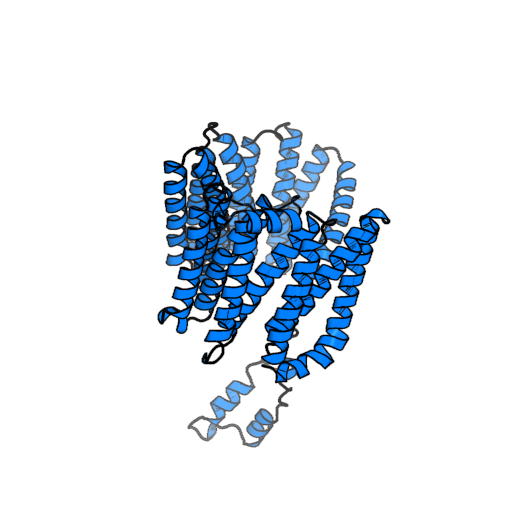4 -24.042 -23.623 1.00 89.38 363 ALA A CA 1
ATOM 2635 C C . ALA A 1 363 ? 24.281 -24.211 -22.117 1.00 89.38 363 ALA A C 1
ATOM 2637 O O . ALA A 1 363 ? 25.378 -24.614 -21.736 1.00 89.38 363 ALA A O 1
ATOM 2638 N N . GLY A 1 364 ? 23.324 -23.872 -21.244 1.00 85.81 364 GLY A N 1
ATOM 2639 C CA . GLY A 1 364 ? 23.469 -23.963 -19.784 1.00 85.81 364 GLY A CA 1
ATOM 2640 C C . GLY A 1 364 ? 23.864 -22.653 -19.094 1.00 85.81 364 GLY A C 1
ATOM 2641 O O . GLY A 1 364 ? 23.740 -22.549 -17.873 1.00 85.81 364 GLY A O 1
ATOM 2642 N N . ARG A 1 365 ? 24.225 -21.606 -19.845 1.00 91.12 365 ARG A N 1
ATOM 2643 C CA . ARG A 1 365 ? 24.459 -20.245 -19.324 1.00 91.12 365 ARG A CA 1
ATOM 2644 C C . ARG A 1 365 ? 23.170 -19.427 -19.231 1.00 91.12 365 ARG A C 1
ATOM 2646 O O . ARG A 1 365 ? 23.135 -18.240 -19.526 1.00 91.12 365 ARG A O 1
ATOM 2653 N N . VAL A 1 366 ? 22.095 -20.063 -18.766 1.00 90.94 366 VAL A N 1
ATOM 2654 C CA . VAL A 1 366 ? 20.767 -19.435 -18.657 1.00 90.94 366 VAL A CA 1
ATOM 2655 C C . VAL A 1 366 ? 20.808 -18.183 -17.777 1.00 90.94 366 VAL A C 1
ATOM 2657 O O . VAL A 1 366 ? 20.102 -17.221 -18.061 1.00 90.94 366 VAL A O 1
ATOM 2660 N N . HIS A 1 367 ? 21.665 -18.174 -16.753 1.00 90.62 367 HIS A N 1
ATOM 2661 C CA . HIS A 1 367 ? 21.850 -17.052 -15.830 1.00 90.62 367 HIS A CA 1
ATOM 2662 C C . HIS A 1 367 ? 22.397 -15.775 -16.489 1.00 90.62 367 HIS A C 1
ATOM 2664 O O . HIS A 1 367 ? 22.221 -14.701 -15.924 1.00 90.62 367 HIS A O 1
ATOM 2670 N N . GLU A 1 368 ? 23.013 -15.879 -17.671 1.00 91.31 368 GLU A N 1
ATOM 2671 C CA . GLU A 1 368 ? 23.489 -14.735 -18.463 1.00 91.31 368 GLU A CA 1
ATOM 2672 C C . GLU A 1 368 ? 22.393 -14.172 -19.390 1.00 91.31 368 GLU A C 1
ATOM 2674 O O . GLU A 1 368 ? 22.573 -13.129 -20.012 1.00 91.31 368 GLU A O 1
ATOM 2679 N N . THR A 1 369 ? 21.241 -14.846 -19.498 1.00 95.06 369 THR A N 1
ATOM 2680 C CA . THR A 1 369 ? 20.150 -14.471 -20.411 1.00 95.06 369 THR A CA 1
ATOM 2681 C C . THR A 1 369 ? 18.950 -13.885 -19.673 1.00 95.06 369 THR A C 1
ATOM 2683 O O . THR A 1 369 ? 18.673 -14.241 -18.529 1.00 95.06 369 THR A O 1
ATOM 2686 N N . LEU A 1 370 ? 18.143 -13.069 -20.362 1.00 95.19 370 LEU A N 1
ATOM 2687 C CA . LEU A 1 370 ? 16.879 -12.543 -19.821 1.00 95.19 370 LEU A CA 1
ATOM 2688 C C . LEU A 1 370 ? 15.866 -13.647 -19.451 1.00 95.19 370 LEU A C 1
ATOM 2690 O O . LEU A 1 370 ? 14.980 -13.419 -18.626 1.00 95.19 370 LEU A O 1
ATOM 2694 N N . TRP A 1 371 ? 16.014 -14.860 -20.000 1.00 96.25 371 TRP A N 1
ATOM 2695 C CA . TRP A 1 371 ? 15.183 -16.012 -19.642 1.00 96.25 371 TRP A CA 1
ATOM 2696 C C . TRP A 1 371 ? 15.289 -16.383 -18.157 1.00 96.25 371 TRP A C 1
ATOM 2698 O O . TRP A 1 371 ? 14.334 -16.928 -17.602 1.00 96.25 371 TRP A O 1
ATOM 2708 N N . VAL A 1 372 ? 16.400 -16.048 -17.485 1.00 95.94 372 VAL A N 1
ATOM 2709 C CA . VAL A 1 372 ? 16.584 -16.337 -16.056 1.00 95.94 372 VAL A CA 1
ATOM 2710 C C . VAL A 1 372 ? 15.462 -15.753 -15.197 1.00 95.94 372 VAL A C 1
ATOM 2712 O O . VAL A 1 372 ? 15.000 -16.416 -14.271 1.00 95.94 372 VAL A O 1
ATOM 2715 N N . TYR A 1 373 ? 14.957 -14.560 -15.527 1.00 95.75 373 TYR A N 1
ATOM 2716 C CA . TYR A 1 373 ? 13.908 -13.903 -14.747 1.00 95.75 373 TYR A CA 1
ATOM 2717 C C . TYR A 1 373 ? 12.554 -14.610 -14.903 1.00 95.75 373 TYR A C 1
ATOM 2719 O O . TYR A 1 373 ? 11.856 -14.834 -13.911 1.00 95.75 373 TYR A O 1
ATOM 2727 N N . VAL A 1 374 ? 12.216 -15.051 -16.121 1.00 96.50 374 VAL A N 1
ATOM 2728 C CA . VAL A 1 374 ? 11.010 -15.856 -16.389 1.00 96.50 374 VAL A CA 1
ATOM 2729 C C . VAL A 1 374 ? 11.119 -17.222 -15.710 1.00 96.50 374 VAL A C 1
ATOM 2731 O O . VAL A 1 374 ? 10.202 -17.639 -14.999 1.00 96.50 374 VAL A O 1
ATOM 2734 N N . ALA A 1 375 ? 12.259 -17.899 -15.870 1.00 95.81 375 ALA A N 1
ATOM 2735 C CA . ALA A 1 375 ? 12.524 -19.197 -15.257 1.00 95.81 375 ALA A CA 1
ATOM 2736 C C . ALA A 1 375 ? 12.443 -19.135 -13.727 1.00 95.81 375 ALA A C 1
ATOM 2738 O O . ALA A 1 375 ? 11.918 -20.051 -13.097 1.00 95.81 375 ALA A O 1
ATOM 2739 N N . MET A 1 376 ? 12.904 -18.041 -13.122 1.00 95.50 376 MET A N 1
ATOM 2740 C CA . MET A 1 376 ? 12.842 -17.851 -11.679 1.00 95.50 376 MET A CA 1
ATOM 2741 C C . MET A 1 376 ? 11.408 -17.631 -11.183 1.00 95.50 376 MET A C 1
ATOM 2743 O O . MET A 1 376 ? 11.027 -18.233 -10.184 1.00 95.50 376 MET A O 1
ATOM 2747 N N . VAL A 1 377 ? 10.580 -16.853 -11.891 1.00 97.00 377 VAL A N 1
ATOM 2748 C CA . VAL A 1 377 ? 9.145 -16.710 -11.564 1.00 97.00 377 VAL A CA 1
ATOM 2749 C C . VAL A 1 377 ? 8.430 -18.062 -11.638 1.00 97.00 377 VAL A C 1
ATOM 2751 O O . VAL A 1 377 ? 7.703 -18.426 -10.711 1.00 97.00 377 VAL A O 1
ATOM 2754 N N . LEU A 1 378 ? 8.679 -18.838 -12.699 1.00 97.00 378 LEU A N 1
ATOM 2755 C CA . LEU A 1 378 ? 8.128 -20.188 -12.859 1.00 97.00 378 LEU A CA 1
ATOM 2756 C C . LEU A 1 378 ? 8.609 -21.135 -11.753 1.00 97.00 378 LEU A C 1
ATOM 2758 O O . LEU A 1 378 ? 7.800 -21.838 -11.150 1.00 97.00 378 LEU A O 1
ATOM 2762 N N . GLY A 1 379 ? 9.909 -21.129 -11.459 1.00 96.62 379 GLY A N 1
ATOM 2763 C CA . GLY A 1 379 ? 10.522 -21.983 -10.445 1.00 96.62 379 GLY A CA 1
ATOM 2764 C C . GLY A 1 379 ? 10.003 -21.685 -9.041 1.00 96.62 379 GLY A C 1
ATOM 2765 O O . GLY A 1 379 ? 9.613 -22.603 -8.323 1.00 96.62 379 GLY A O 1
ATOM 2766 N N . VAL A 1 380 ? 9.926 -20.406 -8.664 1.00 96.44 380 VAL A N 1
ATOM 2767 C CA . VAL A 1 380 ? 9.392 -19.975 -7.364 1.00 96.44 380 VAL A CA 1
ATOM 2768 C C . VAL A 1 380 ? 7.904 -20.299 -7.257 1.00 96.44 380 VAL A C 1
ATOM 2770 O O . VAL A 1 380 ? 7.474 -20.841 -6.241 1.00 96.44 380 VAL A O 1
ATOM 2773 N N . SER A 1 381 ? 7.120 -20.043 -8.307 1.00 97.50 381 SER A N 1
ATOM 2774 C CA . SER A 1 381 ? 5.701 -20.408 -8.343 1.00 97.50 381 SER A CA 1
ATOM 2775 C C . SER A 1 381 ? 5.496 -21.914 -8.145 1.00 9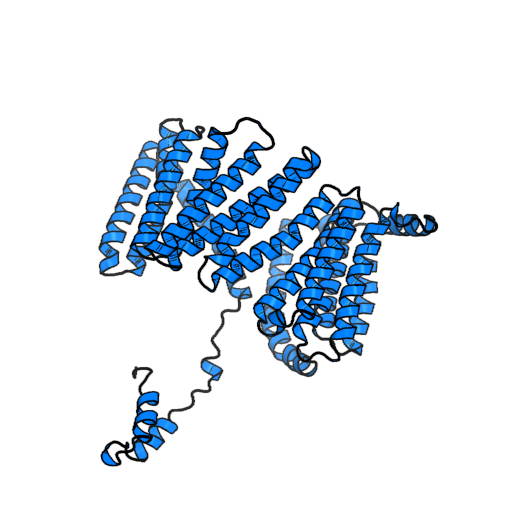7.50 381 SER A C 1
ATOM 2777 O O . SER A 1 381 ? 4.753 -22.325 -7.249 1.00 97.50 381 SER A O 1
ATOM 2779 N N . ALA A 1 382 ? 6.206 -22.741 -8.919 1.00 96.94 382 ALA A N 1
ATOM 2780 C CA . ALA A 1 382 ? 6.130 -24.194 -8.828 1.00 96.94 382 ALA A CA 1
ATOM 2781 C C . ALA A 1 382 ? 6.575 -24.705 -7.450 1.00 96.94 382 ALA A C 1
ATOM 2783 O O . ALA A 1 382 ? 5.918 -25.578 -6.881 1.00 96.94 382 ALA A O 1
ATOM 2784 N N . ALA A 1 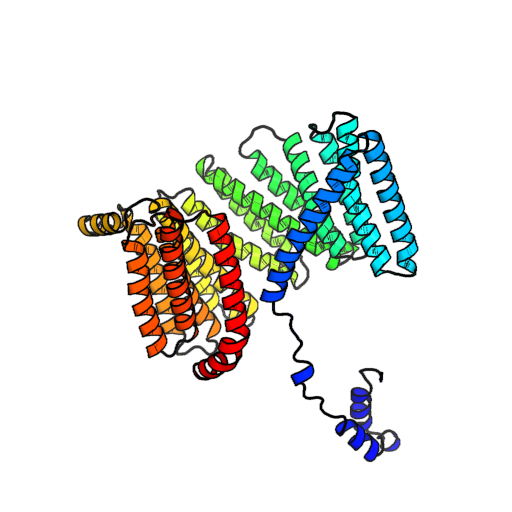383 ? 7.640 -24.132 -6.880 1.00 96.44 383 ALA A N 1
ATOM 2785 C CA . ALA A 1 383 ? 8.104 -24.467 -5.540 1.00 96.44 383 ALA A CA 1
ATOM 2786 C C . ALA A 1 383 ? 7.050 -24.128 -4.476 1.00 96.44 383 ALA A C 1
ATOM 2788 O O . ALA A 1 383 ? 6.746 -24.972 -3.640 1.00 96.44 383 ALA A O 1
ATOM 2789 N N . LEU A 1 384 ? 6.440 -22.940 -4.517 1.00 96.62 384 LEU A N 1
ATOM 2790 C CA . LEU A 1 384 ? 5.408 -22.539 -3.554 1.00 96.62 384 LEU A CA 1
ATOM 2791 C C . LEU A 1 384 ? 4.155 -23.422 -3.639 1.00 96.62 384 LEU A C 1
ATOM 2793 O O . LEU A 1 384 ? 3.663 -23.887 -2.608 1.00 96.62 384 LEU A O 1
ATOM 2797 N N . VAL A 1 385 ? 3.676 -23.720 -4.853 1.00 96.00 385 VAL A N 1
ATOM 2798 C CA . VAL A 1 385 ? 2.546 -24.642 -5.063 1.00 96.00 385 VAL A CA 1
ATOM 2799 C C . VAL A 1 385 ? 2.905 -26.058 -4.604 1.00 96.00 385 VAL A C 1
ATOM 2801 O O . VAL A 1 385 ? 2.123 -26.693 -3.896 1.00 96.00 385 VAL A O 1
ATOM 2804 N N . GLY A 1 386 ? 4.103 -26.542 -4.944 1.00 95.19 386 GLY A N 1
ATOM 2805 C CA . GLY A 1 386 ? 4.601 -27.859 -4.550 1.00 95.19 386 GLY A CA 1
ATOM 2806 C C . GLY A 1 386 ? 4.748 -28.011 -3.036 1.00 95.19 386 GLY A C 1
ATOM 2807 O O . GLY A 1 386 ? 4.286 -29.001 -2.473 1.00 95.19 386 GLY A O 1
ATOM 2808 N N . LEU A 1 387 ? 5.317 -27.015 -2.351 1.00 93.31 387 LEU A N 1
ATOM 2809 C CA . LEU A 1 387 ? 5.440 -26.990 -0.889 1.00 93.31 387 LEU A CA 1
ATOM 2810 C C . LEU A 1 387 ? 4.063 -26.934 -0.218 1.00 93.31 387 LEU A C 1
ATOM 2812 O O . LEU A 1 387 ? 3.814 -27.678 0.733 1.00 93.31 387 LEU A O 1
ATOM 2816 N N . GLY A 1 388 ? 3.151 -26.105 -0.736 1.00 92.88 388 GLY A N 1
ATOM 2817 C CA . GLY A 1 388 ? 1.760 -26.071 -0.284 1.00 92.88 388 GLY A CA 1
ATOM 2818 C C . GLY A 1 388 ? 1.093 -27.443 -0.395 1.00 92.88 388 GLY A C 1
ATOM 2819 O O . GLY A 1 388 ? 0.451 -27.900 0.550 1.00 92.88 388 GLY A O 1
ATOM 2820 N N . PHE A 1 389 ? 1.334 -28.155 -1.497 1.00 90.44 389 PHE A N 1
ATOM 2821 C CA . PHE A 1 389 ? 0.790 -29.489 -1.721 1.00 90.44 389 PHE A CA 1
ATOM 2822 C C . PHE A 1 389 ? 1.390 -30.557 -0.796 1.00 90.44 389 PHE A C 1
ATOM 2824 O O . PHE A 1 389 ? 0.642 -31.309 -0.162 1.00 90.44 389 PHE A O 1
ATOM 2831 N N . LEU A 1 390 ? 2.724 -30.618 -0.716 1.00 91.69 390 LEU A N 1
ATOM 2832 C CA . LEU A 1 390 ? 3.457 -31.622 0.057 1.00 91.69 390 LEU A CA 1
ATOM 2833 C C . LEU A 1 390 ? 3.121 -31.533 1.546 1.00 91.69 390 LEU A C 1
ATOM 2835 O O . LEU A 1 390 ? 2.816 -32.549 2.163 1.00 91.69 390 LEU A O 1
ATOM 2839 N N . PHE A 1 391 ? 3.104 -30.325 2.112 1.00 89.31 391 PHE A N 1
ATOM 2840 C CA . PHE A 1 391 ? 2.919 -30.157 3.553 1.00 89.31 391 PHE A CA 1
ATOM 2841 C C . PHE A 1 391 ? 1.459 -30.038 4.002 1.00 89.31 391 PHE A C 1
ATOM 2843 O O . PHE A 1 391 ? 1.162 -30.222 5.182 1.00 89.31 391 PHE A O 1
ATOM 2850 N N . ALA A 1 392 ? 0.512 -29.778 3.096 1.00 88.06 392 ALA A N 1
ATOM 2851 C CA . ALA A 1 392 ? -0.897 -29.685 3.477 1.00 88.06 392 ALA A CA 1
ATOM 2852 C C . ALA A 1 392 ? -1.553 -31.032 3.823 1.00 88.06 392 ALA A C 1
ATOM 2854 O O . ALA A 1 392 ? -2.659 -31.019 4.367 1.00 88.06 392 ALA A O 1
ATOM 2855 N N . LYS A 1 393 ? -0.943 -32.175 3.473 1.00 83.62 393 LYS A N 1
ATOM 2856 C CA . LYS A 1 393 ? -1.527 -33.505 3.733 1.00 83.62 393 LYS A CA 1
ATOM 2857 C C . LYS A 1 393 ? -1.600 -33.825 5.227 1.00 83.62 393 LYS A C 1
ATOM 2859 O O . LYS A 1 393 ? -2.649 -34.263 5.690 1.00 83.62 393 LYS A O 1
ATOM 2864 N N . ASP A 1 394 ? -0.544 -33.505 5.969 1.00 82.12 394 ASP A N 1
ATOM 2865 C CA . ASP A 1 394 ? -0.383 -33.921 7.371 1.00 82.12 394 ASP A CA 1
ATOM 2866 C C . ASP A 1 394 ? -0.644 -32.784 8.375 1.00 82.12 394 ASP A C 1
ATOM 2868 O O . ASP A 1 394 ? -0.541 -32.947 9.592 1.00 82.12 394 ASP A O 1
ATOM 2872 N N . ALA A 1 395 ? -0.988 -31.596 7.878 1.00 81.88 395 ALA A N 1
ATOM 2873 C CA . ALA A 1 395 ? -1.142 -30.412 8.702 1.00 81.88 395 ALA A CA 1
ATOM 2874 C C . ALA A 1 395 ? -2.521 -30.310 9.370 1.00 81.88 395 ALA A C 1
ATOM 2876 O O . ALA A 1 395 ? -3.554 -30.243 8.703 1.00 81.88 395 ALA A O 1
ATOM 2877 N N . GLN A 1 396 ? -2.528 -30.132 10.696 1.00 77.06 396 GLN A N 1
ATOM 2878 C CA . GLN A 1 396 ? -3.741 -29.801 11.459 1.00 77.06 396 GLN A CA 1
ATOM 2879 C C . GLN A 1 396 ? -4.374 -28.467 11.022 1.00 77.06 396 GLN A C 1
ATOM 2881 O O . GLN A 1 396 ? -5.592 -28.303 11.077 1.00 77.06 396 GLN A O 1
ATOM 2886 N N . ARG A 1 397 ? -3.557 -27.503 10.573 1.00 79.88 397 ARG A N 1
ATOM 2887 C CA . ARG A 1 397 ? -4.007 -26.206 10.047 1.00 79.88 397 ARG A CA 1
ATOM 2888 C C . ARG A 1 397 ? -3.653 -26.102 8.567 1.00 79.88 397 ARG A C 1
ATOM 2890 O O . ARG A 1 397 ? -2.485 -26.020 8.206 1.00 79.88 397 ARG A O 1
ATOM 2897 N N . LYS A 1 398 ? -4.677 -26.144 7.710 1.00 87.56 398 LYS A N 1
ATOM 2898 C CA . LYS A 1 398 ? -4.524 -26.143 6.243 1.00 87.56 398 LYS A CA 1
ATOM 2899 C C . LYS A 1 398 ? -4.409 -24.736 5.637 1.00 87.56 398 LYS A C 1
ATOM 2901 O O . LYS A 1 398 ? -4.080 -24.624 4.461 1.00 87.56 398 LYS A O 1
ATOM 2906 N N . LEU A 1 399 ? -4.730 -23.673 6.382 1.00 88.75 399 LEU A N 1
ATOM 2907 C CA . LEU A 1 399 ? -4.844 -22.315 5.830 1.00 88.75 399 LEU A CA 1
ATOM 2908 C C . LEU A 1 399 ? -3.488 -21.771 5.377 1.00 88.75 399 LEU A C 1
ATOM 2910 O O . LEU A 1 399 ? -3.378 -21.266 4.267 1.00 88.75 399 LEU A O 1
ATOM 2914 N N . GLU A 1 400 ? -2.454 -21.928 6.197 1.00 88.56 400 GLU A N 1
ATOM 2915 C CA . GLU A 1 400 ? -1.114 -21.408 5.928 1.00 88.56 400 GLU A CA 1
ATOM 2916 C C . GLU A 1 400 ? -0.489 -22.072 4.691 1.00 88.56 400 GLU A C 1
ATOM 2918 O O . GLU A 1 400 ? 0.133 -21.401 3.875 1.00 88.56 400 GLU A O 1
ATOM 2923 N N . TYR A 1 401 ? -0.724 -23.371 4.490 1.00 90.62 401 TYR A N 1
ATOM 2924 C CA . TYR A 1 401 ? -0.264 -24.088 3.295 1.00 90.62 401 TYR A CA 1
ATOM 2925 C C . TYR A 1 401 ? -1.059 -23.716 2.043 1.00 90.62 401 TYR A C 1
ATOM 2927 O O . TYR A 1 401 ? -0.484 -23.586 0.966 1.00 90.62 401 TYR A O 1
ATOM 2935 N N . ARG A 1 402 ? -2.368 -23.464 2.183 1.00 91.69 402 ARG A N 1
ATOM 2936 C CA . ARG A 1 402 ? -3.190 -22.924 1.089 1.00 91.69 402 ARG A CA 1
ATOM 2937 C C . ARG A 1 402 ? -2.717 -21.535 0.658 1.00 91.69 402 ARG A C 1
ATOM 2939 O O . ARG A 1 402 ? -2.822 -21.219 -0.519 1.00 91.69 402 ARG A O 1
ATOM 2946 N N . LEU A 1 403 ? -2.175 -20.718 1.566 1.00 93.62 403 LEU A N 1
ATOM 2947 C CA . LEU A 1 403 ? -1.582 -19.430 1.191 1.00 93.62 403 LEU A CA 1
ATOM 2948 C C . LEU A 1 403 ? -0.341 -19.598 0.312 1.00 93.62 403 LEU A C 1
ATOM 2950 O O . LEU A 1 403 ? -0.173 -18.804 -0.605 1.00 93.62 403 LEU A O 1
ATOM 2954 N N . LEU A 1 404 ? 0.478 -20.634 0.533 1.00 95.06 404 LEU A N 1
ATOM 2955 C CA . LEU A 1 404 ? 1.600 -20.952 -0.360 1.00 95.06 404 LEU A CA 1
ATOM 2956 C C . LEU A 1 404 ? 1.097 -21.319 -1.765 1.00 95.06 404 LEU A C 1
ATOM 2958 O O . LEU A 1 404 ? 1.595 -20.780 -2.750 1.00 95.06 404 LEU A O 1
ATOM 2962 N N . GLU A 1 405 ? 0.065 -22.172 -1.854 1.00 94.88 405 GLU A N 1
ATOM 2963 C CA . GLU A 1 405 ? -0.571 -22.547 -3.130 1.00 94.88 405 GLU A CA 1
ATOM 2964 C C . GLU A 1 405 ? -1.100 -21.309 -3.874 1.00 94.88 405 GLU A C 1
ATOM 2966 O O . GLU A 1 405 ? -0.819 -21.114 -5.057 1.00 94.88 405 GLU A O 1
ATOM 2971 N N . VAL A 1 406 ? -1.845 -20.452 -3.168 1.00 95.06 406 VAL A N 1
ATOM 2972 C CA . VAL A 1 406 ? -2.440 -19.235 -3.734 1.00 95.06 406 VAL A CA 1
ATOM 2973 C C . VAL A 1 406 ? -1.363 -18.233 -4.143 1.00 95.06 406 VAL A C 1
ATOM 2975 O O . VAL A 1 406 ? -1.455 -17.680 -5.231 1.00 95.06 406 VAL A O 1
ATOM 2978 N N . ALA A 1 407 ? -0.336 -18.013 -3.321 1.00 96.06 407 ALA A N 1
ATOM 2979 C CA . ALA A 1 407 ? 0.746 -17.085 -3.640 1.00 96.06 407 ALA A CA 1
ATOM 2980 C C . ALA A 1 407 ? 1.569 -17.555 -4.843 1.00 96.06 407 ALA A C 1
ATOM 2982 O O . ALA A 1 407 ? 1.846 -16.755 -5.730 1.00 96.06 407 ALA A O 1
ATOM 2983 N N . GLY A 1 408 ? 1.888 -18.851 -4.926 1.00 96.81 408 GLY A N 1
ATOM 2984 C CA . GLY A 1 408 ? 2.557 -19.418 -6.095 1.00 96.81 408 GLY A CA 1
ATOM 2985 C C . GLY A 1 408 ? 1.724 -19.252 -7.368 1.00 96.81 408 GLY A C 1
ATOM 2986 O O . GLY A 1 408 ? 2.243 -18.791 -8.386 1.00 96.81 408 GLY A O 1
ATOM 2987 N N . ALA A 1 409 ? 0.422 -19.546 -7.310 1.00 96.69 409 ALA A N 1
ATOM 2988 C CA . ALA A 1 409 ? -0.480 -19.346 -8.444 1.00 96.69 409 ALA A CA 1
ATOM 2989 C C . ALA A 1 409 ? -0.592 -17.862 -8.840 1.00 96.69 409 ALA A C 1
ATOM 2991 O O . ALA A 1 409 ? -0.482 -17.533 -10.019 1.00 96.69 409 ALA A O 1
ATOM 2992 N N . LEU A 1 410 ? -0.762 -16.956 -7.871 1.00 95.62 410 LEU A N 1
ATOM 2993 C CA . LEU A 1 410 ? -0.842 -15.513 -8.115 1.00 95.62 410 LEU A CA 1
ATOM 2994 C C . LEU A 1 410 ? 0.460 -14.939 -8.676 1.00 95.62 410 LEU A C 1
ATOM 2996 O O . LEU A 1 410 ? 0.392 -14.076 -9.543 1.00 95.62 410 LEU A O 1
ATOM 3000 N N . LEU A 1 411 ? 1.623 -15.423 -8.233 1.00 96.88 411 LEU A N 1
ATOM 3001 C CA . LEU A 1 411 ? 2.917 -15.042 -8.797 1.00 96.88 411 LEU A CA 1
ATOM 3002 C C . LEU A 1 411 ? 2.979 -15.399 -10.288 1.00 96.88 411 LEU A C 1
ATOM 3004 O O . LEU A 1 411 ? 3.278 -14.545 -11.116 1.00 96.88 411 LEU A O 1
ATOM 3008 N N . PHE A 1 412 ? 2.625 -16.636 -10.643 1.00 97.94 412 PHE A N 1
ATOM 3009 C CA . PHE A 1 412 ? 2.605 -17.074 -12.038 1.00 97.94 412 PHE A CA 1
ATOM 3010 C C . PHE A 1 412 ? 1.604 -16.277 -12.883 1.00 97.94 412 PHE A C 1
ATOM 3012 O O . PHE A 1 412 ? 1.987 -15.643 -13.868 1.00 97.94 412 PHE A O 1
ATOM 3019 N N . PHE A 1 413 ? 0.329 -16.275 -12.487 1.00 96.75 413 PHE A N 1
ATOM 3020 C CA . PHE A 1 413 ? -0.722 -15.627 -13.263 1.00 96.75 413 PHE A CA 1
ATOM 3021 C C . PHE A 1 413 ? -0.561 -14.113 -13.308 1.00 96.75 413 PHE A C 1
ATOM 3023 O O . PHE A 1 413 ? -0.726 -13.525 -14.371 1.00 96.75 413 PHE A O 1
ATOM 3030 N N . GLY A 1 414 ? -0.231 -13.481 -12.183 1.00 95.31 414 GLY A N 1
ATOM 3031 C CA . GLY A 1 414 ? -0.056 -12.036 -12.090 1.00 95.31 414 GLY A CA 1
ATOM 3032 C C . GLY A 1 414 ? 1.074 -11.550 -12.990 1.00 95.31 414 GLY A C 1
ATOM 3033 O O . GLY A 1 414 ? 0.856 -10.656 -13.806 1.00 95.31 414 GLY A O 1
ATOM 3034 N N . THR A 1 415 ? 2.253 -12.179 -12.913 1.00 97.00 415 THR A N 1
ATOM 3035 C CA . THR A 1 415 ? 3.402 -11.783 -13.737 1.00 97.00 415 THR A CA 1
ATOM 3036 C C . THR A 1 415 ? 3.157 -12.038 -15.221 1.00 97.00 415 THR A C 1
ATOM 3038 O O . THR A 1 415 ? 3.374 -11.135 -16.024 1.00 97.00 415 THR A O 1
ATOM 3041 N N . PHE A 1 416 ? 2.655 -13.216 -15.610 1.00 96.94 416 PHE A N 1
ATOM 3042 C CA . PHE A 1 416 ? 2.405 -13.498 -17.027 1.00 96.94 416 PHE A CA 1
ATOM 3043 C C . PHE A 1 416 ? 1.276 -12.639 -17.602 1.00 96.94 416 PHE A C 1
ATOM 3045 O O . PHE A 1 416 ? 1.393 -12.187 -18.734 1.00 96.94 416 PHE A O 1
ATOM 3052 N N . THR A 1 417 ? 0.218 -12.353 -16.837 1.00 94.62 417 THR A N 1
ATOM 3053 C CA . THR A 1 417 ? -0.857 -11.451 -17.291 1.00 94.62 417 THR A CA 1
ATOM 3054 C C . THR A 1 417 ? -0.328 -10.030 -17.489 1.00 94.62 417 THR A C 1
ATOM 3056 O O . THR A 1 417 ? -0.648 -9.392 -18.487 1.00 94.62 417 THR A O 1
ATOM 3059 N N . ALA A 1 418 ? 0.525 -9.537 -16.587 1.00 94.38 418 ALA A N 1
ATOM 3060 C CA . ALA A 1 418 ? 1.132 -8.217 -16.728 1.00 94.38 418 ALA A CA 1
ATOM 3061 C C . ALA A 1 418 ? 2.130 -8.142 -17.904 1.00 94.38 418 ALA A C 1
ATOM 3063 O O . ALA A 1 418 ? 2.098 -7.170 -18.656 1.00 94.38 418 ALA A O 1
ATOM 3064 N N . LEU A 1 419 ? 2.943 -9.180 -18.145 1.00 95.12 419 LEU A N 1
ATOM 3065 C CA . LEU A 1 419 ? 3.781 -9.271 -19.354 1.00 95.12 419 LEU A CA 1
ATOM 3066 C C . LEU A 1 419 ? 2.937 -9.339 -20.634 1.00 95.12 419 LEU A C 1
ATOM 3068 O O . LEU A 1 419 ? 3.258 -8.692 -21.627 1.00 95.12 419 LEU A O 1
ATOM 3072 N N . SER A 1 420 ? 1.823 -10.068 -20.582 1.00 93.44 420 SER A N 1
ATOM 3073 C CA . SER A 1 420 ? 0.851 -10.170 -21.669 1.00 93.44 420 SER A CA 1
ATOM 3074 C C . SER A 1 420 ? 0.157 -8.842 -21.974 1.00 93.44 420 SER A C 1
ATOM 3076 O O . SER A 1 420 ? -0.243 -8.617 -23.107 1.00 93.44 420 SER A O 1
ATOM 3078 N N . LEU A 1 421 ? -0.009 -7.968 -20.980 1.00 91.00 421 LEU A N 1
ATOM 3079 C CA . LEU A 1 421 ? -0.504 -6.604 -21.168 1.00 91.00 421 LEU A CA 1
ATOM 3080 C C . LEU A 1 421 ? 0.568 -5.698 -21.776 1.00 91.00 421 LEU A C 1
ATOM 3082 O O . LEU A 1 421 ? 0.282 -4.938 -22.696 1.00 91.00 421 LEU A O 1
ATOM 3086 N N . ALA A 1 422 ? 1.801 -5.800 -21.277 1.00 91.25 422 ALA A N 1
ATOM 3087 C CA . ALA A 1 422 ? 2.930 -5.025 -21.782 1.00 91.25 422 ALA A CA 1
ATOM 3088 C C . ALA A 1 422 ? 3.292 -5.386 -23.234 1.00 91.25 422 ALA A C 1
ATOM 3090 O O . ALA A 1 422 ? 3.781 -4.540 -23.975 1.00 91.25 422 ALA A O 1
ATOM 3091 N N . SER A 1 423 ? 3.038 -6.634 -23.640 1.00 90.56 423 SER A N 1
ATOM 3092 C CA . SER A 1 423 ? 3.324 -7.163 -24.977 1.00 90.56 423 SER A CA 1
ATOM 3093 C C . SER A 1 423 ? 2.081 -7.837 -25.569 1.00 90.56 423 SER A C 1
ATOM 3095 O O . SER A 1 423 ? 2.109 -9.026 -25.870 1.00 90.56 423 SER A O 1
ATOM 3097 N N . TYR A 1 424 ? 0.977 -7.097 -25.723 1.00 88.75 424 TYR A N 1
ATOM 3098 C CA . TYR A 1 424 ? -0.328 -7.652 -26.135 1.00 88.75 424 TYR A CA 1
ATOM 3099 C C . TYR A 1 424 ? -0.339 -8.340 -27.511 1.00 88.75 424 TYR A C 1
ATOM 3101 O O . TYR A 1 424 ? -1.209 -9.166 -27.776 1.00 88.75 424 TYR A O 1
ATOM 3109 N N . GLN A 1 425 ? 0.629 -8.035 -28.380 1.00 88.69 425 GLN A N 1
ATOM 3110 C CA . GLN A 1 425 ? 0.795 -8.706 -29.675 1.00 88.69 425 GLN A CA 1
ATOM 3111 C C . GLN A 1 425 ? 1.488 -10.073 -29.555 1.00 88.69 425 GLN A C 1
ATOM 3113 O O . GLN A 1 425 ? 1.459 -10.867 -30.495 1.00 88.69 425 GLN A O 1
ATOM 3118 N N . ASP A 1 426 ? 2.121 -10.364 -28.416 1.00 92.00 426 ASP A N 1
ATOM 3119 C CA . ASP A 1 426 ? 2.839 -11.613 -28.203 1.00 92.00 426 ASP A CA 1
ATOM 3120 C C . ASP A 1 426 ? 1.923 -12.702 -27.633 1.00 92.00 426 ASP A C 1
ATOM 3122 O O . ASP A 1 426 ? 1.406 -12.615 -26.518 1.00 92.00 426 ASP A O 1
ATOM 3126 N N . THR A 1 427 ? 1.774 -13.786 -28.391 1.00 93.69 427 THR A N 1
ATOM 3127 C CA . THR A 1 427 ? 0.968 -14.952 -28.017 1.00 93.69 427 THR A CA 1
ATOM 3128 C C . THR A 1 427 ? 1.624 -15.839 -26.960 1.00 93.69 427 THR A C 1
ATOM 3130 O O . THR A 1 427 ? 0.940 -16.676 -26.366 1.00 93.69 427 THR A O 1
ATOM 3133 N N . PHE A 1 428 ? 2.919 -15.660 -26.681 1.00 95.75 428 PHE A N 1
ATOM 3134 C CA . PHE A 1 428 ? 3.664 -16.475 -25.724 1.00 95.75 428 PHE A CA 1
ATOM 3135 C C . PHE A 1 428 ? 3.084 -16.402 -24.307 1.00 95.75 428 PHE A C 1
ATOM 3137 O O . PHE A 1 428 ? 2.831 -17.435 -23.685 1.00 95.75 428 PHE A O 1
ATOM 3144 N N . TYR A 1 429 ? 2.847 -15.195 -23.785 1.00 94.25 429 TYR A N 1
ATOM 3145 C CA . TYR A 1 429 ? 2.384 -15.014 -22.406 1.00 94.25 429 TYR A CA 1
ATOM 3146 C C . TYR A 1 429 ? 0.938 -15.501 -22.184 1.00 94.25 429 TYR A C 1
ATOM 3148 O O . TYR A 1 429 ? 0.723 -16.244 -21.218 1.00 94.25 429 TYR A O 1
ATOM 3156 N N . PRO A 1 430 ? -0.045 -15.200 -23.068 1.00 92.81 430 PRO A N 1
ATOM 3157 C CA . PRO A 1 430 ? -1.374 -15.809 -23.003 1.00 92.81 430 PRO A CA 1
ATOM 3158 C C . PRO A 1 430 ? -1.326 -17.336 -23.065 1.00 92.81 430 PRO A C 1
ATOM 3160 O O . PRO A 1 430 ? -1.976 -18.003 -22.259 1.00 92.81 430 PRO A O 1
ATOM 3163 N N . LEU A 1 431 ? -0.529 -17.897 -23.983 1.00 94.19 431 LEU A N 1
ATOM 3164 C CA . LEU A 1 431 ? -0.378 -19.345 -24.119 1.00 94.19 431 LEU A CA 1
ATOM 3165 C C . LEU A 1 431 ? 0.221 -19.956 -22.849 1.00 94.19 431 LEU A C 1
ATOM 3167 O O . LEU A 1 431 ? -0.278 -20.973 -22.372 1.00 94.19 431 LEU A O 1
ATOM 3171 N N . GLY A 1 432 ? 1.228 -19.306 -22.261 1.00 95.00 432 GLY A N 1
ATOM 3172 C CA . GLY A 1 432 ? 1.804 -19.686 -20.975 1.00 95.00 432 GLY A CA 1
ATOM 3173 C C . GLY A 1 432 ? 0.740 -19.774 -19.882 1.00 95.00 432 GLY A C 1
ATOM 3174 O O . GLY A 1 432 ? 0.620 -20.813 -19.235 1.00 95.00 432 GLY A O 1
ATOM 3175 N N . VAL A 1 433 ? -0.097 -18.741 -19.732 1.00 95.19 433 VAL A N 1
ATOM 3176 C CA . VAL A 1 433 ? -1.211 -18.736 -18.765 1.00 95.19 433 VAL A CA 1
ATOM 3177 C C . VAL A 1 433 ? -2.218 -19.849 -19.039 1.00 95.19 433 VAL A C 1
ATOM 3179 O O . VAL A 1 433 ? -2.687 -20.476 -18.091 1.00 95.19 433 VAL A O 1
ATOM 3182 N N . LEU A 1 434 ? -2.549 -20.128 -20.301 1.00 93.62 434 LEU A N 1
ATOM 3183 C CA . LEU A 1 434 ? -3.497 -21.189 -20.650 1.00 93.62 434 LEU A CA 1
ATOM 3184 C C . LEU A 1 434 ? -2.934 -22.584 -20.366 1.00 93.62 434 LEU A C 1
ATOM 3186 O O . LEU A 1 434 ? -3.624 -23.406 -19.762 1.00 93.62 434 LEU A O 1
ATOM 3190 N N . VAL A 1 435 ? -1.689 -22.854 -20.761 1.00 96.00 435 VAL A N 1
ATOM 3191 C CA . VAL A 1 435 ? -1.029 -24.153 -20.554 1.00 96.00 435 VAL A CA 1
ATOM 3192 C C . VAL A 1 435 ? -0.761 -24.383 -19.067 1.00 96.00 435 VAL A C 1
ATOM 3194 O O . VAL A 1 435 ? -1.192 -25.394 -18.509 1.00 96.00 435 VAL A O 1
ATOM 3197 N N . GLY A 1 436 ? -0.117 -23.423 -18.398 1.00 95.19 436 GLY A N 1
ATOM 3198 C CA . GLY A 1 436 ? 0.153 -23.494 -16.962 1.00 95.19 436 GLY A CA 1
ATOM 3199 C C . GLY A 1 436 ? -1.130 -23.507 -16.133 1.00 95.19 436 GLY A C 1
ATOM 3200 O O . GLY A 1 436 ? -1.250 -24.283 -15.187 1.00 95.19 436 GLY A O 1
ATOM 3201 N N . GLY A 1 437 ? -2.136 -22.725 -16.532 1.00 94.19 437 GLY A N 1
ATOM 3202 C CA . GLY A 1 437 ? -3.450 -22.720 -15.899 1.00 94.19 437 GLY A CA 1
ATOM 3203 C C . GLY A 1 437 ? -4.202 -24.032 -16.068 1.00 94.19 437 GLY A C 1
ATOM 3204 O O . GLY A 1 437 ? -4.748 -24.541 -15.097 1.00 94.19 437 GLY A O 1
ATOM 3205 N N . SER A 1 438 ? -4.151 -24.660 -17.242 1.00 95.19 438 SER A N 1
ATOM 3206 C CA . SER A 1 438 ? -4.750 -25.984 -17.446 1.00 95.19 438 SER A CA 1
ATOM 3207 C C . SER A 1 438 ? -4.087 -27.047 -16.564 1.00 95.19 438 SER A C 1
ATOM 3209 O O . SER A 1 438 ? -4.783 -27.867 -15.965 1.00 95.19 438 SER A O 1
ATOM 3211 N N . ALA A 1 439 ? -2.759 -27.000 -16.414 1.00 96.06 439 ALA A N 1
ATOM 3212 C CA . ALA A 1 439 ? -2.025 -27.904 -15.529 1.00 96.06 439 ALA A CA 1
ATOM 3213 C C . ALA A 1 439 ? -2.379 -27.685 -14.046 1.00 96.06 439 ALA A C 1
ATOM 3215 O O . ALA A 1 439 ? -2.687 -28.645 -13.337 1.00 96.06 439 ALA A O 1
ATOM 3216 N N . LEU A 1 440 ? -2.399 -26.429 -13.578 1.00 95.25 440 LEU A N 1
ATOM 3217 C CA . LEU A 1 440 ? -2.794 -26.086 -12.205 1.00 95.25 440 LEU A CA 1
ATOM 3218 C C . LEU A 1 440 ? -4.264 -26.418 -11.924 1.00 95.25 440 LEU A C 1
ATOM 3220 O O . LEU A 1 440 ? -4.589 -26.860 -10.821 1.00 95.25 440 LEU A O 1
ATOM 3224 N N . LEU A 1 441 ? -5.146 -26.266 -12.913 1.00 93.75 441 LEU A N 1
ATOM 3225 C CA . LEU A 1 441 ? -6.553 -26.636 -12.809 1.00 93.75 441 LEU A CA 1
ATOM 3226 C C . LEU A 1 441 ? -6.719 -28.151 -12.709 1.00 93.75 441 LEU A C 1
ATOM 3228 O O . LEU A 1 441 ? -7.417 -28.624 -11.815 1.00 93.75 441 LEU A O 1
ATOM 3232 N N . ALA A 1 442 ? -6.050 -28.918 -13.572 1.00 94.94 442 ALA A N 1
ATOM 3233 C CA . ALA A 1 442 ? -6.056 -30.375 -13.508 1.00 94.94 442 ALA A CA 1
ATOM 3234 C C . ALA A 1 442 ? -5.521 -30.869 -12.155 1.00 94.94 442 ALA A C 1
ATOM 3236 O O . ALA A 1 442 ? -6.139 -31.725 -11.516 1.00 94.94 442 ALA A O 1
ATOM 3237 N N . LEU A 1 443 ? -4.427 -30.279 -11.663 1.00 92.94 443 LEU A N 1
ATOM 3238 C CA . LEU A 1 443 ? -3.891 -30.565 -10.332 1.00 92.94 443 LEU A CA 1
ATOM 3239 C C . LEU A 1 443 ? -4.903 -30.208 -9.229 1.00 92.94 443 LEU A C 1
ATOM 3241 O O . LEU A 1 443 ? -5.143 -31.005 -8.325 1.00 92.94 443 LEU A O 1
ATOM 3245 N N . GLY A 1 444 ? -5.542 -29.041 -9.321 1.00 91.38 444 GLY A N 1
ATOM 3246 C CA . GLY A 1 444 ? -6.549 -28.581 -8.368 1.00 91.38 444 GLY A CA 1
ATOM 3247 C C . GLY A 1 444 ? -7.777 -29.489 -8.309 1.00 91.38 444 GLY A C 1
ATOM 3248 O O . GLY A 1 444 ? -8.217 -29.854 -7.220 1.00 91.38 444 GLY A O 1
ATOM 3249 N N . VAL A 1 445 ? -8.290 -29.917 -9.462 1.00 91.06 445 VAL A N 1
ATOM 3250 C CA . VAL A 1 445 ? -9.457 -30.802 -9.574 1.00 91.06 445 VAL A CA 1
ATOM 3251 C C . VAL A 1 445 ? -9.129 -32.214 -9.088 1.00 91.06 445 VAL A C 1
ATOM 3253 O O . VAL A 1 445 ? -9.841 -32.744 -8.236 1.00 91.06 445 VAL A O 1
ATOM 3256 N N . THR A 1 446 ? -8.029 -32.809 -9.562 1.00 92.88 446 THR A N 1
ATOM 3257 C CA . THR A 1 446 ? -7.629 -34.180 -9.180 1.00 92.88 446 THR A CA 1
ATOM 3258 C C . THR A 1 446 ? -7.364 -34.307 -7.682 1.00 92.88 446 THR A C 1
ATOM 3260 O O . THR A 1 446 ? -7.697 -35.321 -7.073 1.00 92.88 446 THR A O 1
ATOM 3263 N N . GLN A 1 447 ? -6.826 -33.254 -7.067 1.00 91.81 447 GLN A N 1
ATOM 3264 C CA . GLN A 1 447 ? -6.496 -33.218 -5.644 1.00 91.81 447 GLN A CA 1
ATOM 3265 C C . GLN A 1 447 ? -7.590 -32.582 -4.776 1.00 91.81 447 GLN A C 1
ATOM 3267 O O . GLN A 1 447 ? -7.378 -32.382 -3.578 1.00 91.81 447 GLN A O 1
ATOM 3272 N N . LYS A 1 448 ? -8.747 -32.239 -5.365 1.00 90.50 448 LYS A N 1
ATOM 3273 C CA . LYS A 1 448 ? -9.885 -31.581 -4.696 1.00 90.50 448 LYS A CA 1
ATOM 3274 C C . LYS A 1 448 ? -9.484 -30.306 -3.931 1.00 90.50 448 LYS A C 1
ATOM 3276 O O . LYS A 1 448 ? -9.979 -30.016 -2.844 1.00 90.50 448 LYS A O 1
ATOM 3281 N N . ARG A 1 449 ? -8.568 -29.515 -4.495 1.00 87.00 449 ARG A N 1
ATOM 3282 C CA . ARG A 1 449 ? -8.066 -28.251 -3.936 1.00 87.00 449 ARG A CA 1
ATOM 3283 C C . ARG A 1 449 ? -8.896 -27.079 -4.452 1.00 87.00 449 ARG A C 1
ATOM 3285 O O . ARG A 1 449 ? -8.597 -26.485 -5.489 1.00 87.00 449 ARG A O 1
ATOM 3292 N N . ALA A 1 450 ? -9.930 -26.714 -3.695 1.00 87.12 450 ALA A N 1
ATOM 3293 C CA . ALA A 1 450 ? -10.838 -25.628 -4.068 1.00 87.12 450 ALA A CA 1
ATOM 3294 C C . ALA A 1 450 ? -10.123 -24.274 -4.260 1.00 87.12 450 ALA A C 1
ATOM 3296 O O . ALA A 1 450 ? -10.411 -23.575 -5.224 1.00 87.12 450 ALA A O 1
ATOM 3297 N N . ALA A 1 451 ? -9.170 -23.915 -3.388 1.00 87.88 451 ALA A N 1
ATOM 3298 C CA . ALA A 1 451 ? -8.461 -22.632 -3.472 1.00 87.88 451 ALA A CA 1
ATOM 3299 C C . ALA A 1 451 ? -7.679 -22.491 -4.788 1.00 87.88 451 ALA A C 1
ATOM 3301 O O . ALA A 1 451 ? -7.872 -21.517 -5.512 1.00 87.88 451 ALA A O 1
ATOM 3302 N N . LEU A 1 452 ? -6.871 -23.499 -5.129 1.00 90.31 452 LEU A N 1
ATOM 3303 C CA . LEU A 1 452 ? -6.106 -23.529 -6.374 1.00 90.31 452 LEU A CA 1
ATOM 3304 C C . LEU A 1 452 ? -7.021 -23.502 -7.606 1.00 90.31 452 LEU A C 1
ATOM 3306 O O . LEU A 1 452 ? -6.769 -22.744 -8.539 1.00 90.31 452 LEU A O 1
ATOM 3310 N N . THR A 1 453 ? -8.115 -24.271 -7.576 1.00 91.00 453 THR A N 1
ATOM 3311 C CA . THR A 1 453 ? -9.119 -24.316 -8.654 1.00 91.00 453 THR A CA 1
ATOM 3312 C C . THR A 1 453 ? -9.742 -22.939 -8.884 1.00 91.00 453 THR A C 1
ATOM 3314 O O . THR A 1 453 ? -9.757 -22.447 -10.008 1.00 91.00 453 THR A O 1
ATOM 3317 N N . VAL A 1 454 ? -10.214 -22.282 -7.818 1.00 89.19 454 VAL A N 1
ATOM 3318 C CA . VAL A 1 454 ? -10.875 -20.971 -7.902 1.00 89.19 454 VAL A CA 1
ATOM 3319 C C . VAL A 1 454 ? -9.911 -19.890 -8.387 1.00 89.19 454 VAL A C 1
ATOM 3321 O O . VAL A 1 454 ? -10.269 -19.129 -9.283 1.00 89.19 454 VAL A O 1
ATOM 3324 N N . VAL A 1 455 ? -8.691 -19.836 -7.840 1.00 91.31 455 VAL A N 1
ATOM 3325 C CA . VAL A 1 455 ? -7.675 -18.857 -8.264 1.00 91.31 455 VAL A CA 1
ATOM 3326 C C . VAL A 1 455 ? -7.304 -19.063 -9.729 1.00 91.31 455 VAL A C 1
ATOM 3328 O O . VAL A 1 455 ? -7.254 -18.096 -10.480 1.00 91.31 455 VAL A O 1
ATOM 3331 N N . THR A 1 456 ? -7.117 -20.312 -10.154 1.00 92.69 456 THR A N 1
ATOM 3332 C CA . THR A 1 456 ? -6.751 -20.644 -11.535 1.00 92.69 456 THR A CA 1
ATOM 3333 C C . THR A 1 456 ? -7.854 -20.284 -12.525 1.00 92.69 456 THR A C 1
ATOM 3335 O O . THR A 1 456 ? -7.592 -19.584 -13.499 1.00 92.69 456 THR A O 1
ATOM 3338 N N . VAL A 1 457 ? -9.101 -20.693 -12.265 1.00 90.12 457 VAL A N 1
ATOM 3339 C CA . VAL A 1 457 ? -10.242 -20.355 -13.134 1.00 90.12 457 VAL A CA 1
ATOM 3340 C C . VAL A 1 457 ? -10.442 -18.843 -13.194 1.00 90.12 457 VAL A C 1
ATOM 3342 O O . VAL A 1 457 ? -10.621 -18.293 -14.281 1.00 90.12 457 VAL A O 1
ATOM 3345 N N . GLY A 1 458 ? -10.378 -18.164 -12.045 1.00 87.75 458 GLY A N 1
ATOM 3346 C CA . GLY A 1 458 ? -10.496 -16.710 -11.972 1.00 87.75 458 GLY A CA 1
ATOM 3347 C C . GLY A 1 458 ? -9.410 -16.005 -12.783 1.00 87.75 458 GLY A C 1
ATOM 3348 O O . GLY A 1 458 ? -9.725 -15.135 -13.590 1.00 87.75 458 GLY A O 1
ATOM 3349 N N . ALA A 1 459 ? -8.153 -16.425 -12.632 1.00 89.56 459 ALA A N 1
ATOM 3350 C CA . ALA A 1 459 ? -7.021 -15.854 -13.353 1.00 89.56 459 ALA A CA 1
ATOM 3351 C C . ALA A 1 459 ? -7.074 -16.120 -14.864 1.00 89.56 459 ALA A C 1
ATOM 3353 O O . ALA A 1 459 ? -6.863 -15.200 -15.647 1.00 89.56 459 ALA A O 1
ATOM 3354 N N . MET A 1 460 ? -7.405 -17.344 -15.289 1.00 90.50 460 MET A N 1
ATOM 3355 C CA . MET A 1 460 ? -7.571 -17.670 -16.711 1.00 90.50 460 MET A CA 1
ATOM 3356 C C . MET A 1 460 ? -8.707 -16.859 -17.337 1.00 90.50 460 MET A C 1
ATOM 3358 O O . MET A 1 460 ? -8.534 -16.294 -18.414 1.00 90.50 460 MET A O 1
ATOM 3362 N N . THR A 1 461 ? -9.846 -16.753 -16.644 1.00 87.12 461 THR A N 1
ATOM 3363 C CA . THR A 1 461 ? -10.991 -15.952 -17.104 1.00 87.12 461 THR A CA 1
ATOM 3364 C C . THR A 1 461 ? -10.603 -14.485 -17.231 1.00 87.12 461 THR A C 1
ATOM 3366 O O . THR A 1 461 ? -10.871 -13.872 -18.260 1.00 87.12 461 THR A O 1
ATOM 3369 N N . LEU A 1 462 ? -9.933 -13.932 -16.214 1.00 85.25 462 LEU A N 1
ATOM 3370 C CA . LEU A 1 462 ? -9.455 -12.554 -16.223 1.00 85.25 462 LEU A CA 1
ATOM 3371 C C . LEU A 1 462 ? -8.461 -12.312 -17.363 1.00 85.25 462 LEU A C 1
ATOM 3373 O O . LEU A 1 462 ? -8.553 -11.290 -18.029 1.00 85.25 462 LEU A O 1
ATOM 3377 N N . ASN A 1 463 ? -7.544 -13.244 -17.626 1.00 87.19 463 ASN A N 1
ATOM 3378 C CA . ASN A 1 463 ? -6.572 -13.079 -18.701 1.00 87.19 463 ASN A CA 1
ATOM 3379 C C . ASN A 1 463 ? -7.233 -13.125 -20.089 1.00 87.19 463 ASN A C 1
ATOM 3381 O O . ASN A 1 463 ? -6.987 -12.248 -20.909 1.00 87.19 463 ASN A O 1
ATOM 3385 N N . VAL A 1 464 ? -8.134 -14.085 -20.339 1.00 85.94 464 VAL A N 1
ATOM 3386 C CA . VAL A 1 464 ? -8.915 -14.135 -21.593 1.00 85.94 464 VAL A CA 1
ATOM 3387 C C . VAL A 1 464 ? -9.715 -12.847 -21.779 1.00 85.94 464 VAL A C 1
ATOM 3389 O O . VAL A 1 464 ? -9.740 -12.279 -22.868 1.00 85.94 464 VAL A O 1
ATOM 3392 N N . TRP A 1 465 ? -10.324 -12.357 -20.700 1.00 84.50 465 TRP A N 1
ATOM 3393 C CA . TRP A 1 465 ? -11.059 -11.100 -20.697 1.00 84.50 465 TRP A CA 1
ATOM 3394 C C . TRP A 1 465 ? -10.158 -9.917 -21.054 1.00 84.50 465 TRP A C 1
ATOM 3396 O O . TRP A 1 465 ? -10.496 -9.125 -21.929 1.00 84.50 465 TRP A O 1
ATOM 3406 N N . ILE A 1 466 ? -9.007 -9.789 -20.397 1.00 82.81 466 ILE A N 1
ATOM 3407 C CA . ILE A 1 466 ? -8.045 -8.716 -20.649 1.00 82.81 466 ILE A CA 1
ATOM 3408 C C . ILE A 1 466 ? -7.578 -8.740 -22.106 1.00 82.81 466 ILE A C 1
ATOM 3410 O O . ILE A 1 466 ? -7.583 -7.699 -22.753 1.00 82.81 466 ILE A O 1
ATOM 3414 N N . GLN A 1 467 ? -7.233 -9.915 -22.634 1.00 83.31 467 GLN A N 1
ATOM 3415 C CA . GLN A 1 467 ? -6.796 -10.066 -24.023 1.00 83.31 467 GLN A CA 1
ATOM 3416 C C . GLN A 1 467 ? -7.889 -9.667 -25.017 1.00 83.31 467 GLN A C 1
ATOM 3418 O O . GLN A 1 467 ? -7.624 -8.936 -25.969 1.00 83.31 467 GLN A O 1
ATOM 3423 N N . TYR A 1 468 ? -9.134 -10.063 -24.752 1.00 84.12 468 TYR A N 1
ATOM 3424 C CA . TYR A 1 468 ? -10.281 -9.651 -25.556 1.00 84.12 468 TYR A CA 1
ATOM 3425 C C . TYR A 1 468 ? -10.460 -8.122 -25.573 1.00 84.12 468 TYR A C 1
ATOM 3427 O O . TYR A 1 468 ? -10.636 -7.528 -26.635 1.00 84.12 468 TYR A O 1
ATOM 3435 N N . PHE A 1 469 ? -10.364 -7.463 -24.413 1.00 82.56 469 PHE A N 1
ATOM 3436 C CA . PHE A 1 469 ? -10.498 -6.004 -24.322 1.00 82.56 469 PHE A CA 1
ATOM 3437 C C . PHE A 1 469 ? -9.295 -5.245 -24.895 1.00 82.56 469 PHE A C 1
ATOM 3439 O O . PHE A 1 469 ? -9.484 -4.174 -25.469 1.00 82.56 469 PHE A O 1
ATOM 3446 N N . ALA A 1 470 ? -8.082 -5.791 -24.781 1.00 83.50 470 ALA A N 1
ATOM 3447 C CA . ALA A 1 470 ? -6.892 -5.216 -25.401 1.00 83.50 470 ALA A CA 1
ATOM 3448 C C . ALA A 1 470 ? -7.036 -5.187 -26.930 1.00 83.50 470 ALA A C 1
ATOM 3450 O O . ALA A 1 470 ? -6.841 -4.138 -27.537 1.00 83.50 470 ALA A O 1
ATOM 3451 N N . GLN A 1 471 ? -7.500 -6.282 -27.538 1.00 83.25 471 GLN A N 1
ATOM 3452 C CA . GLN A 1 471 ? -7.782 -6.333 -28.978 1.00 83.25 471 GLN A CA 1
ATOM 3453 C C . GLN A 1 471 ? -8.929 -5.398 -29.386 1.00 83.25 471 GLN A C 1
ATOM 3455 O O . GLN A 1 471 ? -8.855 -4.729 -30.411 1.00 83.25 471 GLN A O 1
ATOM 3460 N N . LEU A 1 472 ? -9.979 -5.284 -28.567 1.00 84.38 472 LEU A N 1
ATOM 3461 C CA . LEU A 1 472 ? -11.070 -4.333 -28.808 1.00 84.38 472 LEU A CA 1
ATOM 3462 C C . LEU A 1 472 ? -10.631 -2.867 -28.740 1.00 84.38 472 LEU A C 1
ATOM 3464 O O . LEU A 1 472 ? -11.283 -2.027 -29.357 1.00 84.38 472 LEU A O 1
ATOM 3468 N N . SER A 1 473 ? -9.561 -2.543 -28.006 1.00 85.38 473 SER A N 1
ATOM 3469 C CA . SER A 1 473 ? -9.068 -1.162 -27.893 1.00 85.38 473 SER A CA 1
ATOM 3470 C C . SER A 1 473 ? -8.523 -0.591 -29.201 1.00 85.38 473 SER A C 1
ATOM 3472 O O . SER A 1 473 ? -8.510 0.625 -29.367 1.00 85.38 473 SER A O 1
ATOM 3474 N N . GLU A 1 474 ? -8.194 -1.449 -30.170 1.00 87.25 474 GLU A N 1
ATOM 3475 C CA . GLU A 1 474 ? -7.874 -1.034 -31.539 1.00 87.25 474 GLU A CA 1
ATOM 3476 C C . GLU A 1 474 ? -9.113 -0.539 -32.309 1.00 87.25 474 GLU A C 1
ATOM 3478 O O . GLU A 1 474 ? -8.986 0.234 -33.256 1.00 87.25 474 GLU A O 1
ATOM 3483 N N . PHE A 1 475 ? -10.319 -0.944 -31.892 1.00 89.56 475 PHE A N 1
ATOM 3484 C CA . PHE A 1 475 ? -11.575 -0.659 -32.595 1.00 89.56 475 PHE A CA 1
ATOM 3485 C C . PHE A 1 475 ? -12.518 0.285 -31.830 1.00 89.56 475 PHE A C 1
ATOM 3487 O O . PHE A 1 475 ? -13.406 0.880 -32.442 1.00 89.56 475 PHE A O 1
ATOM 3494 N N . LEU A 1 476 ? -12.365 0.425 -30.506 1.00 85.12 476 LEU A N 1
ATOM 3495 C CA . LEU A 1 476 ? -13.273 1.181 -29.632 1.00 85.12 476 LEU A CA 1
ATOM 3496 C C . LEU A 1 476 ? -12.534 2.164 -28.701 1.00 85.12 476 LEU A C 1
ATOM 3498 O O . LEU A 1 476 ? -11.460 1.846 -28.192 1.00 85.12 476 LEU A O 1
ATOM 3502 N N . PRO A 1 477 ? -13.131 3.333 -28.382 1.00 79.88 477 PRO A N 1
ATOM 3503 C CA . PRO A 1 477 ? -12.520 4.317 -27.490 1.00 79.88 477 PRO A CA 1
ATOM 3504 C C . PRO A 1 477 ? -12.492 3.855 -26.021 1.00 79.88 477 PRO A C 1
ATOM 3506 O O . PRO A 1 477 ? -13.440 3.252 -25.512 1.00 79.88 477 PRO A O 1
ATOM 3509 N N . VAL A 1 478 ? -11.428 4.230 -25.299 1.00 69.44 478 VAL A N 1
ATOM 3510 C CA . VAL A 1 478 ? -11.135 3.784 -23.920 1.00 69.44 478 VAL A CA 1
ATOM 3511 C C . VAL A 1 478 ? -12.267 4.072 -22.926 1.00 69.44 478 VAL A C 1
ATOM 3513 O O . VAL A 1 478 ? -12.547 3.241 -22.067 1.00 69.44 478 VAL A O 1
ATOM 3516 N N . TRP A 1 479 ? -12.967 5.208 -23.034 1.00 69.12 479 TRP A N 1
ATOM 3517 C CA . TRP A 1 479 ? -14.068 5.535 -22.114 1.00 69.12 479 TRP A CA 1
ATOM 3518 C C . TRP A 1 479 ? -15.251 4.557 -22.241 1.00 69.12 479 TRP A C 1
ATOM 3520 O O . TRP A 1 479 ? -15.869 4.214 -21.232 1.00 69.12 479 TRP A O 1
ATOM 3530 N N . LEU A 1 480 ? -15.532 4.062 -23.455 1.00 71.00 480 LEU A N 1
ATOM 3531 C CA . LEU A 1 480 ? -16.597 3.090 -23.712 1.00 71.00 480 LEU A CA 1
ATOM 3532 C C . LEU A 1 480 ? -16.203 1.707 -23.180 1.00 71.00 480 LEU A C 1
ATOM 3534 O O . LEU A 1 480 ? -17.030 1.016 -22.586 1.00 71.00 480 LEU A O 1
ATOM 3538 N N . LEU A 1 481 ? -14.926 1.341 -23.321 1.00 70.44 481 LEU A N 1
ATOM 3539 C CA . LEU A 1 481 ? -14.371 0.121 -22.735 1.00 70.44 481 LEU A CA 1
ATOM 3540 C C . LEU A 1 481 ? -14.400 0.166 -21.203 1.00 70.44 481 LEU A C 1
ATOM 3542 O O . LEU A 1 481 ? -14.829 -0.806 -20.590 1.00 70.44 481 LEU A O 1
ATOM 3546 N N . SER A 1 482 ? -14.040 1.294 -20.581 1.00 66.44 482 SER A N 1
ATOM 3547 C CA . SER A 1 482 ? -14.103 1.485 -19.122 1.00 66.44 482 SER A CA 1
ATOM 3548 C C . SER A 1 482 ? -15.530 1.391 -18.583 1.00 66.44 482 SER A C 1
ATOM 3550 O O . SER A 1 482 ? -15.765 0.770 -17.545 1.00 66.44 482 SER A O 1
ATOM 3552 N N . LEU A 1 483 ? -16.503 1.958 -19.303 1.00 70.06 483 LEU A N 1
ATOM 3553 C CA . LEU A 1 483 ? -17.918 1.865 -18.946 1.00 70.06 483 LEU A CA 1
ATOM 3554 C C . LEU A 1 483 ? -18.446 0.431 -19.104 1.00 70.06 483 LEU A C 1
ATOM 3556 O O . LEU A 1 483 ? -19.078 -0.093 -18.186 1.00 70.06 483 LEU A O 1
ATOM 3560 N N . GLY A 1 484 ? -18.130 -0.235 -20.219 1.00 71.38 484 GLY A N 1
ATOM 3561 C CA . GLY A 1 484 ? -18.465 -1.644 -20.443 1.00 71.38 484 GLY A CA 1
ATOM 3562 C C . GLY A 1 484 ? -17.841 -2.566 -19.393 1.00 71.38 484 GLY A C 1
ATOM 3563 O O . GLY A 1 484 ? -18.515 -3.446 -18.862 1.00 71.38 484 GLY A O 1
ATOM 3564 N N . PHE A 1 485 ? -16.587 -2.312 -19.020 1.00 69.19 485 PHE A N 1
ATOM 3565 C CA . PHE A 1 485 ? -15.876 -3.035 -17.971 1.00 69.19 485 PHE A CA 1
ATOM 3566 C C . PHE A 1 485 ? -16.528 -2.838 -16.594 1.00 69.19 485 PHE A C 1
ATOM 3568 O O . PHE A 1 485 ? -16.793 -3.816 -15.893 1.00 69.19 485 PHE A O 1
ATOM 3575 N N . GLY A 1 486 ? -16.864 -1.596 -16.226 1.00 68.88 486 GLY A N 1
ATOM 3576 C CA . GLY A 1 486 ? -17.557 -1.285 -14.972 1.00 68.88 486 GLY A CA 1
ATOM 3577 C C . GLY A 1 486 ? -18.938 -1.944 -14.871 1.00 68.88 486 GLY A C 1
ATOM 3578 O O . GLY A 1 486 ? -19.269 -2.543 -13.845 1.00 68.88 486 GLY A O 1
ATOM 3579 N N . LEU A 1 487 ? -19.726 -1.909 -15.951 1.00 73.94 487 LEU A N 1
ATOM 3580 C CA . LEU A 1 487 ? -21.030 -2.580 -16.017 1.00 73.94 487 LEU A CA 1
ATOM 3581 C C . LEU A 1 487 ? -20.900 -4.104 -15.939 1.00 73.94 487 LEU A C 1
ATOM 3583 O O . LEU A 1 487 ? -21.687 -4.757 -15.252 1.00 73.94 487 LEU A O 1
ATOM 3587 N N . ALA A 1 488 ? -19.895 -4.675 -16.596 1.00 72.75 488 ALA A N 1
ATOM 3588 C CA . ALA A 1 488 ? -19.651 -6.106 -16.561 1.00 72.75 488 ALA A CA 1
ATOM 3589 C C . ALA A 1 488 ? -19.194 -6.581 -15.170 1.00 72.75 488 ALA A C 1
ATOM 3591 O O . ALA A 1 488 ? -19.663 -7.617 -14.702 1.00 72.75 488 ALA A O 1
ATOM 3592 N N . LEU A 1 489 ? -18.376 -5.797 -14.456 1.00 70.31 489 LEU A N 1
ATOM 3593 C CA . LEU A 1 489 ? -18.025 -6.063 -13.055 1.00 70.31 489 LEU A CA 1
ATOM 3594 C C . LEU A 1 489 ? -19.247 -6.018 -12.131 1.00 70.31 489 LEU A C 1
ATOM 3596 O O . LEU A 1 489 ? -19.405 -6.902 -11.286 1.00 70.31 489 LEU A O 1
ATOM 3600 N N . LEU A 1 490 ? -20.136 -5.036 -12.308 1.00 69.31 490 LEU A N 1
ATOM 3601 C CA . LEU A 1 490 ? -21.408 -4.971 -11.580 1.00 69.31 490 LEU A CA 1
ATOM 3602 C C . LEU A 1 490 ? -22.289 -6.193 -11.882 1.00 69.31 490 LEU A C 1
ATOM 3604 O O . LEU A 1 490 ? -22.841 -6.799 -10.961 1.00 69.31 490 LEU A O 1
ATOM 3608 N N . GLY A 1 491 ? -22.367 -6.602 -13.152 1.00 74.25 491 GLY A N 1
ATOM 3609 C CA . GLY A 1 491 ? -23.064 -7.814 -13.584 1.00 74.25 491 GLY A CA 1
ATOM 3610 C C . GLY A 1 491 ? -22.494 -9.079 -12.937 1.00 74.25 491 GLY A C 1
ATOM 3611 O O . GLY A 1 491 ? -23.241 -9.867 -12.356 1.00 74.25 491 GLY A O 1
ATOM 3612 N N . CYS A 1 492 ? -21.171 -9.239 -12.946 1.00 73.25 492 CYS A N 1
ATOM 3613 C CA . CYS A 1 492 ? -20.473 -10.329 -12.266 1.00 73.25 492 CYS A CA 1
ATOM 3614 C C . CYS A 1 492 ? -20.731 -10.319 -10.752 1.00 73.25 492 CYS A C 1
ATOM 3616 O O . CYS A 1 492 ? -20.992 -11.376 -10.180 1.00 73.25 492 CYS A O 1
ATOM 3618 N N . GLY A 1 493 ? -20.735 -9.146 -10.108 1.00 71.38 493 GLY A N 1
ATOM 3619 C CA . GLY A 1 493 ? -21.072 -8.997 -8.688 1.00 71.38 493 GLY A CA 1
ATOM 3620 C C . GLY A 1 493 ? -22.500 -9.451 -8.366 1.00 71.38 493 GLY A C 1
ATOM 3621 O O . GLY A 1 493 ? -22.727 -10.156 -7.380 1.00 71.38 493 GLY A O 1
ATOM 3622 N N . LEU A 1 494 ? -23.460 -9.131 -9.238 1.00 75.06 494 LEU A N 1
ATOM 3623 C CA . LEU A 1 494 ? -24.846 -9.591 -9.115 1.00 75.06 494 LEU A CA 1
ATOM 3624 C C . LEU A 1 494 ? -24.981 -11.105 -9.326 1.00 75.06 494 LEU A C 1
ATOM 3626 O O . LEU A 1 494 ? -25.696 -11.763 -8.568 1.00 75.06 494 LEU A O 1
ATOM 3630 N N . VAL A 1 495 ? -24.298 -11.676 -10.325 1.00 76.19 495 VAL A N 1
ATOM 3631 C CA . VAL A 1 495 ? -24.291 -13.131 -10.572 1.00 76.19 495 VAL A CA 1
ATOM 3632 C C . VAL A 1 495 ? -23.622 -13.875 -9.417 1.00 76.19 495 VAL A C 1
ATOM 3634 O O . VAL A 1 495 ? -24.117 -14.923 -8.995 1.00 76.19 495 VAL A O 1
ATOM 3637 N N . TYR A 1 496 ? -22.543 -13.321 -8.864 1.00 77.00 496 TYR A N 1
ATOM 3638 C CA . TYR A 1 496 ? -21.868 -13.858 -7.690 1.00 77.00 496 TYR A CA 1
ATOM 3639 C C . TYR A 1 496 ? -22.817 -13.949 -6.489 1.00 77.00 496 TYR A C 1
ATOM 3641 O O . TYR A 1 496 ? -22.979 -15.035 -5.932 1.00 77.00 496 TYR A O 1
ATOM 3649 N N . GLU A 1 497 ? -23.496 -12.854 -6.125 1.00 72.44 497 GLU A N 1
ATOM 3650 C CA . GLU A 1 497 ? -24.434 -12.848 -4.991 1.00 72.44 497 GLU A CA 1
ATOM 3651 C C . GLU A 1 497 ? -25.658 -13.747 -5.238 1.00 72.44 497 GLU A C 1
ATOM 3653 O O . GLU A 1 497 ? -26.102 -14.440 -4.324 1.00 72.44 497 GLU A O 1
ATOM 3658 N N . ARG A 1 498 ? -26.197 -13.784 -6.467 1.00 81.50 498 ARG A N 1
ATOM 3659 C CA . ARG A 1 498 ? -27.441 -14.519 -6.757 1.00 81.50 498 ARG A CA 1
ATOM 3660 C C . ARG A 1 498 ? -27.254 -16.015 -6.998 1.00 81.50 498 ARG A C 1
ATOM 3662 O O . ARG A 1 498 ? -28.078 -16.786 -6.518 1.00 81.50 498 ARG A O 1
ATOM 3669 N N . LYS A 1 499 ? -26.224 -16.414 -7.751 1.00 78.94 499 LYS A N 1
ATOM 3670 C CA . LYS A 1 499 ? -25.997 -17.810 -8.168 1.00 78.94 499 LYS A CA 1
ATOM 3671 C C . LYS A 1 499 ? -24.806 -18.437 -7.463 1.00 78.94 499 LYS A C 1
ATOM 3673 O O . LYS A 1 499 ? -24.941 -19.471 -6.820 1.00 78.94 499 LYS A O 1
ATOM 3678 N N . LEU A 1 500 ? -23.627 -17.821 -7.566 1.00 74.12 500 LEU A N 1
ATOM 3679 C CA . LEU A 1 500 ? -22.392 -18.476 -7.122 1.00 74.12 500 LEU A CA 1
ATOM 3680 C C . LEU A 1 500 ? -22.392 -18.704 -5.605 1.00 74.12 500 LEU A C 1
ATOM 3682 O O . LEU A 1 500 ? -22.057 -19.787 -5.126 1.00 74.12 500 LEU A O 1
ATOM 3686 N N . LYS A 1 501 ? -22.824 -17.690 -4.851 1.00 74.56 501 LYS A N 1
ATOM 3687 C CA . LYS A 1 501 ? -22.891 -17.737 -3.392 1.00 74.56 501 LYS A CA 1
ATOM 3688 C C . LYS A 1 501 ? -23.983 -18.665 -2.872 1.00 74.56 501 LYS A C 1
ATOM 3690 O O . LYS A 1 501 ? -23.777 -19.321 -1.854 1.00 74.56 501 LYS A O 1
ATOM 3695 N N . ARG A 1 502 ? -25.125 -18.712 -3.560 1.00 78.19 502 ARG A N 1
ATOM 3696 C CA . ARG A 1 502 ? -26.294 -19.487 -3.136 1.00 78.19 502 ARG A CA 1
ATOM 3697 C C . ARG A 1 502 ? -26.192 -20.963 -3.517 1.00 78.19 502 ARG A C 1
ATOM 3699 O O . ARG A 1 502 ? -26.512 -21.804 -2.686 1.00 78.19 502 ARG A O 1
ATOM 3706 N N . ASP A 1 503 ? -25.705 -21.262 -4.720 1.00 80.62 503 ASP A N 1
ATOM 3707 C CA . ASP A 1 503 ? -25.820 -22.601 -5.308 1.00 80.62 503 ASP A CA 1
ATOM 3708 C C . ASP A 1 503 ? -24.475 -23.348 -5.350 1.00 80.62 503 ASP A C 1
ATOM 3710 O O . ASP A 1 503 ? -24.417 -24.544 -5.069 1.00 80.62 503 ASP A O 1
ATOM 3714 N N . VAL A 1 504 ? -23.373 -22.650 -5.661 1.00 74.81 504 VAL A N 1
ATOM 3715 C CA . VAL A 1 504 ? -22.062 -23.277 -5.940 1.00 74.81 504 VAL A CA 1
ATOM 3716 C C . VAL A 1 504 ? -21.166 -23.337 -4.700 1.00 74.81 504 VAL A C 1
ATOM 3718 O O . VAL A 1 504 ? -20.549 -24.367 -4.424 1.00 74.81 504 VAL A O 1
ATOM 3721 N N . LEU A 1 505 ? -21.094 -22.252 -3.918 1.00 74.62 505 LEU A N 1
ATOM 3722 C CA . LEU A 1 505 ? -20.275 -22.205 -2.699 1.00 74.62 505 LEU A CA 1
ATOM 3723 C C . LEU A 1 505 ? -20.618 -23.312 -1.684 1.00 74.62 505 LEU A C 1
ATOM 3725 O O . LEU A 1 505 ? -19.675 -23.884 -1.130 1.00 74.62 505 LEU A O 1
ATOM 3729 N N . PRO A 1 506 ? -21.898 -23.674 -1.445 1.00 78.69 506 PRO A N 1
ATOM 3730 C CA . PRO A 1 506 ? -22.226 -24.795 -0.566 1.00 78.69 506 PRO A CA 1
ATOM 3731 C C . PRO A 1 506 ? -21.663 -26.135 -1.062 1.00 78.69 506 PRO A C 1
ATOM 3733 O O . PRO A 1 506 ? -21.156 -26.914 -0.258 1.00 78.69 506 PRO A O 1
ATOM 3736 N N . GLN A 1 507 ? -21.671 -26.379 -2.379 1.00 77.94 507 GLN A N 1
ATOM 3737 C CA . GLN A 1 507 ? -21.134 -27.608 -2.980 1.00 77.94 507 GLN A CA 1
ATOM 3738 C C . GLN A 1 507 ? -19.604 -27.669 -2.886 1.00 77.94 507 GLN A C 1
ATOM 3740 O O . GLN A 1 507 ? -19.044 -28.714 -2.562 1.00 77.94 507 GLN A O 1
ATOM 3745 N N . LEU A 1 508 ? -18.918 -26.535 -3.072 1.00 68.44 508 LEU A N 1
ATOM 3746 C CA . LEU A 1 508 ? -17.471 -26.419 -2.838 1.00 68.44 508 LEU A CA 1
ATOM 3747 C C . LEU A 1 508 ? -17.099 -26.564 -1.355 1.00 68.44 508 LEU A C 1
ATOM 3749 O O . LEU A 1 508 ? -15.974 -26.946 -1.031 1.00 68.44 508 LEU A O 1
ATOM 3753 N N . GLY A 1 509 ? -18.038 -26.295 -0.444 1.00 64.88 509 GLY A N 1
ATOM 3754 C CA . GLY A 1 509 ? -17.897 -26.600 0.977 1.00 64.88 509 GLY A CA 1
ATOM 3755 C C . GLY A 1 509 ? -17.609 -28.080 1.236 1.00 64.88 509 GLY A C 1
ATOM 3756 O O . GLY A 1 509 ? -16.819 -28.381 2.126 1.00 64.88 509 GLY A O 1
ATOM 3757 N N . ALA A 1 510 ? -18.144 -28.986 0.410 1.00 71.56 510 ALA A N 1
ATOM 3758 C CA . ALA A 1 510 ? -17.884 -30.424 0.505 1.00 71.56 510 ALA A CA 1
ATOM 3759 C C . ALA A 1 510 ? -16.451 -30.823 0.103 1.00 71.56 510 ALA A C 1
ATOM 3761 O O . ALA A 1 510 ? -16.049 -31.964 0.311 1.00 71.56 510 ALA A O 1
ATOM 3762 N N . TRP A 1 511 ? -15.680 -29.907 -0.494 1.00 62.91 511 TRP A N 1
ATOM 3763 C CA . TRP A 1 511 ? -14.284 -30.135 -0.886 1.00 62.91 511 TRP A CA 1
ATOM 3764 C C . TRP A 1 511 ? -13.284 -29.615 0.164 1.00 62.91 511 TRP A C 1
ATOM 3766 O O . TRP A 1 511 ? -12.074 -29.723 -0.039 1.00 62.91 511 TRP A O 1
ATOM 3776 N N . ARG A 1 512 ? -13.757 -28.997 1.259 1.00 55.97 512 ARG A N 1
ATOM 3777 C CA . ARG A 1 512 ? -12.902 -28.498 2.354 1.00 55.97 512 ARG A CA 1
ATOM 3778 C C . ARG A 1 512 ? -12.404 -29.624 3.247 1.00 55.97 512 ARG A C 1
ATOM 3780 O O . ARG A 1 512 ? -11.214 -29.519 3.654 1.00 55.97 512 ARG A O 1
#

Secondary structure (DSSP, 8-state):
---TTHHHHHHHHHT-SSGGGSPPHHHHHHHHSS----GGGSS-----HHHHHHHHHHHHHHHHHHHHHHHHHHHTS-HHHHHHHHHHHHHHHHHHHHHHTTT-HHHHHHHHHHHHHHHHHHHHHHHHHTT-TT-HHHHHHHHHHHHHHHHHHHHHHT-HHHHHHHHHHHHHHHHHHHHHT--S-TTHHHHHHHHHHHHHHHHHHHHHHHH-HHHHHHHHHHHHHHHHHHHHHHHHHHHHSHHHHHHHHHHHHHTTHHHHHHSPTTHHHHHHHHHHHHHHHHHHHHHHHTTT-HHHHHHHHHHHHHHHHHHHH-HHHHT-HHHHHHHHHHHHHHHHHHHHHHHHHHHTTS-HHHHHHHHHHTTT-GGGSTHHHHHHHHHHHHHHHHHHHHHTTT-S--HHHHHHHHHHHHHHHHHHHHHHHHTTT-SHHHHHHHHHHHHHHHHHHHTT-HHHHHHHHHHHHHHHHHHHHHHHTTTS-HHHHHHHHHHHHHHHHHHIIIIIIIIIHHHHHTT-

Foldseek 3Di:
DPPPCPLVVLVVQCPDPDPVSHPPVVVVVVSVVPPVPPCVVVPDPPVPVVVVVVVVVVVVVVVVVVVVVVVVVLVPDDLVRSLVVLVVQLVCLLVVLVVCCVPPVVSSVVSNVVSLVSLVVNLCSVCVVVVNNPPLVSQLVSLVVSLCVLLVVCLVVVALVSLLVSLVSLVSNLVSVLVVVDPVDLCSLLVSLLVSLVVLLVSLLVSCVRSNQSRSQSSPVSSLVSLVSSLVSLLVCCVVPVVCSVVSNVVSLVVLVCQLVPHDPPRVVVSVLSSLLCLLVNLLSNCVVVVVDCVSLVVLQVSLVVLLVCLVPPVVNVVPVSVSLSSLVSSLSSNQVSLLVSLCVLCQPPAPVVQVVCCVVCPPVNVVGSVVSVVSLLVQLCVLLVQLVVPCPPDPDSVSSLVSNLSSLCSLLVSLLSSCVSCVVHPNSLVSLVVVLVVQCVVCVVLLPPSSNVSSVVSNVVSVVSSVLSVCVVVDPPVVSVVVVVVVVVVVVVCCVPPCVPPPVVVSVVSD

pLDDT: mean 84.81, std 12.25, range [40.34, 97.94]

Radius of gyration: 29.08 Å; chains: 1; bounding box: 71×73×82 Å